Protein AF-A0A969HFV7-F1 (afdb_monomer_lite)

Foldseek 3Di:
DVLLLVLLLVLVLLVPPDPPPPPDPVVVVVSVVVSVVSLLSSLLVLLVQVVPDVCSVVSLVLLLVVLVVVLVVPPPPDPVSNVVSVCSSVVSPVSSVCSNCVVDVCCVPPVPVVVVVVVVVVVVVQVVQDFWFAAQATDSANALCQCVLVVQFLAEPLLNVLLVLLVVCLPPVLVLQLQQDPVVDRVPSDRDSVSVSVNVVSVSLVVVLVSLSVVQNPGSYHDSVSCVVNVVSSNVSSVVSVSSVVSNVVVVVVVVPPVVVVPDPPDPVCVVVVVVVVSVVSRCVLVVVCPPPSQCFTYVVSVTSVVCLRGGQDDPLPCLLVVQVVCQPDVPQQDFEEAEVVVVSNVVNHNHYYHYPQDPVRLQQGQKYKQFSNCLSSCPPHVVVSVVVVVDDFPDFRDDPNDGGIGMHGRNNNDYPPQPPPDDDPPPPDD

pLDDT: mean 84.39, std 15.28, range [34.84, 98.5]

Structure (mmCIF, N/CA/C/O backbone):
data_AF-A0A969HFV7-F1
#
_entry.id   AF-A0A969HFV7-F1
#
loop_
_atom_site.group_PDB
_atom_site.id
_atom_site.type_symbol
_atom_site.label_atom_id
_atom_site.label_alt_id
_atom_site.label_comp_id
_atom_site.label_asym_id
_atom_site.label_entity_id
_atom_site.label_seq_id
_atom_site.pdbx_PDB_ins_code
_atom_site.Cartn_x
_atom_site.Cartn_y
_atom_site.Cartn_z
_atom_site.occupancy
_atom_site.B_iso_or_equiv
_atom_site.auth_seq_id
_atom_site.auth_comp_id
_atom_site.auth_asym_id
_atom_site.auth_atom_id
_atom_site.pdbx_PDB_model_num
ATOM 1 N N . MET A 1 1 ? -9.560 -6.529 6.266 1.00 90.00 1 MET A N 1
ATOM 2 C CA . MET A 1 1 ? -8.832 -6.351 7.547 1.00 90.00 1 MET A CA 1
ATOM 3 C C . MET A 1 1 ? -9.390 -5.182 8.351 1.00 90.00 1 MET A C 1
ATOM 5 O O . MET A 1 1 ? -10.000 -5.431 9.377 1.00 90.00 1 MET A O 1
ATOM 9 N N . VAL A 1 2 ? -9.291 -3.935 7.869 1.00 89.75 2 VAL A N 1
ATOM 10 C CA . VAL A 1 2 ? -9.781 -2.739 8.596 1.00 89.75 2 VAL A CA 1
ATOM 11 C C . VAL A 1 2 ? -11.254 -2.836 9.006 1.00 89.75 2 VAL A C 1
ATOM 13 O O . VAL A 1 2 ? -11.566 -2.661 10.177 1.00 89.75 2 VAL A O 1
ATOM 16 N N . LEU A 1 3 ? -12.151 -3.211 8.088 1.00 92.44 3 LEU A N 1
ATOM 17 C CA . LEU A 1 3 ? -13.573 -3.407 8.410 1.00 92.44 3 LEU A CA 1
ATOM 18 C C . LEU A 1 3 ? -13.804 -4.490 9.474 1.00 92.44 3 LEU A C 1
ATOM 20 O O . LEU A 1 3 ? -14.649 -4.320 10.350 1.00 92.44 3 LEU A O 1
ATOM 24 N N . SER A 1 4 ? -13.026 -5.576 9.433 1.00 93.69 4 SER A N 1
ATOM 25 C CA . SER A 1 4 ? -13.083 -6.647 10.434 1.00 93.69 4 SER A CA 1
ATOM 26 C C . SER A 1 4 ? -12.659 -6.139 11.815 1.00 93.69 4 SER A C 1
ATOM 28 O O . SER A 1 4 ? -13.361 -6.380 12.795 1.00 93.69 4 SER A O 1
ATOM 30 N N . ALA A 1 5 ? -11.575 -5.359 11.888 1.00 90.88 5 ALA A N 1
ATOM 31 C CA . ALA A 1 5 ? -11.116 -4.734 13.126 1.00 90.88 5 ALA A CA 1
ATOM 32 C C . ALA A 1 5 ? -12.142 -3.726 13.678 1.00 90.88 5 ALA A C 1
ATOM 34 O O . ALA A 1 5 ? -12.522 -3.813 14.841 1.00 90.88 5 ALA A O 1
ATOM 35 N N . LEU A 1 6 ? -12.655 -2.815 12.842 1.00 89.25 6 LEU A N 1
ATOM 36 C CA . LEU A 1 6 ? -13.628 -1.797 13.259 1.00 89.25 6 LEU A CA 1
ATOM 37 C C . LEU A 1 6 ? -14.924 -2.410 13.795 1.00 89.25 6 LEU A C 1
ATOM 39 O O . LEU A 1 6 ? -15.395 -2.022 14.860 1.00 89.25 6 LEU A O 1
ATOM 43 N N . THR A 1 7 ? -15.492 -3.387 13.086 1.00 91.31 7 THR A N 1
ATOM 44 C CA . THR A 1 7 ? -16.712 -4.079 13.535 1.00 91.31 7 THR A CA 1
ATOM 45 C C . THR A 1 7 ? -16.471 -4.875 14.818 1.00 91.31 7 THR A C 1
ATOM 47 O O . THR A 1 7 ? -17.310 -4.835 15.718 1.00 91.31 7 THR A O 1
ATOM 50 N N . PHE A 1 8 ? -15.293 -5.494 14.974 1.00 90.75 8 PHE A N 1
ATOM 51 C CA . PHE A 1 8 ? -14.898 -6.126 16.234 1.00 90.75 8 PHE A CA 1
ATOM 52 C C . PHE A 1 8 ? -14.821 -5.113 17.385 1.00 90.75 8 PHE A C 1
ATOM 54 O O . PHE A 1 8 ? -15.329 -5.371 18.472 1.00 90.75 8 PHE A O 1
ATOM 61 N N . PHE A 1 9 ? -14.257 -3.925 17.156 1.00 86.75 9 PHE A N 1
ATOM 62 C CA . PHE A 1 9 ? -14.185 -2.885 18.189 1.00 86.75 9 PHE A CA 1
ATOM 63 C C . PHE A 1 9 ? -15.556 -2.322 18.553 1.00 86.75 9 PHE A C 1
ATOM 65 O O . PHE A 1 9 ? -15.821 -2.061 19.724 1.00 86.75 9 PHE A O 1
ATOM 72 N N . VAL A 1 10 ? -16.458 -2.170 17.580 1.00 86.06 10 VAL A N 1
ATOM 73 C CA . VAL A 1 10 ? -17.845 -1.770 17.859 1.00 86.06 10 VAL A CA 1
ATOM 74 C C . VAL A 1 10 ? -18.548 -2.830 18.712 1.00 86.06 10 VAL A C 1
ATOM 76 O O . VAL A 1 10 ? -19.259 -2.474 19.657 1.00 86.06 10 VAL A O 1
ATOM 79 N N . TYR A 1 11 ? -18.319 -4.117 18.434 1.00 87.06 11 TYR A N 1
ATOM 80 C CA . TYR A 1 11 ? -18.815 -5.215 19.265 1.00 87.06 11 TYR A CA 1
ATOM 81 C C . TYR A 1 11 ? -18.317 -5.095 20.715 1.00 87.06 11 TYR A C 1
ATOM 83 O O . TYR A 1 11 ? -19.133 -5.046 21.641 1.00 87.06 11 TYR A O 1
ATOM 91 N N . THR A 1 12 ? -17.004 -4.956 20.929 1.00 80.38 12 THR A N 1
ATOM 92 C CA . THR A 1 12 ? -16.432 -4.897 22.286 1.00 80.38 12 THR A CA 1
ATOM 93 C C . THR A 1 12 ? -16.791 -3.613 23.037 1.00 80.38 12 THR A C 1
ATOM 95 O O . THR A 1 12 ? -17.054 -3.651 24.241 1.00 80.38 12 THR A O 1
ATOM 98 N N . ALA A 1 13 ? -16.894 -2.474 22.347 1.00 76.81 13 ALA A N 1
ATOM 99 C CA . ALA A 1 13 ? -17.349 -1.219 22.942 1.00 76.81 13 ALA A CA 1
ATOM 100 C C . ALA A 1 13 ? -18.794 -1.324 23.461 1.00 76.81 13 ALA A C 1
ATOM 102 O O . ALA A 1 13 ? -19.091 -0.861 24.565 1.00 76.81 13 ALA A O 1
ATOM 103 N N . ARG A 1 14 ? -19.689 -1.979 22.705 1.00 75.69 14 ARG A N 1
ATOM 104 C CA . ARG A 1 14 ? -21.094 -2.193 23.100 1.00 75.69 14 ARG A CA 1
ATOM 105 C C . ARG A 1 14 ? -21.263 -3.180 24.258 1.00 75.69 14 ARG A C 1
ATOM 107 O O . ARG A 1 14 ? -22.266 -3.093 24.967 1.00 75.69 14 ARG A O 1
ATOM 114 N N . LEU A 1 15 ? -20.314 -4.096 24.474 1.00 72.44 15 LEU A N 1
ATOM 115 C CA . LEU A 1 15 ? -20.313 -4.971 25.654 1.00 72.44 15 LEU A CA 1
ATOM 116 C C . LEU A 1 15 ? -20.096 -4.174 26.950 1.00 72.44 15 LEU A C 1
ATOM 118 O O . LEU A 1 15 ? -20.752 -4.441 27.955 1.00 72.44 15 LEU A O 1
ATOM 122 N N . ARG A 1 16 ? -19.229 -3.154 26.921 1.00 65.00 16 ARG A N 1
ATOM 123 C CA . ARG A 1 16 ? -18.834 -2.383 28.115 1.00 65.00 16 ARG A CA 1
ATOM 124 C C . ARG A 1 16 ? -19.857 -1.341 28.569 1.00 65.00 16 ARG A C 1
ATOM 126 O O . ARG A 1 16 ? -19.881 -0.983 29.742 1.00 65.00 16 ARG A O 1
ATOM 133 N N . THR A 1 17 ? -20.706 -0.839 27.676 1.00 61.16 17 THR A N 1
ATOM 134 C CA . THR A 1 17 ? -21.621 0.278 27.978 1.00 61.16 17 THR A CA 1
ATOM 135 C C . THR A 1 17 ? -22.944 -0.134 28.630 1.00 61.16 17 THR A C 1
ATOM 137 O O . THR A 1 17 ? -23.740 0.739 28.968 1.00 61.16 17 THR A O 1
ATOM 140 N N . SER A 1 18 ? -23.207 -1.430 28.840 1.00 51.69 18 SER A N 1
ATOM 141 C CA . SER A 1 18 ? -24.567 -1.916 29.119 1.00 51.69 18 SER A CA 1
ATOM 142 C C . SER A 1 18 ? -24.796 -2.690 30.433 1.00 51.69 18 SER A C 1
ATOM 144 O O . SER A 1 18 ? -25.297 -3.817 30.394 1.00 51.69 18 SER A O 1
ATOM 146 N N . PRO A 1 19 ? -24.533 -2.106 31.619 1.00 50.59 19 PRO A N 1
ATOM 147 C CA . PRO A 1 19 ? -25.115 -2.633 32.856 1.00 50.59 19 PRO A CA 1
ATOM 148 C C . PRO A 1 19 ? -26.563 -2.160 33.116 1.00 50.59 19 PRO A C 1
ATOM 150 O O . PRO A 1 19 ? -27.317 -2.882 33.756 1.00 50.59 19 PRO A O 1
ATOM 153 N N . GLU A 1 20 ? -26.979 -0.983 32.623 1.00 45.62 20 GLU A N 1
ATOM 154 C CA . GLU A 1 20 ? -28.112 -0.234 33.219 1.00 45.62 20 GLU A CA 1
ATOM 155 C C . GLU A 1 20 ? -29.501 -0.406 32.563 1.00 45.62 20 GLU A C 1
ATOM 157 O O . GLU A 1 20 ? -30.492 -0.006 33.158 1.00 45.62 20 GLU A O 1
ATOM 162 N N . GLN A 1 21 ? -29.644 -1.035 31.389 1.00 45.97 21 GLN A N 1
ATOM 163 C CA . GLN A 1 21 ? -30.940 -1.107 30.671 1.00 45.97 21 GLN A CA 1
ATOM 164 C C . GLN A 1 21 ? -31.606 -2.498 30.674 1.00 45.97 21 GLN A C 1
ATOM 166 O O . GLN A 1 21 ? -32.257 -2.895 29.711 1.00 45.97 21 GLN A O 1
ATOM 171 N N . ARG A 1 22 ? -31.474 -3.257 31.768 1.00 48.31 22 ARG A N 1
ATOM 172 C CA . ARG A 1 22 ? -32.051 -4.614 31.912 1.00 48.31 22 ARG A CA 1
ATOM 173 C C . ARG A 1 22 ? -33.561 -4.665 32.213 1.00 48.31 22 ARG A C 1
ATOM 175 O O . ARG A 1 22 ? -34.059 -5.735 32.534 1.00 48.31 22 ARG A O 1
ATOM 182 N N . GLN A 1 23 ? -34.294 -3.554 32.137 1.00 51.00 23 GLN A N 1
ATOM 183 C CA . GLN A 1 23 ? -35.691 -3.512 32.596 1.00 51.00 23 GLN A CA 1
ATOM 184 C C . GLN A 1 23 ? -36.739 -3.896 31.533 1.00 51.00 23 GLN A C 1
ATOM 186 O O . GLN A 1 23 ? -37.882 -4.134 31.901 1.00 51.00 23 GLN A O 1
ATOM 191 N N . ASN A 1 24 ? -36.387 -4.014 30.242 1.00 58.03 24 ASN A N 1
ATOM 192 C CA . ASN A 1 24 ? -37.343 -4.391 29.190 1.00 58.03 24 ASN A CA 1
ATOM 193 C C . ASN A 1 24 ? -36.800 -5.551 28.311 1.00 58.03 24 ASN A C 1
ATOM 195 O O . ASN A 1 24 ? -35.706 -5.435 27.752 1.00 58.03 24 ASN A O 1
ATOM 199 N N . PRO A 1 25 ? -37.514 -6.690 28.188 1.00 61.66 25 PRO A N 1
ATOM 200 C CA . PRO A 1 25 ? -37.035 -7.874 27.464 1.00 61.66 25 PRO A CA 1
ATOM 201 C C . PRO A 1 25 ? -36.903 -7.675 25.944 1.00 61.66 25 PRO A C 1
ATOM 203 O O . PRO A 1 25 ? -36.056 -8.301 25.311 1.00 61.66 25 PRO A O 1
ATOM 206 N N . ILE A 1 26 ? -37.687 -6.776 25.342 1.00 60.41 26 ILE A N 1
ATOM 207 C CA . ILE A 1 26 ? -37.615 -6.513 23.894 1.00 60.41 26 ILE A CA 1
ATOM 208 C C . ILE A 1 26 ? -36.371 -5.680 23.562 1.00 60.41 26 ILE A C 1
ATOM 210 O O . ILE A 1 26 ? -35.654 -5.970 22.602 1.00 60.41 26 ILE A O 1
ATOM 214 N N . SER A 1 27 ? -36.057 -4.674 24.386 1.00 56.47 27 SER A N 1
ATOM 215 C CA . SER A 1 27 ? -34.850 -3.864 24.194 1.00 56.47 27 SER A CA 1
ATOM 216 C C . SER A 1 27 ? -33.580 -4.677 24.447 1.00 56.47 27 SER A C 1
ATOM 218 O O . SER A 1 27 ? -32.597 -4.509 23.726 1.00 56.47 27 SER A O 1
ATOM 220 N N . SER A 1 28 ? -33.599 -5.610 25.405 1.00 57.66 28 SER A N 1
ATOM 221 C CA . SER A 1 28 ? -32.463 -6.497 25.665 1.00 57.66 28 SER A CA 1
ATOM 222 C C . SER A 1 28 ? -32.208 -7.480 24.513 1.00 57.66 28 SER A C 1
ATOM 224 O O . SER A 1 28 ? -31.045 -7.674 24.148 1.00 57.66 28 SER A O 1
ATOM 226 N N . PHE A 1 29 ? -33.261 -8.019 23.882 1.00 52.91 29 PHE A N 1
ATOM 227 C CA . PHE A 1 29 ? -33.159 -8.865 22.687 1.00 52.91 29 PHE A CA 1
ATOM 228 C C . PHE A 1 29 ? -32.596 -8.101 21.481 1.00 52.91 29 PHE A C 1
ATOM 230 O O . PHE A 1 29 ? -31.616 -8.542 20.879 1.00 52.91 29 PHE A O 1
ATOM 237 N N . ILE A 1 30 ? -33.141 -6.917 21.169 1.00 57.25 30 ILE A N 1
ATOM 238 C CA . ILE A 1 30 ? -32.662 -6.075 20.057 1.00 57.25 30 ILE A CA 1
ATOM 239 C C . ILE A 1 30 ? -31.192 -5.684 20.265 1.00 57.25 30 ILE A C 1
ATOM 241 O O . ILE A 1 30 ? -30.391 -5.744 19.332 1.00 57.25 30 ILE A O 1
ATOM 245 N N . LEU A 1 31 ? -30.800 -5.341 21.497 1.00 60.09 31 LEU A N 1
ATOM 246 C CA . LEU A 1 31 ? -29.409 -5.030 21.829 1.00 60.09 31 LEU A CA 1
ATOM 247 C C . LEU A 1 31 ? -28.484 -6.248 21.682 1.00 60.09 31 LEU A C 1
ATOM 249 O O . LEU A 1 31 ? -27.344 -6.079 21.252 1.00 60.09 31 LEU A O 1
ATOM 253 N N . HIS A 1 32 ? -28.943 -7.460 22.005 1.00 62.16 32 HIS A N 1
ATOM 254 C CA . HIS A 1 32 ? -28.171 -8.693 21.802 1.00 62.16 32 HIS A CA 1
ATOM 255 C C . HIS A 1 32 ? -28.019 -9.054 20.318 1.00 62.16 32 HIS A C 1
ATOM 257 O O . HIS A 1 32 ? -26.913 -9.367 19.867 1.00 62.16 32 HIS A O 1
ATOM 263 N N . ALA A 1 33 ? -29.101 -8.954 19.543 1.00 59.25 33 ALA A N 1
ATOM 264 C CA . ALA A 1 33 ? -29.095 -9.193 18.101 1.00 59.25 33 ALA A CA 1
ATOM 265 C C . ALA A 1 33 ? -28.174 -8.199 17.372 1.00 59.25 33 ALA A C 1
ATOM 267 O O . ALA A 1 33 ? -27.317 -8.592 16.585 1.00 59.25 33 ALA A O 1
ATOM 268 N N . GLN A 1 34 ? -28.254 -6.910 17.718 1.00 67.12 34 GLN A N 1
ATOM 269 C CA . GLN A 1 34 ? -27.348 -5.901 17.164 1.00 67.12 34 GLN A CA 1
ATOM 270 C C . GLN A 1 34 ? -25.890 -6.075 17.607 1.00 67.12 34 GLN A C 1
ATOM 272 O O . GLN A 1 34 ? -24.992 -5.590 16.933 1.00 67.12 34 GLN A O 1
ATOM 277 N N . ARG A 1 35 ? -25.609 -6.697 18.757 1.00 76.75 35 ARG A N 1
ATOM 278 C CA . ARG A 1 35 ? -24.223 -6.982 19.176 1.00 76.75 35 ARG A CA 1
ATOM 279 C C . ARG A 1 35 ? -23.641 -8.131 18.372 1.00 76.75 35 ARG A C 1
ATOM 281 O O . ARG A 1 35 ? -22.562 -7.992 17.805 1.00 76.75 35 ARG A O 1
ATOM 288 N N . SER A 1 36 ? -24.370 -9.239 18.302 1.00 81.06 36 SER A N 1
ATOM 289 C CA . SER A 1 36 ? -23.946 -10.424 17.554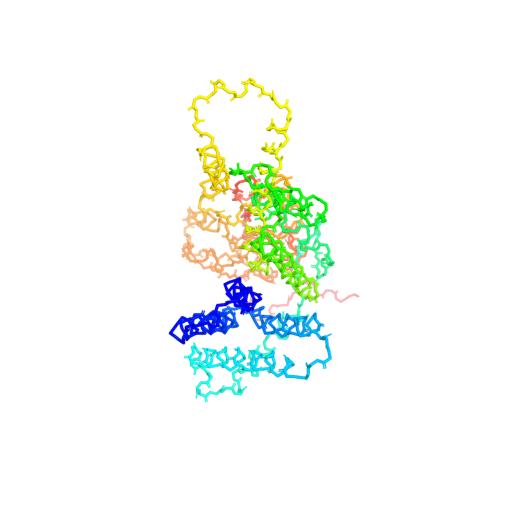 1.00 81.06 36 SER A CA 1
ATOM 290 C C . SER A 1 36 ? -23.743 -10.124 16.066 1.00 81.06 36 SER A C 1
ATOM 292 O O . SER A 1 36 ? -22.785 -10.631 15.486 1.00 81.06 36 SER A O 1
ATOM 294 N N . SER A 1 37 ? -24.522 -9.210 15.470 1.00 90.38 37 SER A N 1
ATOM 295 C CA . SER A 1 37 ? -24.325 -8.799 14.073 1.00 90.38 37 SER A CA 1
ATOM 296 C C . SER A 1 37 ? -22.953 -8.167 13.803 1.00 90.38 37 SER A C 1
ATOM 298 O O . SER A 1 37 ? -22.381 -8.412 12.745 1.00 90.38 37 SER A O 1
ATOM 300 N N . PHE A 1 38 ? -22.381 -7.395 14.737 1.00 92.38 38 PHE A N 1
ATOM 301 C CA . PHE A 1 38 ? -21.035 -6.827 14.560 1.00 92.38 38 PHE A CA 1
ATOM 302 C C . PHE A 1 38 ? -19.934 -7.880 14.669 1.00 92.38 38 PHE A C 1
ATOM 304 O O . PHE A 1 38 ? -18.953 -7.808 13.930 1.00 92.38 38 PHE A O 1
ATOM 311 N N . LEU A 1 39 ? -20.098 -8.869 15.553 1.00 93.94 39 LEU A N 1
ATOM 312 C CA . LEU A 1 39 ? -19.162 -9.987 15.648 1.00 93.94 39 LEU A CA 1
ATOM 313 C C . LEU A 1 39 ? -19.189 -10.833 14.368 1.00 93.94 39 LEU A C 1
ATOM 315 O O . LEU A 1 39 ? -18.134 -11.154 13.824 1.00 93.94 39 LEU A O 1
ATOM 319 N N . ILE A 1 40 ? -20.388 -11.130 13.857 1.00 95.94 40 ILE A N 1
ATOM 320 C CA . ILE A 1 40 ? -20.582 -11.852 12.593 1.00 95.94 40 ILE A CA 1
ATOM 321 C C . ILE A 1 40 ? -19.988 -11.052 11.430 1.00 95.94 40 ILE A C 1
ATOM 323 O O . ILE A 1 40 ? -19.201 -11.598 10.664 1.00 95.94 40 ILE A O 1
ATOM 327 N N . ALA A 1 41 ? -20.286 -9.752 11.325 1.00 96.50 41 ALA A N 1
ATOM 328 C CA . ALA A 1 41 ? -19.711 -8.893 10.291 1.00 96.50 41 ALA A CA 1
ATOM 329 C C . ALA A 1 41 ? -18.176 -8.877 10.360 1.00 96.50 41 ALA A C 1
ATOM 331 O O . ALA A 1 41 ? -17.508 -8.995 9.334 1.00 96.50 41 ALA A O 1
ATOM 332 N N . SER A 1 42 ? -17.608 -8.799 11.568 1.00 96.25 42 SER A N 1
ATOM 333 C CA . SER A 1 42 ? -16.162 -8.886 11.764 1.00 96.25 42 SER A CA 1
ATOM 334 C C . SER A 1 42 ? -15.588 -10.197 11.248 1.00 96.25 42 SER A C 1
ATOM 336 O O . SER A 1 42 ? -14.571 -10.175 10.550 1.00 96.25 42 SER A O 1
ATOM 338 N N . ALA A 1 43 ? -16.236 -11.318 11.558 1.00 97.19 43 ALA A N 1
ATOM 339 C CA . ALA A 1 43 ? -15.810 -12.643 11.133 1.00 97.19 43 ALA A CA 1
ATOM 340 C C . ALA A 1 43 ? -15.897 -12.818 9.613 1.00 97.19 43 ALA A C 1
ATOM 342 O O . ALA A 1 43 ? -14.931 -13.266 8.999 1.00 97.19 43 ALA A O 1
ATOM 343 N N . VAL A 1 44 ? -16.988 -12.363 8.988 1.00 97.75 44 VAL A N 1
ATOM 344 C CA . VAL A 1 44 ? -17.155 -12.367 7.525 1.00 97.75 44 VAL A CA 1
ATOM 345 C C . VAL A 1 44 ? -16.060 -11.533 6.855 1.00 97.75 44 VAL A C 1
ATOM 347 O O . VAL A 1 44 ? -15.362 -12.018 5.966 1.00 97.75 44 VAL A O 1
ATOM 350 N N . PHE A 1 45 ? -15.822 -10.299 7.317 1.00 97.19 45 PHE A N 1
ATOM 351 C CA . PHE A 1 45 ? -14.731 -9.470 6.790 1.00 97.19 45 PHE A CA 1
ATOM 352 C C . PHE A 1 45 ? -13.338 -10.048 7.080 1.00 97.19 45 PHE A C 1
ATOM 354 O O . PHE A 1 45 ? -12.388 -9.738 6.355 1.00 97.19 45 PHE A O 1
ATOM 361 N N . GLY A 1 46 ? -13.196 -10.846 8.141 1.00 96.38 46 GLY A N 1
ATOM 362 C CA . GLY A 1 46 ? -11.990 -11.604 8.464 1.00 96.38 46 GLY A CA 1
ATOM 363 C C . GLY A 1 46 ? -11.725 -12.703 7.437 1.00 96.38 46 GLY A C 1
ATOM 364 O O . GLY A 1 46 ? -10.636 -12.744 6.865 1.00 96.38 46 GLY A O 1
ATOM 365 N N . GLY A 1 47 ? -12.742 -13.512 7.129 1.00 96.25 47 GLY A N 1
ATOM 366 C CA . GLY A 1 47 ? -12.681 -14.555 6.101 1.00 96.25 47 GLY A CA 1
ATOM 367 C C . GLY A 1 47 ? -12.403 -13.978 4.711 1.00 96.25 47 GLY A C 1
ATOM 368 O O . GLY A 1 47 ? -11.480 -14.417 4.028 1.00 96.25 47 GLY A O 1
ATOM 369 N N . LEU A 1 48 ? -13.105 -12.903 4.331 1.00 96.38 48 LEU A N 1
ATOM 370 C CA . LEU A 1 48 ? -12.854 -12.179 3.076 1.00 96.38 48 LEU A CA 1
ATOM 371 C C . LEU A 1 48 ? -11.426 -11.623 2.994 1.00 96.38 48 LEU A C 1
ATOM 373 O O . LEU A 1 48 ? -10.801 -11.653 1.933 1.00 96.38 48 LEU A O 1
ATOM 377 N N . ALA A 1 49 ? -10.882 -11.121 4.107 1.00 94.12 49 ALA A N 1
ATOM 378 C CA . ALA A 1 49 ? -9.502 -10.650 4.140 1.00 94.12 49 ALA A CA 1
ATOM 379 C C . ALA A 1 49 ? -8.508 -11.784 3.861 1.00 94.12 49 ALA A C 1
ATOM 381 O O . ALA A 1 49 ? -7.589 -11.579 3.068 1.00 94.12 49 ALA A O 1
ATOM 382 N N . ALA A 1 50 ? -8.709 -12.956 4.475 1.00 92.56 50 ALA A N 1
ATOM 383 C CA . ALA A 1 50 ? -7.884 -14.141 4.249 1.00 92.56 50 ALA A CA 1
ATOM 384 C C . ALA A 1 50 ? -7.950 -14.637 2.795 1.00 92.56 50 ALA A C 1
ATOM 386 O O . ALA A 1 50 ? -6.928 -15.052 2.258 1.00 92.56 50 ALA A O 1
ATOM 387 N N . LEU A 1 51 ? -9.107 -14.511 2.136 1.00 92.62 51 LEU A N 1
ATOM 388 C CA . LEU A 1 51 ? -9.268 -14.842 0.714 1.00 92.62 51 LEU A CA 1
ATOM 389 C C . LEU A 1 51 ? -8.587 -13.847 -0.234 1.00 92.62 51 LEU A C 1
ATOM 391 O O . LEU A 1 51 ? -8.195 -14.211 -1.337 1.00 92.62 51 LEU A O 1
ATOM 395 N N . THR A 1 52 ? -8.454 -12.581 0.167 1.00 89.94 52 THR A N 1
ATOM 396 C CA . THR A 1 52 ? -7.992 -11.528 -0.751 1.00 89.94 52 THR A CA 1
ATOM 397 C C . THR A 1 52 ? -6.467 -11.440 -0.815 1.00 89.94 52 THR A C 1
ATOM 399 O O . THR A 1 52 ? -5.908 -11.195 -1.888 1.00 89.94 52 THR A O 1
ATOM 402 N N . LYS A 1 53 ? -5.770 -11.565 0.326 1.00 84.19 53 LYS A N 1
ATOM 403 C CA . LYS A 1 53 ? -4.305 -11.409 0.409 1.00 84.19 53 LYS A CA 1
ATOM 404 C C . LYS A 1 53 ? -3.692 -12.265 1.518 1.00 84.19 53 LYS A C 1
ATOM 406 O O . LYS A 1 53 ? -4.281 -12.423 2.581 1.00 84.19 53 LYS A O 1
ATOM 411 N N . ALA A 1 54 ? -2.440 -12.678 1.313 1.00 79.25 54 ALA A N 1
ATOM 412 C CA . ALA A 1 54 ? -1.659 -13.476 2.263 1.00 79.25 54 ALA A CA 1
ATOM 413 C C . ALA A 1 54 ? -1.550 -12.902 3.698 1.00 79.25 54 ALA A C 1
ATOM 415 O O . ALA A 1 54 ? -1.545 -13.703 4.623 1.00 79.25 54 ALA A O 1
ATOM 416 N N . PRO A 1 55 ? -1.521 -11.572 3.949 1.00 83.38 55 PRO A N 1
ATOM 417 C CA . PRO A 1 55 ? -1.575 -11.035 5.316 1.00 83.38 55 PRO A CA 1
ATOM 418 C C . PRO A 1 55 ? -2.956 -11.129 5.980 1.00 83.38 55 PRO A C 1
ATOM 420 O O . PRO A 1 55 ? -3.074 -10.901 7.177 1.00 83.38 55 PRO A O 1
ATOM 423 N N . GLY A 1 56 ? -4.020 -11.437 5.236 1.00 88.44 56 GLY A N 1
ATOM 424 C CA . GLY A 1 56 ? -5.396 -11.492 5.735 1.00 88.44 56 GLY A CA 1
ATOM 425 C C . GLY A 1 56 ? -5.619 -12.372 6.976 1.00 88.44 56 GLY A C 1
ATOM 426 O O . GLY A 1 56 ? -6.285 -11.898 7.904 1.00 88.44 56 GLY A O 1
ATOM 427 N N . PRO A 1 57 ? -5.035 -13.587 7.064 1.00 89.94 57 PRO A N 1
ATOM 428 C CA . PRO A 1 57 ? -5.115 -14.451 8.244 1.00 89.94 57 PRO A CA 1
ATOM 429 C C . PRO A 1 57 ? -4.594 -13.818 9.543 1.00 89.94 57 PRO A C 1
ATOM 431 O O . PRO A 1 57 ? -5.000 -14.248 10.623 1.00 89.94 57 PRO A O 1
ATOM 434 N N . PHE A 1 58 ? -3.788 -12.747 9.477 1.00 89.94 58 PHE A N 1
ATOM 435 C CA . PHE A 1 58 ? -3.402 -11.953 10.653 1.00 89.94 58 PHE A CA 1
ATOM 436 C C . PHE A 1 58 ? -4.615 -11.503 11.483 1.00 89.94 58 PHE A C 1
ATOM 438 O O . PHE A 1 58 ? -4.512 -11.361 12.701 1.00 89.94 58 PHE A O 1
ATOM 445 N N . MET A 1 59 ? -5.787 -11.319 10.861 1.00 93.19 59 MET A N 1
ATOM 446 C CA . MET A 1 59 ? -7.006 -10.959 11.589 1.00 93.19 59 MET A CA 1
ATOM 447 C C . MET A 1 59 ? -7.378 -11.966 12.680 1.00 93.19 59 MET A C 1
ATOM 449 O O . MET A 1 59 ? -7.865 -11.544 13.726 1.00 93.19 59 MET A O 1
ATOM 453 N N . ALA A 1 60 ? -7.122 -13.261 12.475 1.00 93.75 60 ALA A N 1
ATOM 454 C CA . ALA A 1 60 ? -7.379 -14.276 13.493 1.00 93.75 60 ALA A CA 1
ATOM 455 C C . ALA A 1 60 ? -6.473 -14.071 14.714 1.00 93.75 60 ALA A C 1
ATOM 457 O O . ALA A 1 60 ? -6.964 -14.009 15.839 1.00 93.75 60 ALA A O 1
ATOM 458 N N . ILE A 1 61 ? -5.169 -13.867 14.484 1.00 92.94 61 ILE A N 1
ATOM 459 C CA . ILE A 1 61 ? -4.184 -13.572 15.539 1.00 92.94 61 ILE A CA 1
ATOM 460 C C . ILE A 1 61 ? -4.602 -12.318 16.307 1.00 92.94 61 ILE A C 1
ATOM 462 O O . ILE A 1 61 ? -4.609 -12.308 17.537 1.00 92.94 61 ILE A O 1
ATOM 466 N N . PHE A 1 62 ? -5.006 -11.273 15.586 1.00 91.44 62 PHE A N 1
ATOM 467 C CA . PHE A 1 62 ? -5.428 -10.020 16.191 1.00 91.44 62 PHE A CA 1
ATOM 468 C C . PHE A 1 62 ? -6.694 -10.172 17.050 1.00 91.44 62 PHE A C 1
ATOM 470 O O . PHE A 1 62 ? -6.722 -9.702 18.185 1.00 91.44 62 PHE A O 1
ATOM 477 N N . VAL A 1 63 ? -7.732 -10.851 16.551 1.00 92.31 63 VAL A N 1
ATOM 478 C CA . VAL A 1 63 ? -8.986 -11.070 17.295 1.00 92.31 63 VAL A CA 1
ATOM 479 C C . VAL A 1 63 ? -8.763 -11.948 18.524 1.00 92.31 63 VAL A C 1
ATOM 481 O O . VAL A 1 63 ? -9.293 -11.636 19.593 1.00 92.31 63 VAL A O 1
ATOM 484 N N . VAL A 1 64 ? -7.947 -12.999 18.409 1.00 93.12 64 VAL A N 1
ATOM 485 C CA . VAL A 1 64 ? -7.555 -13.844 19.547 1.00 93.12 64 VAL A CA 1
ATOM 486 C C . VAL A 1 64 ? -6.786 -13.020 20.577 1.00 93.12 64 VAL A C 1
ATOM 488 O O . VAL A 1 64 ? -7.189 -12.976 21.737 1.00 93.12 64 VAL A O 1
ATOM 491 N N . GLY A 1 65 ? -5.739 -12.303 20.160 1.00 91.19 65 GLY A N 1
ATOM 492 C CA . GLY A 1 65 ? -4.925 -11.470 21.047 1.00 91.19 65 GLY A CA 1
ATOM 493 C C . GLY A 1 65 ? -5.744 -10.397 21.766 1.00 91.19 65 GLY A C 1
ATOM 494 O O . GLY A 1 65 ? -5.613 -10.222 22.976 1.00 91.19 65 GLY A O 1
ATOM 495 N N . MET A 1 66 ? -6.662 -9.737 21.056 1.00 89.31 66 MET A N 1
ATOM 496 C CA . MET A 1 66 ? -7.575 -8.772 21.665 1.00 89.31 66 MET A CA 1
ATOM 497 C C . MET A 1 66 ? -8.542 -9.436 22.645 1.00 89.31 66 MET A C 1
ATOM 499 O O . MET A 1 66 ? -8.732 -8.914 23.737 1.00 89.31 66 MET A O 1
ATOM 503 N N . SER A 1 67 ? -9.132 -10.581 22.296 1.00 89.25 67 SER A N 1
ATOM 504 C CA . SER A 1 67 ? -10.045 -11.316 23.185 1.00 89.25 67 SER A CA 1
ATOM 505 C C . SER A 1 67 ? -9.350 -11.743 24.482 1.00 89.25 67 SER A C 1
ATOM 507 O O . SER A 1 67 ? -9.915 -11.583 25.561 1.00 89.25 67 SER A O 1
ATOM 509 N N . LEU A 1 68 ? -8.095 -12.199 24.393 1.00 89.25 68 LEU A N 1
ATOM 510 C CA . LEU A 1 68 ? -7.259 -12.519 25.553 1.00 89.25 68 LEU A CA 1
ATOM 511 C C . LEU A 1 68 ? -6.922 -11.273 26.382 1.00 89.25 68 LEU A C 1
ATOM 513 O O . LEU A 1 68 ? -7.012 -11.311 27.608 1.00 89.25 68 LEU A O 1
ATOM 517 N N . LEU A 1 69 ? -6.586 -10.154 25.731 1.00 86.50 69 LEU A N 1
ATOM 518 C CA . LEU A 1 69 ? -6.346 -8.879 26.409 1.00 86.50 69 LEU A CA 1
ATOM 519 C C . LEU A 1 69 ? -7.589 -8.419 27.181 1.00 86.50 69 LEU A C 1
ATOM 521 O O . LEU A 1 69 ? -7.478 -8.008 28.335 1.00 86.50 69 LEU A O 1
ATOM 525 N N . TYR A 1 70 ? -8.776 -8.501 26.573 1.00 82.94 70 TYR A N 1
ATOM 526 C CA . TYR A 1 70 ? -10.028 -8.162 27.247 1.00 82.94 70 TYR A CA 1
ATOM 527 C C . TYR A 1 70 ? -10.309 -9.089 28.430 1.00 82.94 70 TYR A C 1
ATOM 529 O O . TYR A 1 70 ? -10.599 -8.585 29.515 1.00 82.94 70 TYR A O 1
ATOM 537 N N . ALA A 1 71 ? -10.147 -10.403 28.251 1.00 83.12 71 ALA A N 1
ATOM 538 C CA . ALA A 1 71 ? -10.301 -11.377 29.329 1.00 83.12 71 ALA A CA 1
ATOM 539 C C . ALA A 1 71 ? -9.359 -11.074 30.509 1.00 83.12 71 ALA A C 1
ATOM 541 O O . ALA A 1 71 ? -9.793 -11.078 31.660 1.00 83.12 71 ALA A O 1
ATOM 542 N N . GLY A 1 72 ? -8.095 -10.731 30.230 1.00 82.00 72 GLY A N 1
ATOM 543 C CA . GLY A 1 72 ? -7.104 -10.370 31.246 1.00 82.00 72 GLY A CA 1
ATOM 544 C C . GLY A 1 72 ? -7.427 -9.066 31.982 1.00 82.00 72 GLY A C 1
ATOM 545 O O . GLY A 1 72 ? -7.347 -9.018 33.207 1.00 82.00 72 GLY A O 1
ATOM 546 N N . LEU A 1 73 ? -7.852 -8.018 31.266 1.00 78.25 73 LEU A N 1
ATOM 547 C CA . LEU A 1 73 ? -8.267 -6.741 31.871 1.00 78.25 73 LEU A C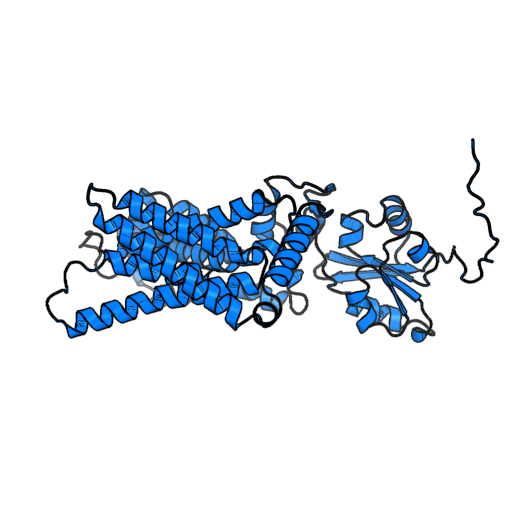A 1
ATOM 548 C C . LEU A 1 73 ? -9.509 -6.885 32.768 1.00 78.25 73 LEU A C 1
ATOM 550 O O . LEU A 1 73 ? -9.705 -6.103 33.700 1.00 78.25 73 LEU A O 1
ATOM 554 N N . GLU A 1 74 ? -10.363 -7.861 32.471 1.00 72.12 74 GLU A N 1
ATOM 555 C CA . GLU A 1 74 ? -11.599 -8.151 33.202 1.00 72.12 74 GLU A CA 1
ATOM 556 C C . GLU A 1 74 ? -11.404 -9.189 34.315 1.00 72.12 74 GLU A C 1
ATOM 558 O O . GLU A 1 74 ? -12.317 -9.416 35.119 1.00 72.12 74 GLU A O 1
ATOM 563 N N . TRP A 1 75 ? -10.215 -9.791 34.413 1.00 65.75 75 TRP A N 1
ATOM 564 C CA . TRP A 1 75 ? -9.909 -10.830 35.386 1.00 65.75 75 TRP A CA 1
ATOM 565 C C . TRP A 1 75 ? -9.884 -10.259 36.813 1.00 65.75 75 TRP A C 1
ATOM 567 O O . TRP A 1 75 ? -8.873 -9.804 37.337 1.00 65.75 75 TRP A O 1
ATOM 577 N N . ARG A 1 76 ? -11.053 -10.290 37.462 1.00 58.22 76 ARG A N 1
ATOM 578 C CA . ARG A 1 76 ? -11.272 -9.976 38.886 1.00 58.22 76 ARG A CA 1
ATOM 579 C C . ARG A 1 76 ? -11.778 -11.199 39.663 1.00 58.22 76 ARG A C 1
ATOM 581 O O . ARG A 1 76 ? -12.725 -11.100 40.438 1.00 58.22 76 ARG A O 1
ATOM 588 N N . GLY A 1 77 ? -11.214 -12.379 39.391 1.00 54.56 77 GLY A N 1
ATOM 589 C CA . GLY A 1 77 ? -11.530 -13.618 40.122 1.00 54.56 77 GLY A CA 1
ATOM 590 C C . GLY A 1 77 ? -12.870 -14.303 39.793 1.00 54.56 77 GLY A C 1
ATOM 591 O O . GLY A 1 77 ? -13.271 -15.204 40.522 1.00 54.56 77 GLY A O 1
ATOM 592 N N . LYS A 1 78 ? -13.576 -13.929 38.712 1.00 53.72 78 LYS A N 1
ATOM 593 C CA . LYS A 1 78 ? -14.822 -14.599 38.274 1.00 53.72 78 LYS A CA 1
ATOM 594 C C . LYS A 1 78 ? -14.590 -15.480 37.036 1.00 53.72 78 LYS A C 1
ATOM 596 O O . LYS A 1 78 ? -14.275 -14.968 35.969 1.00 53.72 78 LYS A O 1
ATOM 601 N N . SER A 1 79 ? -14.794 -16.794 37.183 1.00 56.28 79 SER A N 1
ATOM 602 C CA . SER A 1 79 ? -14.528 -17.841 36.170 1.00 56.28 79 SER A CA 1
ATOM 603 C C . SER A 1 79 ? -15.392 -17.747 34.895 1.00 56.28 79 SER A C 1
ATOM 605 O O . SER A 1 79 ? -14.917 -18.004 33.790 1.00 56.28 79 SER A O 1
ATOM 607 N N . THR A 1 80 ? -16.649 -17.303 35.006 1.00 54.91 80 THR A N 1
ATOM 608 C CA . THR A 1 80 ? -17.618 -17.305 33.891 1.00 54.91 80 THR A CA 1
ATOM 609 C C . THR A 1 80 ? -17.272 -16.356 32.738 1.00 54.91 80 THR A C 1
ATOM 611 O O . THR A 1 80 ? -17.759 -16.547 31.625 1.00 54.91 80 THR A O 1
ATOM 614 N N . PHE A 1 81 ? -16.413 -15.357 32.960 1.00 58.47 81 PHE A N 1
ATOM 615 C CA . PHE A 1 81 ? -16.065 -14.357 31.944 1.00 58.47 81 PHE A CA 1
ATOM 616 C C . PHE A 1 81 ? -14.993 -14.836 30.947 1.00 58.47 81 PHE A C 1
ATOM 618 O O . PHE A 1 81 ? -14.962 -14.362 29.813 1.00 58.47 81 PHE A O 1
ATOM 625 N N . ASN A 1 82 ? -14.194 -15.850 31.304 1.00 69.50 82 ASN A N 1
ATOM 626 C CA . ASN A 1 82 ? -13.243 -16.482 30.378 1.00 69.50 82 ASN A CA 1
ATOM 627 C C . ASN A 1 82 ? -13.958 -17.307 29.294 1.00 69.50 82 ASN A C 1
ATOM 629 O O . ASN A 1 82 ? -13.511 -17.357 28.149 1.00 69.50 82 ASN A O 1
ATOM 633 N N . VAL A 1 83 ? -15.113 -17.898 29.625 1.00 79.38 83 VAL A N 1
ATOM 634 C CA . VAL A 1 83 ? -15.928 -18.670 28.672 1.00 79.38 83 VAL A CA 1
ATOM 635 C C . VAL A 1 83 ? -16.531 -17.762 27.596 1.00 79.38 83 VAL A C 1
ATOM 637 O O . VAL A 1 83 ? -16.603 -18.162 26.439 1.00 79.38 83 VAL A O 1
ATOM 640 N N . HIS A 1 84 ? -16.909 -16.522 27.932 1.00 84.31 84 HIS A N 1
ATOM 641 C CA . HIS A 1 84 ? -17.441 -15.573 26.947 1.00 84.31 84 HIS A CA 1
ATOM 642 C C . HIS A 1 84 ? -16.443 -15.303 25.816 1.00 84.31 84 HIS A C 1
ATOM 644 O O . HIS A 1 84 ? -16.791 -15.436 24.645 1.00 84.31 84 HIS A O 1
ATOM 650 N N . TRP A 1 85 ? -15.199 -14.963 26.156 1.00 87.00 85 TRP A N 1
ATOM 651 C CA . TRP A 1 85 ? -14.167 -14.668 25.160 1.00 87.00 85 TRP A CA 1
ATOM 652 C C . TRP A 1 85 ? -13.752 -15.908 24.363 1.00 87.00 85 TRP A C 1
ATOM 654 O O . TRP A 1 85 ? -13.476 -15.793 23.170 1.00 87.00 85 TRP A O 1
ATOM 664 N N . LEU A 1 86 ? -13.819 -17.100 24.965 1.00 88.69 86 LEU A N 1
ATOM 665 C CA . LEU A 1 86 ? -13.685 -18.357 24.230 1.00 88.69 86 LEU A CA 1
ATOM 666 C C . LEU A 1 86 ? -14.808 -18.526 23.194 1.00 88.69 86 LEU A C 1
ATOM 668 O O . LEU A 1 86 ? -14.527 -18.814 22.034 1.00 88.69 86 LEU A O 1
ATOM 672 N N . VAL A 1 87 ? -16.067 -18.282 23.574 1.00 89.88 87 VAL A N 1
ATOM 673 C CA . VAL A 1 8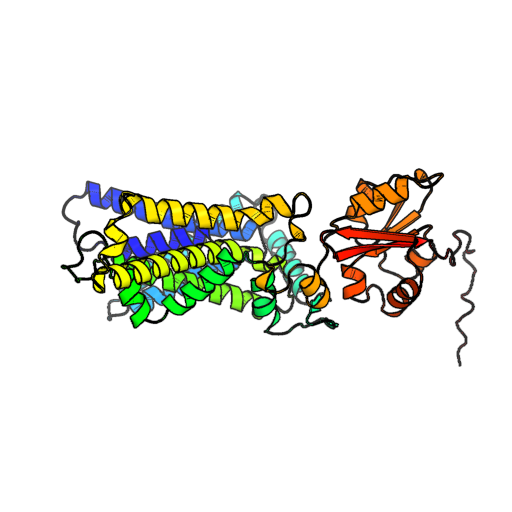7 ? -17.210 -18.317 22.644 1.00 89.88 87 VAL A CA 1
ATOM 674 C C . VAL A 1 87 ? -17.052 -17.274 21.538 1.00 89.88 87 VAL A C 1
ATOM 676 O O . VAL A 1 87 ? -17.347 -17.578 20.385 1.00 89.88 87 VAL A O 1
ATOM 679 N N . VAL A 1 88 ? -16.548 -16.075 21.844 1.00 91.44 88 VAL A N 1
ATOM 680 C CA . VAL A 1 88 ? -16.253 -15.038 20.840 1.00 91.44 88 VAL A CA 1
ATOM 681 C C . VAL A 1 88 ? -15.222 -15.535 19.829 1.00 91.44 88 VAL A C 1
ATOM 683 O O . VAL A 1 88 ? -15.473 -15.438 18.630 1.00 91.44 88 VAL A O 1
ATOM 686 N N . ILE A 1 89 ? -14.104 -16.105 20.292 1.00 93.62 89 ILE A N 1
ATOM 687 C CA . ILE A 1 89 ? -13.052 -16.654 19.424 1.00 93.62 89 ILE A CA 1
ATOM 688 C C . ILE A 1 89 ? -13.603 -17.789 18.556 1.00 93.62 89 ILE A C 1
ATOM 690 O O . ILE A 1 89 ? -13.399 -17.777 17.344 1.00 93.62 89 ILE A O 1
ATOM 694 N N . LEU A 1 90 ? -14.328 -18.741 19.151 1.00 95.00 90 LEU A N 1
ATOM 695 C CA . LEU A 1 90 ? -14.889 -19.889 18.434 1.00 95.00 90 LEU A CA 1
ATOM 696 C C . LEU A 1 90 ? -15.947 -19.463 17.413 1.00 95.00 90 LEU A C 1
ATOM 698 O O . LEU A 1 90 ? -15.916 -19.919 16.274 1.00 95.00 90 LEU A O 1
ATOM 702 N N . THR A 1 91 ? -16.846 -18.552 17.790 1.00 94.81 91 THR A N 1
ATOM 703 C CA . THR A 1 91 ? -17.885 -18.029 16.891 1.00 94.81 91 THR A CA 1
ATOM 704 C C . THR A 1 91 ? -17.255 -17.257 15.740 1.00 94.81 91 THR A C 1
ATOM 706 O O . THR A 1 91 ? -17.604 -17.480 14.583 1.00 94.81 91 THR A O 1
ATOM 709 N N . TRP A 1 92 ? -16.295 -16.375 16.035 1.00 96.94 92 TRP A N 1
ATOM 710 C CA . TRP A 1 92 ? -15.590 -15.613 15.009 1.00 96.94 92 TRP A CA 1
ATOM 711 C C . TRP A 1 92 ? -14.813 -16.536 14.067 1.00 96.94 92 TRP A C 1
ATOM 713 O O . TRP A 1 92 ? -14.914 -16.399 12.850 1.00 96.94 92 TRP A O 1
ATOM 723 N N . GLY A 1 93 ? -14.088 -17.512 14.621 1.00 96.88 93 GLY A N 1
ATOM 724 C CA . GLY A 1 93 ? -13.322 -18.495 13.861 1.00 96.88 93 GLY A CA 1
ATOM 725 C C . GLY A 1 93 ? -14.209 -19.340 12.953 1.00 96.88 93 GLY A C 1
ATOM 726 O O . GLY A 1 93 ? -13.915 -19.460 11.768 1.00 96.88 93 GLY A O 1
ATOM 727 N N . LEU A 1 94 ? -15.328 -19.853 13.473 1.00 97.31 94 LEU A N 1
ATOM 728 C CA . LEU A 1 94 ? -16.277 -20.655 12.704 1.00 97.31 94 LEU A CA 1
ATOM 729 C C . LEU A 1 94 ? -16.915 -19.848 11.571 1.00 97.31 94 LEU A C 1
ATOM 731 O O . LEU A 1 94 ? -16.921 -20.306 10.435 1.00 97.31 94 LEU A O 1
ATOM 735 N N . VAL A 1 95 ? -17.416 -18.639 11.843 1.00 97.88 95 VAL A N 1
ATOM 736 C CA . VAL A 1 95 ? -18.041 -17.798 10.806 1.00 97.88 95 VAL A CA 1
ATOM 737 C C . VAL A 1 95 ? -17.021 -17.381 9.741 1.00 97.88 95 VAL A C 1
ATOM 739 O O . VAL A 1 95 ? -17.334 -17.397 8.550 1.00 97.88 95 VAL A O 1
ATOM 742 N N . SER A 1 96 ? -15.792 -17.048 10.145 1.00 97.38 96 SER A N 1
ATOM 743 C CA . SER A 1 96 ? -14.695 -16.725 9.226 1.00 97.38 96 SER A CA 1
ATOM 744 C C . SER A 1 96 ? -14.321 -17.930 8.354 1.00 97.38 96 SER A C 1
ATOM 746 O O . SER A 1 96 ? -14.213 -17.792 7.136 1.00 97.38 96 SER A O 1
ATOM 748 N N . LEU A 1 97 ? -14.216 -19.124 8.948 1.00 96.00 97 LEU A N 1
ATOM 749 C CA . LEU A 1 97 ? -13.942 -20.376 8.240 1.00 96.00 97 LEU A CA 1
ATOM 750 C C . LEU A 1 97 ? -15.066 -20.738 7.265 1.00 96.00 97 LEU A C 1
ATOM 752 O O . LEU A 1 97 ? -14.791 -21.065 6.116 1.00 96.00 97 LEU A O 1
ATOM 756 N N . VAL A 1 98 ? -16.326 -20.637 7.691 1.00 97.44 98 VAL A N 1
ATOM 757 C CA . VAL A 1 98 ? -17.489 -20.863 6.822 1.00 97.44 98 VAL A CA 1
ATOM 758 C C . VAL A 1 98 ? -17.467 -19.882 5.652 1.00 97.44 98 VAL A C 1
ATOM 760 O O . VAL A 1 98 ? -17.615 -20.303 4.512 1.00 97.44 98 VAL A O 1
ATOM 763 N N . THR A 1 99 ? -17.200 -18.598 5.902 1.00 97.19 99 THR A N 1
ATOM 764 C CA . THR A 1 99 ? -17.056 -17.588 4.837 1.00 97.19 99 THR A CA 1
ATOM 765 C C . THR A 1 99 ? -15.935 -17.959 3.863 1.00 97.19 99 THR A C 1
ATOM 767 O O . THR A 1 99 ? -16.119 -17.882 2.652 1.00 97.19 99 THR A O 1
ATOM 770 N N . PHE A 1 100 ? -14.784 -18.385 4.386 1.00 95.38 100 PHE A N 1
ATOM 771 C CA . PHE A 1 100 ? -13.623 -18.792 3.599 1.00 95.38 100 PHE A CA 1
ATOM 772 C C . PHE A 1 100 ? -13.925 -19.998 2.703 1.00 95.38 100 PHE A C 1
ATOM 774 O O . PHE A 1 100 ? -13.663 -19.952 1.506 1.00 95.38 100 PHE A O 1
ATOM 781 N N . VAL A 1 101 ? -14.524 -21.050 3.268 1.00 96.00 101 VAL A N 1
ATOM 782 C CA . VAL A 1 101 ? -14.893 -22.264 2.530 1.00 96.00 101 VAL A CA 1
ATOM 783 C C . VAL A 1 101 ? -15.977 -21.954 1.504 1.00 96.00 101 VAL A C 1
ATOM 785 O O . VAL A 1 101 ? -15.819 -22.315 0.348 1.00 96.00 101 VAL A O 1
ATOM 788 N N . LEU A 1 102 ? -17.051 -21.252 1.878 1.00 97.06 102 LEU A N 1
ATOM 789 C CA . LEU A 1 102 ? -18.166 -20.945 0.971 1.00 97.06 102 LEU A CA 1
ATOM 790 C C . LEU A 1 102 ? -17.770 -20.055 -0.213 1.00 97.06 102 LEU A C 1
ATOM 792 O O . LEU A 1 102 ? -18.407 -20.116 -1.257 1.00 97.06 102 LEU A O 1
ATOM 796 N N . LEU A 1 103 ? -16.759 -19.203 -0.067 1.00 96.75 103 LEU A N 1
ATOM 797 C CA . LEU A 1 103 ? -16.355 -18.280 -1.130 1.00 96.75 103 LEU A CA 1
ATOM 798 C C . LEU A 1 103 ? -15.108 -18.740 -1.890 1.00 96.75 103 LEU A C 1
ATOM 800 O O . LEU A 1 103 ? -14.680 -18.052 -2.816 1.00 96.75 103 LEU A O 1
ATOM 804 N N . TRP A 1 104 ? -14.543 -19.901 -1.545 1.00 95.00 104 TRP A N 1
ATOM 805 C CA . TRP A 1 104 ? -13.412 -20.481 -2.259 1.00 95.00 104 TRP A CA 1
ATOM 806 C C . TRP A 1 104 ? -13.743 -21.882 -2.782 1.00 95.00 104 TRP A C 1
ATOM 808 O O . TRP A 1 104 ? -13.534 -22.866 -2.073 1.00 95.00 104 TRP A O 1
ATOM 818 N N . PRO A 1 105 ? -14.203 -22.007 -4.044 1.00 95.56 105 PRO A N 1
ATOM 819 C CA . PRO A 1 105 ? -14.653 -23.285 -4.606 1.00 95.56 105 PRO A CA 1
ATOM 820 C C . PRO A 1 105 ? -13.614 -24.414 -4.548 1.00 95.56 105 PRO A C 1
ATOM 822 O O . PRO A 1 105 ? -13.976 -25.582 -4.445 1.00 95.56 105 PRO A O 1
ATOM 825 N N . ALA A 1 106 ? -12.319 -24.085 -4.556 1.00 94.06 106 ALA A N 1
ATOM 826 C CA . ALA A 1 106 ? -11.243 -25.066 -4.409 1.00 94.06 106 ALA A CA 1
ATOM 827 C C . ALA A 1 106 ? -11.326 -25.846 -3.078 1.00 94.06 106 ALA A C 1
ATOM 829 O O . ALA A 1 106 ? -11.009 -27.034 -3.035 1.00 94.06 106 ALA A O 1
ATOM 830 N N . MET A 1 107 ? -11.849 -25.215 -2.020 1.00 95.50 107 MET A N 1
ATOM 831 C CA . MET A 1 107 ? -12.079 -25.852 -0.720 1.00 95.50 107 MET A CA 1
ATOM 832 C C . MET A 1 107 ? -13.208 -26.890 -0.743 1.00 95.50 107 MET A C 1
ATOM 834 O O . MET A 1 107 ? -13.295 -27.699 0.176 1.00 95.50 107 MET A O 1
ATOM 838 N N . TRP A 1 108 ? -14.082 -26.873 -1.754 1.00 96.69 108 TRP A N 1
ATOM 839 C CA . TRP A 1 108 ? -15.177 -27.843 -1.886 1.00 96.69 108 TRP A CA 1
ATOM 840 C C . TRP A 1 108 ? -14.727 -29.138 -2.553 1.00 96.69 108 TRP A C 1
ATOM 842 O O . TRP A 1 108 ? -15.329 -30.183 -2.331 1.00 96.69 108 TRP A O 1
ATOM 852 N N . VAL A 1 109 ? -13.686 -29.052 -3.384 1.00 96.25 109 VAL A N 1
ATOM 853 C CA . VAL A 1 109 ? -13.197 -30.168 -4.197 1.00 96.25 109 VAL A CA 1
ATOM 854 C C . VAL A 1 109 ? -12.005 -30.845 -3.529 1.00 96.25 109 VAL A C 1
ATOM 856 O O . VAL A 1 109 ? -12.018 -32.056 -3.338 1.00 96.25 109 VAL A O 1
ATOM 859 N N . ASP A 1 110 ? -10.985 -30.069 -3.151 1.00 95.69 110 ASP A N 1
ATOM 860 C CA . ASP A 1 110 ? -9.747 -30.574 -2.547 1.00 95.69 110 ASP A CA 1
ATOM 861 C C . ASP A 1 110 ? -9.257 -29.606 -1.452 1.00 95.69 110 ASP A C 1
ATOM 863 O O . ASP A 1 110 ? -8.314 -28.838 -1.671 1.00 95.69 110 ASP A O 1
ATOM 867 N N . PRO A 1 111 ? -9.903 -29.581 -0.270 1.00 93.62 111 PRO A N 1
ATOM 868 C CA . PRO A 1 111 ? -9.564 -28.632 0.790 1.00 93.62 111 PRO A CA 1
ATOM 869 C C . PRO A 1 111 ? -8.131 -28.802 1.299 1.00 93.62 111 PRO A C 1
ATOM 871 O O . PRO A 1 111 ? -7.417 -27.816 1.481 1.00 93.62 111 PRO A O 1
ATOM 874 N N . LEU A 1 112 ? -7.695 -30.046 1.516 1.00 94.19 112 LEU A N 1
ATOM 875 C CA . LEU A 1 112 ? -6.368 -30.332 2.060 1.00 94.19 112 LEU A CA 1
ATOM 876 C C . LEU A 1 112 ? -5.272 -29.985 1.051 1.00 94.19 112 LEU A C 1
ATOM 878 O O . LEU A 1 112 ? -4.351 -29.245 1.400 1.00 94.19 112 LEU A O 1
ATOM 882 N N . GLY A 1 113 ? -5.386 -30.449 -0.196 1.00 93.62 113 GLY A N 1
ATOM 883 C CA . GLY A 1 113 ? -4.383 -30.169 -1.218 1.00 93.62 113 GLY A CA 1
ATOM 884 C C . GLY A 1 113 ? -4.339 -28.692 -1.605 1.00 93.62 113 GLY A C 1
ATOM 885 O O . GLY A 1 113 ? -3.256 -28.168 -1.866 1.00 93.62 113 GLY A O 1
ATOM 886 N N . THR A 1 114 ? -5.474 -27.987 -1.576 1.00 92.75 114 THR A N 1
ATOM 887 C CA . THR A 1 114 ? -5.525 -26.534 -1.811 1.00 92.75 114 THR A CA 1
ATOM 888 C C . THR A 1 114 ? -4.780 -25.762 -0.724 1.00 92.75 114 THR A C 1
ATOM 890 O O . THR A 1 114 ? -3.928 -24.928 -1.038 1.00 92.75 114 THR A O 1
ATOM 893 N N . VAL A 1 115 ? -5.052 -26.049 0.555 1.00 89.31 115 VAL A N 1
ATOM 894 C CA . VAL A 1 115 ? -4.373 -25.377 1.676 1.00 89.31 115 VAL A CA 1
ATOM 895 C C . VAL A 1 115 ? -2.883 -25.711 1.692 1.00 89.31 115 VAL A C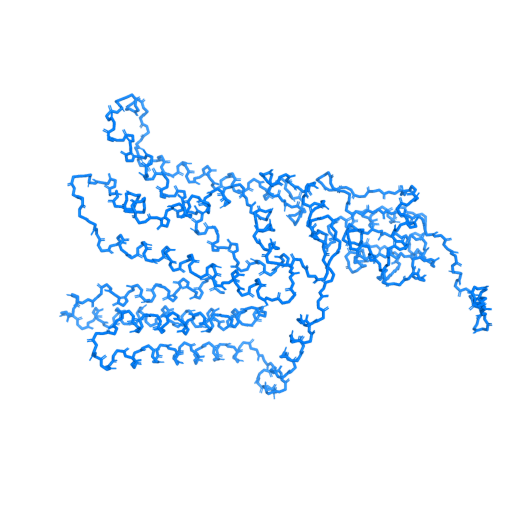 1
ATOM 897 O O . VAL A 1 115 ? -2.067 -24.810 1.874 1.00 89.31 115 VAL A O 1
ATOM 900 N N . GLN A 1 116 ? -2.508 -26.970 1.450 1.00 91.19 116 GLN A N 1
ATOM 901 C CA . GLN A 1 116 ? -1.102 -27.371 1.367 1.00 91.19 116 GLN A CA 1
ATOM 902 C C . GLN A 1 116 ? -0.362 -26.621 0.258 1.00 91.19 116 GLN A C 1
ATOM 904 O O . GLN A 1 116 ? 0.685 -26.042 0.533 1.00 91.19 116 GLN A O 1
ATOM 909 N N . ARG A 1 117 ? -0.932 -26.558 -0.955 1.00 89.00 117 ARG A N 1
ATOM 910 C CA . ARG A 1 117 ? -0.357 -25.810 -2.086 1.00 89.00 117 ARG A CA 1
ATOM 911 C C . ARG A 1 117 ? -0.230 -24.319 -1.783 1.00 89.00 117 ARG A C 1
ATOM 913 O O . ARG A 1 117 ? 0.816 -23.722 -2.025 1.00 89.00 117 ARG A O 1
ATOM 920 N N . MET A 1 118 ? -1.269 -23.717 -1.202 1.00 88.25 118 MET A N 1
ATOM 921 C CA . MET A 1 118 ? -1.241 -22.312 -0.792 1.00 88.25 118 MET A CA 1
ATOM 922 C C . MET A 1 118 ? -0.117 -22.049 0.219 1.00 88.25 118 MET A C 1
ATOM 924 O O . MET A 1 118 ? 0.627 -21.077 0.068 1.00 88.25 118 MET A O 1
ATOM 928 N N . LEU A 1 119 ? 0.006 -22.889 1.251 1.00 84.56 119 LEU A N 1
ATOM 929 C CA . LEU A 1 119 ? 1.028 -22.739 2.284 1.00 84.56 119 LEU A CA 1
ATOM 930 C C . LEU A 1 119 ? 2.431 -22.961 1.716 1.00 84.56 119 LEU A C 1
ATOM 932 O O . LEU A 1 119 ? 3.303 -22.136 1.975 1.00 84.56 119 LEU A O 1
ATOM 936 N N . SER A 1 120 ? 2.641 -23.998 0.899 1.00 85.06 120 SER A N 1
ATOM 937 C CA . SER A 1 120 ? 3.944 -24.274 0.284 1.00 85.06 120 SER A CA 1
ATOM 938 C C . SER A 1 120 ? 4.388 -23.142 -0.639 1.00 85.06 120 SER A C 1
ATOM 940 O O . SER A 1 120 ? 5.528 -22.694 -0.555 1.00 85.06 120 SER A O 1
ATOM 942 N N . GLU A 1 121 ? 3.484 -22.617 -1.472 1.00 82.56 121 GLU A N 1
ATOM 943 C CA . GLU A 1 121 ? 3.791 -21.465 -2.320 1.00 82.56 121 GLU A CA 1
ATOM 944 C C . GLU A 1 121 ? 4.063 -20.200 -1.508 1.00 82.56 121 GLU A C 1
ATOM 946 O O . GLU A 1 121 ? 4.946 -19.420 -1.860 1.00 82.56 121 GLU A O 1
ATOM 951 N N . THR A 1 122 ? 3.296 -19.964 -0.441 1.00 76.75 122 THR A N 1
ATOM 952 C CA . THR A 1 122 ? 3.458 -18.764 0.386 1.00 76.75 122 THR A CA 1
ATOM 953 C C . THR A 1 122 ? 4.791 -18.796 1.124 1.00 76.75 122 THR A C 1
ATOM 955 O O . THR A 1 122 ? 5.506 -17.799 1.094 1.00 76.75 122 THR A O 1
ATOM 958 N N . VAL A 1 123 ? 5.144 -19.926 1.741 1.00 74.44 123 VAL A N 1
ATOM 959 C CA . VAL A 1 123 ? 6.411 -20.092 2.468 1.00 74.44 123 VAL A CA 1
ATOM 960 C C . VAL A 1 123 ? 7.596 -20.011 1.506 1.00 74.44 123 VAL A C 1
ATOM 962 O O . VAL A 1 123 ? 8.469 -19.172 1.718 1.00 74.44 123 VAL A O 1
ATOM 965 N N . GLY A 1 124 ? 7.572 -20.755 0.391 1.00 66.81 124 GLY A N 1
ATOM 966 C CA . GLY A 1 124 ? 8.645 -20.702 -0.610 1.00 66.81 124 GLY A CA 1
ATOM 967 C C . GLY A 1 124 ? 8.867 -19.288 -1.158 1.00 66.81 124 GLY A C 1
ATOM 968 O O . GLY A 1 124 ? 9.988 -18.788 -1.191 1.00 66.81 124 GLY A O 1
ATOM 969 N N . LYS A 1 125 ? 7.783 -18.557 -1.462 1.00 66.56 125 LYS A N 1
ATOM 970 C CA . LYS A 1 125 ? 7.869 -17.162 -1.931 1.00 66.56 125 LYS A CA 1
ATOM 971 C C . LYS A 1 125 ? 8.327 -16.175 -0.853 1.00 66.56 125 LYS A C 1
ATOM 973 O O . LYS A 1 125 ? 8.696 -15.058 -1.225 1.00 66.56 125 LYS A O 1
ATOM 978 N N . VAL A 1 126 ? 8.217 -16.489 0.439 1.00 62.97 126 VAL A N 1
ATOM 979 C CA . VAL A 1 126 ? 8.657 -15.618 1.548 1.00 62.97 126 VAL A CA 1
ATOM 980 C C . VAL A 1 126 ? 10.153 -15.781 1.814 1.00 62.97 126 VAL A C 1
ATOM 982 O O . VAL A 1 126 ? 10.809 -14.782 2.107 1.00 62.97 126 VAL A O 1
ATOM 985 N N . GLU A 1 127 ? 10.686 -16.994 1.666 1.00 59.78 127 GLU A N 1
ATOM 986 C CA . GLU A 1 127 ? 12.102 -17.310 1.901 1.00 59.78 127 GLU A CA 1
ATOM 987 C C . GLU A 1 127 ? 13.025 -16.810 0.781 1.00 59.78 127 GLU A C 1
ATOM 989 O O . GLU A 1 127 ? 14.142 -16.380 1.052 1.00 59.78 127 GLU A O 1
ATOM 994 N N . GLU A 1 128 ? 12.538 -16.750 -0.460 1.00 56.03 128 GLU A N 1
ATOM 995 C CA . GLU A 1 128 ? 13.313 -16.348 -1.647 1.00 56.03 128 GLU A CA 1
ATOM 996 C C . GLU A 1 128 ? 13.721 -14.861 -1.724 1.00 56.03 128 GLU A C 1
ATOM 998 O O . GLU A 1 128 ? 14.127 -14.425 -2.793 1.00 56.03 128 GLU A O 1
ATOM 1003 N N . GLY A 1 129 ? 13.598 -14.073 -0.643 1.00 57.56 129 GLY A N 1
ATOM 1004 C CA . GLY A 1 129 ? 14.111 -12.696 -0.499 1.00 57.56 129 GLY A CA 1
ATOM 1005 C C . GLY A 1 129 ? 14.231 -11.877 -1.796 1.00 57.56 129 GLY A C 1
ATOM 1006 O O . GLY A 1 129 ? 15.195 -11.996 -2.541 1.00 57.56 129 GLY A O 1
ATOM 1007 N N . HIS A 1 130 ? 13.282 -10.988 -2.092 1.00 71.19 130 HIS A N 1
ATOM 1008 C CA . HIS A 1 130 ? 13.377 -10.215 -3.333 1.00 71.19 130 HIS A CA 1
ATOM 1009 C C . HIS A 1 130 ? 14.423 -9.108 -3.258 1.00 71.19 130 HIS A C 1
ATOM 1011 O O . HIS A 1 130 ? 14.403 -8.302 -2.332 1.00 71.19 130 HIS A O 1
ATOM 1017 N N . LEU A 1 131 ? 15.247 -9.005 -4.305 1.00 84.69 131 LEU A N 1
ATOM 1018 C CA . LEU A 1 131 ? 16.114 -7.853 -4.521 1.00 84.69 131 LEU A CA 1
ATOM 1019 C C . LEU A 1 131 ? 15.256 -6.586 -4.564 1.00 84.69 131 LEU A C 1
ATOM 1021 O O . LEU A 1 131 ? 14.381 -6.437 -5.423 1.00 84.69 131 LEU A O 1
ATOM 1025 N N . VAL A 1 132 ? 15.488 -5.690 -3.613 1.00 90.25 132 VAL A N 1
ATOM 1026 C CA . VAL A 1 132 ? 14.845 -4.380 -3.511 1.00 90.25 132 VAL A CA 1
ATOM 1027 C C . VAL A 1 132 ? 15.890 -3.281 -3.622 1.00 90.25 132 VAL A C 1
ATOM 1029 O O . VAL A 1 132 ? 17.083 -3.542 -3.564 1.00 90.25 132 VAL A O 1
ATOM 1032 N N . TYR A 1 133 ? 15.438 -2.042 -3.779 1.00 93.62 133 TYR A N 1
ATOM 1033 C CA . TYR A 1 133 ? 16.283 -0.856 -3.736 1.00 93.62 133 TYR A CA 1
ATOM 1034 C C . TYR A 1 133 ? 15.905 -0.020 -2.520 1.00 93.62 133 TYR A C 1
ATOM 1036 O O . TYR A 1 133 ? 14.738 0.354 -2.358 1.00 93.62 133 TYR A O 1
ATOM 1044 N N . PHE A 1 134 ? 16.870 0.223 -1.639 1.00 95.25 134 PHE A N 1
ATOM 1045 C CA . PHE A 1 134 ? 16.635 0.914 -0.379 1.00 95.25 134 PHE A CA 1
ATOM 1046 C C . PHE A 1 134 ? 17.865 1.725 0.032 1.00 95.25 134 PHE A C 1
ATOM 1048 O O . PHE A 1 134 ? 18.984 1.226 -0.025 1.00 95.25 134 PHE A O 1
ATOM 1055 N N . PHE A 1 135 ? 17.661 2.984 0.427 1.00 95.00 135 PHE A N 1
ATOM 1056 C CA . PHE A 1 135 ? 18.733 3.938 0.746 1.00 95.00 135 PHE A CA 1
ATOM 1057 C C . PHE A 1 135 ? 19.820 4.051 -0.334 1.00 95.00 135 PHE A C 1
ATOM 1059 O O . PHE A 1 135 ? 21.003 4.170 -0.032 1.00 95.00 135 PHE A O 1
ATOM 1066 N N . GLY A 1 136 ? 19.417 4.047 -1.604 1.00 94.06 136 GLY A N 1
ATOM 1067 C CA . GLY A 1 136 ? 20.340 4.294 -2.711 1.00 94.06 136 GLY A CA 1
ATOM 1068 C C . GLY A 1 136 ? 21.067 3.061 -3.233 1.00 94.06 136 GLY A C 1
ATOM 1069 O O . GLY A 1 136 ? 21.814 3.181 -4.202 1.00 94.06 136 GLY A O 1
ATOM 1070 N N . GLN A 1 137 ? 20.827 1.883 -2.650 1.00 94.00 137 GLN A N 1
ATOM 1071 C CA . GLN A 1 137 ? 21.521 0.649 -3.013 1.00 94.00 137 GLN A CA 1
ATOM 1072 C C . GLN A 1 137 ? 20.568 -0.548 -3.163 1.00 94.00 137 GLN A C 1
ATOM 1074 O O . GLN A 1 137 ? 19.560 -0.636 -2.449 1.00 94.00 137 GLN A O 1
ATOM 1079 N N . PRO A 1 138 ? 20.863 -1.484 -4.084 1.00 93.31 138 PRO A N 1
ATOM 1080 C CA . PRO A 1 138 ? 20.167 -2.757 -4.148 1.00 93.31 138 PRO A CA 1
ATOM 1081 C C . PRO A 1 138 ? 20.527 -3.622 -2.931 1.00 93.31 138 PRO A C 1
ATOM 1083 O O . PRO A 1 138 ? 21.690 -3.723 -2.549 1.00 93.31 138 PRO A O 1
ATOM 1086 N N . THR A 1 139 ? 19.534 -4.245 -2.303 1.00 91.38 139 THR A N 1
ATOM 1087 C CA . THR A 1 139 ? 19.722 -5.125 -1.141 1.00 91.38 139 THR A CA 1
ATOM 1088 C C . THR A 1 139 ? 18.661 -6.222 -1.109 1.00 91.38 139 THR A C 1
ATOM 1090 O O . THR A 1 139 ? 17.544 -6.032 -1.592 1.00 91.38 139 THR A O 1
ATOM 1093 N N . LEU A 1 140 ? 19.007 -7.374 -0.535 1.00 87.94 140 LEU A N 1
ATOM 1094 C CA . LEU A 1 140 ? 18.067 -8.460 -0.236 1.00 87.94 140 LEU A CA 1
ATOM 1095 C C . LEU A 1 140 ? 17.435 -8.305 1.156 1.00 87.94 140 LEU A C 1
ATOM 1097 O O . LEU A 1 140 ? 16.344 -8.817 1.390 1.00 87.94 140 LEU A O 1
ATOM 1101 N N . ASP A 1 141 ? 18.080 -7.553 2.055 1.00 87.38 141 ASP A N 1
ATOM 1102 C CA . ASP A 1 141 ? 17.549 -7.234 3.379 1.00 87.38 141 ASP A CA 1
ATOM 1103 C C . ASP A 1 141 ? 17.674 -5.730 3.669 1.00 87.38 141 ASP A C 1
ATOM 1105 O O . ASP A 1 141 ? 18.740 -5.239 4.047 1.00 87.38 141 ASP A O 1
ATOM 1109 N N . PRO A 1 142 ? 16.595 -4.952 3.490 1.00 88.94 142 PRO A N 1
ATOM 1110 C CA . PRO A 1 142 ? 16.598 -3.529 3.814 1.00 88.94 142 PRO A CA 1
ATOM 1111 C C . PRO A 1 142 ? 16.446 -3.251 5.326 1.00 88.94 142 PRO A C 1
ATOM 1113 O O . PRO A 1 142 ? 16.432 -2.090 5.739 1.00 88.94 142 PRO A O 1
ATOM 1116 N N . GLY A 1 143 ? 16.321 -4.288 6.166 1.00 90.06 143 GLY A N 1
ATOM 1117 C CA . GLY A 1 143 ? 16.280 -4.165 7.622 1.00 90.06 143 GLY A CA 1
ATOM 1118 C C . GLY A 1 143 ? 14.986 -3.568 8.192 1.00 90.06 143 GLY A C 1
ATOM 1119 O O . GLY A 1 143 ? 13.959 -3.438 7.519 1.00 90.06 143 GLY A O 1
ATOM 1120 N N . LEU A 1 144 ? 15.029 -3.210 9.481 1.00 92.19 144 LEU A N 1
ATOM 1121 C CA . LEU A 1 144 ? 13.862 -2.756 10.257 1.00 92.19 144 LEU A CA 1
ATOM 1122 C C . LEU A 1 144 ? 13.342 -1.372 9.826 1.00 92.19 144 LEU A C 1
ATOM 1124 O O . LEU A 1 144 ? 12.165 -1.064 10.010 1.00 92.19 144 LEU A O 1
ATOM 1128 N N . TRP A 1 145 ? 14.208 -0.542 9.235 1.00 92.50 145 TRP A N 1
ATOM 1129 C CA . TRP A 1 145 ? 13.879 0.825 8.819 1.00 92.50 145 TRP A CA 1
ATOM 1130 C C . TRP A 1 145 ? 13.063 0.907 7.530 1.00 92.50 145 TRP A C 1
ATOM 1132 O O . TRP A 1 145 ? 12.517 1.971 7.239 1.00 92.50 145 TRP A O 1
ATOM 1142 N N . PHE A 1 146 ? 12.926 -0.197 6.792 1.00 94.12 146 PHE A N 1
ATOM 1143 C CA . PHE A 1 146 ? 12.243 -0.219 5.502 1.00 94.12 146 PHE A CA 1
ATOM 1144 C C . PHE A 1 146 ? 10.840 0.400 5.556 1.00 94.12 146 PHE A C 1
ATOM 1146 O O . PHE A 1 146 ? 10.570 1.391 4.882 1.00 94.12 146 PHE A O 1
ATOM 1153 N N . TYR A 1 147 ? 9.944 -0.132 6.393 1.00 94.50 147 TYR A N 1
ATOM 1154 C CA . TYR A 1 147 ? 8.566 0.361 6.454 1.00 94.50 147 TYR A CA 1
ATOM 1155 C C . TYR A 1 147 ? 8.431 1.743 7.112 1.00 94.50 147 TYR A C 1
ATOM 1157 O O . TYR A 1 147 ? 7.741 2.580 6.527 1.00 94.50 147 TYR A O 1
ATOM 1165 N N . PRO A 1 148 ? 9.094 2.050 8.250 1.00 94.31 148 PRO A N 1
ATOM 1166 C CA . PRO A 1 148 ? 9.084 3.405 8.807 1.00 94.31 148 PRO A CA 1
ATOM 1167 C C . PRO A 1 148 ? 9.568 4.482 7.828 1.00 94.31 148 PRO A C 1
ATOM 1169 O O . PRO A 1 148 ? 9.082 5.608 7.884 1.00 94.31 148 PRO A O 1
ATOM 1172 N N . TYR A 1 149 ? 10.489 4.141 6.920 1.00 95.19 149 TYR A N 1
ATOM 1173 C CA . TYR A 1 149 ? 10.972 5.058 5.891 1.00 95.19 149 TYR A CA 1
ATOM 1174 C C . TYR A 1 149 ? 10.022 5.160 4.691 1.00 95.19 149 TYR A C 1
ATOM 1176 O O . TYR A 1 149 ? 9.724 6.263 4.246 1.00 95.19 149 TYR A O 1
ATOM 1184 N N . VAL A 1 150 ? 9.506 4.036 4.180 1.00 95.12 150 VAL A N 1
ATOM 1185 C CA . VAL A 1 150 ? 8.662 3.997 2.968 1.00 95.12 150 VAL A CA 1
ATOM 1186 C C . VAL A 1 150 ? 7.235 4.504 3.216 1.00 95.12 150 VAL A C 1
ATOM 1188 O O . VAL A 1 150 ? 6.640 5.107 2.324 1.00 95.12 150 VAL A O 1
ATOM 1191 N N . ILE A 1 151 ? 6.666 4.305 4.412 1.00 96.38 151 ILE A N 1
ATOM 1192 C CA . ILE A 1 151 ? 5.286 4.729 4.716 1.00 96.38 151 ILE A CA 1
ATOM 1193 C C . ILE A 1 151 ? 5.090 6.241 4.487 1.00 96.38 151 ILE A C 1
ATOM 1195 O O . ILE A 1 151 ? 4.205 6.586 3.704 1.00 96.38 151 ILE A O 1
ATOM 1199 N N . PRO A 1 152 ? 5.893 7.155 5.074 1.00 96.88 152 PRO A N 1
ATOM 1200 C CA . PRO A 1 152 ? 5.735 8.597 4.864 1.00 96.88 152 PRO A CA 1
ATOM 1201 C C . PRO A 1 152 ? 5.758 9.026 3.394 1.00 96.88 152 PRO A C 1
ATOM 1203 O O . PRO A 1 152 ? 5.022 9.938 3.017 1.00 96.88 152 PRO A O 1
ATOM 1206 N N . PHE A 1 153 ? 6.561 8.347 2.567 1.00 96.31 153 PHE A N 1
ATOM 1207 C CA . PHE A 1 153 ? 6.649 8.572 1.124 1.00 96.31 153 PHE A CA 1
ATOM 1208 C C . PHE A 1 153 ? 5.345 8.248 0.391 1.00 96.31 153 PHE A C 1
ATOM 1210 O O . PHE A 1 153 ? 5.042 8.891 -0.607 1.00 96.31 153 PHE A O 1
ATOM 1217 N N . ARG A 1 154 ? 4.558 7.287 0.881 1.00 95.31 154 ARG A N 1
ATOM 1218 C CA . ARG A 1 154 ? 3.284 6.877 0.270 1.00 95.31 154 ARG A CA 1
ATOM 1219 C C . ARG A 1 154 ? 2.061 7.609 0.833 1.00 95.31 154 ARG A C 1
ATOM 1221 O O . ARG A 1 154 ? 0.964 7.437 0.315 1.00 95.31 154 ARG A O 1
ATOM 1228 N N . LEU A 1 155 ? 2.229 8.432 1.867 1.00 96.38 155 LEU A N 1
ATOM 1229 C CA . LEU A 1 155 ? 1.141 9.215 2.455 1.00 96.38 155 LEU A CA 1
ATOM 1230 C C . LEU A 1 155 ? 0.937 10.563 1.756 1.00 96.38 155 LEU A C 1
ATOM 1232 O O . LEU A 1 155 ? 1.848 11.143 1.167 1.00 96.38 155 LEU A O 1
ATOM 1236 N N . THR A 1 156 ? -0.270 11.113 1.870 1.00 96.81 156 THR A N 1
ATOM 1237 C CA . THR A 1 156 ? -0.483 12.544 1.611 1.00 96.81 156 THR A CA 1
ATOM 1238 C C . THR A 1 156 ? 0.120 13.384 2.741 1.00 96.81 156 THR A C 1
ATOM 1240 O O . THR A 1 156 ? 0.197 12.894 3.873 1.00 96.81 156 THR A O 1
ATOM 1243 N N . PRO A 1 157 ? 0.505 14.654 2.502 1.00 97.38 157 PRO A N 1
ATOM 1244 C CA . PRO A 1 157 ? 0.872 15.572 3.580 1.00 97.38 157 PRO A CA 1
ATOM 1245 C C . PRO A 1 157 ? -0.177 15.610 4.699 1.00 97.38 157 PRO A C 1
ATOM 1247 O O . PRO A 1 157 ? 0.170 15.589 5.878 1.00 97.38 157 PRO A O 1
ATOM 1250 N N . ILE A 1 158 ? -1.462 15.576 4.330 1.00 97.56 158 ILE A N 1
ATOM 1251 C CA . ILE A 1 158 ? -2.591 15.600 5.265 1.00 97.56 158 ILE A CA 1
ATOM 1252 C C . ILE A 1 158 ? -2.636 14.338 6.131 1.00 97.56 158 ILE A C 1
ATOM 1254 O O . ILE A 1 158 ? -2.756 14.447 7.354 1.00 97.56 158 ILE A O 1
ATOM 1258 N N . THR A 1 159 ? -2.496 13.152 5.531 1.00 97.56 159 THR A N 1
ATOM 1259 C CA . THR A 1 159 ? -2.482 11.885 6.277 1.00 97.56 159 THR A CA 1
ATOM 1260 C C . THR A 1 159 ? -1.235 11.779 7.155 1.00 97.56 159 THR A C 1
ATOM 1262 O O . THR A 1 159 ? -1.339 11.379 8.314 1.00 97.56 159 THR A O 1
ATOM 1265 N N . LEU A 1 160 ? -0.061 12.176 6.649 1.00 97.69 160 LEU A N 1
ATOM 1266 C CA . LEU A 1 160 ? 1.193 12.143 7.407 1.00 97.69 160 LEU A CA 1
ATOM 1267 C C . LEU A 1 160 ? 1.115 13.043 8.645 1.00 97.69 160 LEU A C 1
ATOM 1269 O O . LEU A 1 160 ? 1.313 12.568 9.763 1.00 97.69 160 LEU A O 1
ATOM 1273 N N . ILE A 1 161 ? 0.783 14.324 8.458 1.00 97.81 161 ILE A N 1
ATOM 1274 C CA . ILE A 1 161 ? 0.704 15.295 9.555 1.00 97.81 161 ILE A CA 1
ATOM 1275 C C . ILE A 1 161 ? -0.384 14.884 10.549 1.00 97.81 161 ILE A C 1
ATOM 1277 O O . ILE A 1 161 ? -0.124 14.839 11.749 1.00 97.81 161 ILE A O 1
ATOM 1281 N N . GLY A 1 162 ? -1.574 14.508 10.069 1.00 97.19 162 GLY A N 1
ATOM 1282 C CA . GLY A 1 162 ? -2.654 14.038 10.934 1.00 97.19 162 GLY A CA 1
ATOM 1283 C C . GLY A 1 162 ? -2.242 12.821 11.763 1.00 97.19 162 GLY A C 1
ATOM 1284 O O . GLY A 1 162 ? -2.508 12.772 12.964 1.00 97.19 162 GLY A O 1
ATOM 1285 N N . THR A 1 163 ? -1.557 11.848 11.154 1.00 96.75 163 THR A N 1
ATOM 1286 C CA . THR A 1 163 ? -1.075 10.655 11.866 1.00 96.75 163 THR A CA 1
ATOM 1287 C C . THR A 1 163 ? -0.065 11.042 12.947 1.00 96.75 163 THR A C 1
ATOM 1289 O O . THR A 1 163 ? -0.189 10.580 14.082 1.00 96.75 163 THR A O 1
ATOM 1292 N N . LEU A 1 164 ? 0.893 11.927 12.644 1.00 96.19 164 LEU A N 1
ATOM 1293 C CA . LEU A 1 164 ? 1.876 12.415 13.620 1.00 96.19 164 LEU A CA 1
ATOM 1294 C C . LEU A 1 164 ? 1.215 13.175 14.775 1.00 96.19 164 LEU A C 1
ATOM 1296 O O . LEU A 1 164 ? 1.546 12.940 15.936 1.00 96.19 164 LEU A O 1
ATOM 1300 N N . ILE A 1 165 ? 0.229 14.027 14.485 1.00 95.38 165 ILE A N 1
ATOM 1301 C CA . ILE A 1 165 ? -0.581 14.688 15.516 1.00 95.38 165 ILE A CA 1
ATOM 1302 C C . ILE A 1 165 ? -1.272 13.638 16.387 1.00 95.38 165 ILE A C 1
ATOM 1304 O O . ILE A 1 165 ? -1.257 13.738 17.612 1.00 95.38 165 ILE A O 1
ATOM 1308 N N . SER A 1 166 ? -1.847 12.602 15.776 1.00 94.38 166 SER A N 1
ATOM 1309 C CA . SER A 1 166 ? -2.506 11.535 16.522 1.00 94.38 166 SER A CA 1
ATOM 1310 C C . SER A 1 166 ? -1.524 10.793 17.447 1.00 94.38 166 SER A C 1
ATOM 1312 O O . SER A 1 166 ? -1.877 10.468 18.578 1.00 94.38 166 SER A O 1
ATOM 1314 N N . LEU A 1 167 ? -0.255 10.633 17.060 1.00 92.38 167 LEU A N 1
ATOM 1315 C CA . LEU A 1 167 ? 0.770 10.067 17.943 1.00 92.38 167 LEU A CA 1
ATOM 1316 C C . LEU A 1 167 ? 0.952 10.921 19.212 1.00 92.38 167 LEU A C 1
ATOM 1318 O O . LEU A 1 167 ? 1.021 10.386 20.315 1.00 92.38 167 LEU A O 1
ATOM 1322 N N . ILE A 1 168 ? 0.937 12.252 19.082 1.00 88.75 168 ILE A N 1
ATOM 1323 C CA . ILE A 1 168 ? 0.990 13.181 20.226 1.00 88.75 168 ILE A CA 1
ATOM 1324 C C . ILE A 1 168 ? -0.274 13.048 21.098 1.00 88.75 168 ILE A C 1
ATOM 1326 O O . ILE A 1 168 ? -0.214 13.131 22.326 1.00 88.75 168 ILE A O 1
ATOM 1330 N N . LEU A 1 169 ? -1.431 12.767 20.496 1.00 85.56 169 LEU A N 1
ATOM 1331 C CA . LEU A 1 169 ? -2.673 12.511 21.232 1.00 85.56 169 LEU A CA 1
ATOM 1332 C C . LEU A 1 169 ? -2.688 11.167 21.980 1.00 85.56 169 LEU A C 1
ATOM 1334 O O . LEU A 1 169 ? -3.641 10.915 22.715 1.00 85.56 169 LEU A O 1
ATOM 1338 N N . LEU A 1 170 ? -1.669 10.308 21.855 1.00 84.31 170 LEU A N 1
ATOM 1339 C CA . LEU A 1 170 ? -1.544 9.130 22.722 1.00 84.31 170 LEU A CA 1
ATOM 1340 C C . LEU A 1 170 ? -1.236 9.519 24.172 1.00 84.31 170 LEU A C 1
ATOM 1342 O O . LEU A 1 170 ? -1.671 8.822 25.099 1.00 84.31 170 LEU A O 1
ATOM 1346 N N . PHE A 1 171 ? -0.528 10.636 24.383 1.00 85.62 171 PHE A N 1
ATOM 1347 C CA . PHE A 1 171 ? -0.125 11.083 25.711 1.00 85.62 171 PHE A CA 1
ATOM 1348 C C . PHE A 1 171 ? -1.356 11.372 26.584 1.00 85.62 171 PHE A C 1
ATOM 1350 O O . PHE A 1 171 ? -2.163 12.240 26.238 1.00 85.62 171 PHE A O 1
ATOM 1357 N N . PRO A 1 172 ? -1.506 10.713 27.752 1.00 78.44 172 PRO A N 1
ATOM 1358 C CA . PRO A 1 172 ? -2.724 10.779 28.554 1.00 78.44 172 PRO A CA 1
ATOM 1359 C C . PRO A 1 172 ? -3.214 12.190 28.873 1.00 78.44 172 PRO A C 1
ATOM 1361 O O . PRO A 1 172 ? -4.410 12.441 28.770 1.00 78.44 172 PRO A O 1
ATOM 1364 N N . LYS A 1 173 ? -2.303 13.114 29.197 1.00 79.12 173 LYS A N 1
ATOM 1365 C CA . LYS A 1 173 ? -2.629 14.510 29.529 1.00 79.12 173 LYS A CA 1
ATOM 1366 C C . LYS A 1 173 ? -3.175 15.282 28.324 1.00 79.12 173 LYS A C 1
ATOM 1368 O O . LYS A 1 173 ? -4.193 15.954 28.443 1.00 79.12 173 LYS A O 1
ATOM 1373 N N . VAL A 1 174 ? -2.529 15.135 27.165 1.00 75.62 174 VAL A N 1
ATOM 1374 C CA . VAL A 1 174 ? -2.940 15.788 25.912 1.00 75.62 174 VAL A CA 1
ATOM 1375 C C . VAL A 1 174 ? -4.255 15.194 25.421 1.00 75.62 174 VAL A C 1
ATOM 1377 O O . VAL A 1 174 ? -5.174 15.926 25.077 1.00 75.62 174 VAL A O 1
ATOM 1380 N N . SER A 1 175 ? -4.378 13.866 25.469 1.00 74.06 175 SER A N 1
ATOM 1381 C CA . SER A 1 175 ? -5.604 13.153 25.112 1.00 74.06 175 SER A CA 1
ATOM 1382 C C . SER A 1 175 ? -6.776 13.547 26.012 1.00 74.06 175 SER A C 1
ATOM 1384 O O . SER A 1 175 ? -7.880 13.765 25.528 1.00 74.06 175 SER A O 1
ATOM 1386 N N . ALA A 1 176 ? -6.541 13.689 27.321 1.00 72.62 176 ALA A N 1
ATOM 1387 C CA . ALA A 1 176 ? -7.574 14.111 28.247 1.00 72.62 176 ALA A CA 1
ATOM 1388 C C . ALA A 1 176 ? -8.071 15.495 27.861 1.00 72.62 176 ALA A C 1
ATOM 1390 O O . ALA A 1 176 ? -9.261 15.643 27.640 1.00 72.62 176 ALA A O 1
ATOM 1391 N N . LEU A 1 177 ? -7.160 16.441 27.646 1.00 73.38 177 LEU A N 1
ATOM 1392 C CA . LEU A 1 177 ? -7.506 17.801 27.260 1.00 73.38 177 LEU A CA 1
ATOM 1393 C C . LEU A 1 177 ? -8.210 17.883 25.895 1.00 73.38 177 LEU A C 1
ATOM 1395 O O . LEU A 1 177 ? -9.224 18.554 25.770 1.00 73.38 177 LEU A O 1
ATOM 1399 N N . ALA A 1 178 ? -7.710 17.191 24.871 1.00 70.44 178 ALA A N 1
ATOM 1400 C CA . ALA A 1 178 ? -8.278 17.251 23.523 1.00 70.44 178 ALA A CA 1
ATOM 1401 C C . ALA A 1 178 ? -9.663 16.590 23.429 1.00 70.44 178 ALA A C 1
ATOM 1403 O O . ALA A 1 178 ? -10.531 17.054 22.687 1.00 70.44 178 ALA A O 1
ATOM 1404 N N . TRP A 1 179 ? -9.880 15.496 24.166 1.00 71.31 179 TRP A N 1
ATOM 1405 C CA . TRP A 1 179 ? -11.109 14.710 24.074 1.00 71.31 179 TRP A CA 1
ATOM 1406 C C . TRP A 1 179 ? -12.141 15.059 25.164 1.00 71.31 179 TRP A C 1
ATOM 1408 O O . TRP A 1 179 ? -13.319 14.781 24.946 1.00 71.31 179 TRP A O 1
ATOM 1418 N N . SER A 1 180 ? -11.754 15.672 26.297 1.00 65.38 180 SER A N 1
ATOM 1419 C CA . SER A 1 180 ? -12.683 16.064 27.379 1.00 65.38 180 SER A CA 1
ATOM 1420 C C . SER A 1 180 ? -13.474 17.329 27.067 1.00 65.38 180 SER A C 1
ATOM 1422 O O . SER A 1 180 ? -14.497 17.577 27.698 1.00 65.38 180 SER A O 1
ATOM 1424 N N . VAL A 1 181 ? -13.010 18.131 26.108 1.00 59.31 181 VAL A N 1
ATOM 1425 C CA . VAL A 1 181 ? -13.656 19.388 25.730 1.00 59.31 181 VAL A CA 1
ATOM 1426 C C . VAL A 1 181 ? -14.970 19.081 25.020 1.00 59.31 181 VAL A C 1
ATOM 1428 O O . VAL A 1 181 ? -15.003 18.697 23.846 1.00 59.31 181 VAL A O 1
ATOM 1431 N N . ASN A 1 182 ? -16.069 19.253 25.751 1.00 57.25 182 ASN A N 1
ATOM 1432 C CA . ASN A 1 182 ? -17.407 19.254 25.189 1.00 57.25 182 ASN A CA 1
ATOM 1433 C C . ASN A 1 182 ? -17.760 20.686 24.771 1.00 57.25 182 ASN A C 1
ATOM 1435 O O . ASN A 1 182 ? -18.086 21.529 25.604 1.00 57.25 182 ASN A O 1
ATOM 1439 N N . ILE A 1 183 ? -17.661 20.959 23.468 1.00 53.91 183 ILE A N 1
ATOM 1440 C CA . ILE A 1 183 ? -17.796 22.306 22.882 1.00 53.91 183 ILE A CA 1
ATOM 1441 C C . ILE A 1 183 ? -19.160 22.939 23.213 1.00 53.91 183 ILE A C 1
ATOM 1443 O O . ILE A 1 183 ? -19.274 24.159 23.281 1.00 53.91 183 ILE A O 1
ATOM 1447 N N . SER A 1 184 ? -20.189 22.125 23.462 1.00 51.72 184 SER A N 1
ATOM 1448 C CA . SER A 1 184 ? -21.542 22.607 23.746 1.00 51.72 184 SER A CA 1
ATOM 1449 C C . SER A 1 184 ? -21.766 23.071 25.193 1.00 51.72 184 SER A C 1
ATOM 1451 O O . SER A 1 184 ? -22.710 23.821 25.415 1.00 51.72 184 SER A O 1
ATOM 1453 N N . GLN A 1 185 ? -20.954 22.643 26.174 1.00 52.34 185 GLN A N 1
ATOM 1454 C CA . GLN A 1 185 ? -21.122 23.000 27.598 1.00 52.34 185 GLN A CA 1
ATOM 1455 C C . GLN A 1 185 ? -19.767 23.000 28.346 1.00 52.34 185 GLN A C 1
ATOM 1457 O O . GLN A 1 185 ? -19.416 22.000 28.973 1.00 52.34 185 GLN A O 1
ATOM 1462 N N . PRO A 1 186 ? -18.992 24.099 28.295 1.00 51.66 186 PRO A N 1
ATOM 1463 C CA . PRO A 1 186 ? -17.641 24.161 28.864 1.00 51.66 186 PRO A CA 1
ATOM 1464 C C . PRO A 1 186 ? -17.562 24.063 30.403 1.00 51.66 186 PRO A C 1
ATOM 1466 O O . PRO A 1 186 ? -16.497 23.725 30.914 1.00 51.66 186 PRO A O 1
ATOM 1469 N N . ASP A 1 187 ? -18.653 24.312 31.141 1.00 51.72 187 ASP A N 1
ATOM 1470 C CA . ASP A 1 187 ? -18.655 24.310 32.619 1.00 51.72 187 ASP A CA 1
ATOM 1471 C C . ASP A 1 187 ? -18.840 22.920 33.260 1.00 51.72 187 ASP A C 1
ATOM 1473 O O . ASP A 1 187 ? -18.483 22.716 34.421 1.00 51.72 187 ASP A O 1
ATOM 1477 N N . GLN A 1 188 ? -19.347 21.924 32.526 1.00 54.56 188 GLN A N 1
ATOM 1478 C CA . GLN A 1 188 ? -19.524 20.563 33.048 1.00 54.56 188 GLN A CA 1
ATOM 1479 C C . GLN A 1 188 ? -18.360 19.671 32.607 1.00 54.56 188 GLN A C 1
ATOM 1481 O O . GLN A 1 188 ? -18.456 18.891 31.663 1.00 54.56 188 GLN A O 1
ATOM 1486 N N . ASN A 1 189 ? -17.229 19.798 33.302 1.00 54.41 189 ASN A N 1
ATOM 1487 C CA . ASN A 1 189 ? -15.967 19.121 32.976 1.00 54.41 189 ASN A CA 1
ATOM 1488 C C . ASN A 1 189 ? -15.929 17.620 33.357 1.00 54.41 189 ASN A C 1
ATOM 1490 O O . ASN A 1 189 ? -14.856 17.025 33.486 1.00 54.41 189 ASN A O 1
ATOM 1494 N N . THR A 1 190 ? -17.084 16.987 33.573 1.00 56.88 190 THR A N 1
ATOM 1495 C CA . THR A 1 190 ? -17.182 15.556 33.871 1.00 56.88 190 THR A CA 1
ATOM 1496 C C . THR A 1 190 ? -17.078 14.743 32.575 1.00 56.88 190 THR A C 1
ATOM 1498 O O . THR A 1 190 ? -17.930 14.871 31.692 1.00 56.88 190 THR A O 1
ATOM 1501 N N . PRO A 1 191 ? -16.058 13.877 32.417 1.00 60.50 191 PRO A N 1
ATOM 1502 C CA . PRO A 1 191 ? -15.906 13.080 31.206 1.00 60.50 191 PRO A CA 1
ATOM 1503 C C . PRO A 1 191 ? -17.081 12.105 31.047 1.00 60.50 191 PRO A C 1
ATOM 1505 O O . PRO A 1 191 ? -17.293 11.207 31.861 1.00 60.50 191 PRO A O 1
ATOM 1508 N N . SER A 1 192 ? -17.841 12.271 29.964 1.00 65.81 192 SER A N 1
ATOM 1509 C CA . SER A 1 192 ? -18.923 11.358 29.576 1.00 65.81 192 SER A CA 1
ATOM 1510 C C . SER A 1 192 ? -18.402 9.932 29.340 1.00 65.81 192 SER A C 1
ATOM 1512 O O . SER A 1 192 ? -17.274 9.741 28.885 1.00 65.81 192 SER A O 1
ATOM 1514 N N . LYS A 1 193 ? -19.247 8.905 29.532 1.00 67.94 193 LYS A N 1
ATOM 1515 C CA . LYS A 1 193 ? -18.940 7.507 29.148 1.00 67.94 193 LYS A CA 1
ATOM 1516 C C . LYS A 1 193 ? -18.428 7.404 27.691 1.00 67.94 193 LYS A C 1
ATOM 1518 O O . LYS A 1 193 ? -17.568 6.574 27.407 1.00 67.94 193 LYS A O 1
ATOM 1523 N N . SER A 1 194 ? -18.886 8.282 26.788 1.00 68.12 194 SER A N 1
ATOM 1524 C CA . SER A 1 194 ? -18.447 8.347 25.380 1.00 68.12 194 SER A CA 1
ATOM 1525 C C . SER A 1 194 ? -16.956 8.693 25.211 1.00 68.12 194 SER A C 1
ATOM 1527 O O . SER A 1 194 ? -16.278 8.127 24.353 1.00 68.12 194 SER A O 1
ATOM 1529 N N . PHE A 1 195 ? -16.406 9.549 26.080 1.00 71.62 195 PHE A N 1
ATOM 1530 C CA . PHE A 1 195 ? -14.992 9.946 26.054 1.00 71.62 195 PHE A CA 1
ATOM 1531 C C . PHE A 1 195 ? -14.059 8.740 26.222 1.00 71.62 195 PHE A C 1
ATOM 1533 O O . PHE A 1 195 ? -13.119 8.557 25.447 1.00 71.62 195 PHE A O 1
ATOM 1540 N N . TYR A 1 196 ? -14.345 7.883 27.205 1.00 73.88 196 TYR A N 1
ATOM 1541 C CA . TYR A 1 196 ? -13.530 6.700 27.479 1.00 73.88 196 TYR A CA 1
ATOM 1542 C C . TYR A 1 196 ? -13.587 5.687 26.332 1.00 73.88 196 TYR A C 1
ATOM 1544 O O . TYR A 1 196 ? -12.571 5.074 26.015 1.00 73.88 196 TYR A O 1
ATOM 1552 N N . VAL A 1 197 ? -14.743 5.548 25.674 1.00 73.19 197 VAL A N 1
ATOM 1553 C CA . VAL A 1 197 ? -14.912 4.663 24.511 1.00 73.19 197 VAL A CA 1
ATOM 1554 C C . VAL A 1 197 ? -14.113 5.166 23.310 1.00 73.19 197 VAL A C 1
ATOM 1556 O O . VAL A 1 197 ? -13.394 4.377 22.697 1.00 73.19 197 VAL A O 1
ATOM 1559 N N . LEU A 1 198 ? -14.180 6.464 22.993 1.00 76.06 198 LEU A N 1
ATOM 1560 C CA . LEU A 1 198 ? -13.415 7.057 21.887 1.00 76.06 198 LEU A CA 1
ATOM 1561 C C . LEU A 1 198 ? -11.909 6.941 22.121 1.00 76.06 198 LEU A C 1
ATOM 1563 O O . LEU A 1 198 ? -11.178 6.478 21.248 1.00 76.06 198 LEU A O 1
ATOM 1567 N N . ARG A 1 199 ? -11.451 7.290 23.326 1.00 79.38 199 ARG A N 1
ATOM 1568 C CA . ARG A 1 199 ? -10.037 7.209 23.699 1.00 79.38 199 ARG A CA 1
ATOM 1569 C C . ARG A 1 199 ? -9.518 5.770 23.689 1.00 79.38 199 ARG A C 1
ATOM 1571 O O . ARG A 1 199 ? -8.413 5.515 23.226 1.00 79.38 199 ARG A O 1
ATOM 1578 N N . PHE A 1 200 ? -10.315 4.820 24.167 1.00 79.62 200 PHE A N 1
ATOM 1579 C CA . PHE A 1 200 ? -9.957 3.408 24.106 1.00 79.62 200 PHE A CA 1
ATOM 1580 C C . PHE A 1 200 ? -9.912 2.893 22.660 1.00 79.62 200 PHE A C 1
ATOM 1582 O O . PHE A 1 200 ? -8.937 2.255 22.276 1.00 79.62 200 PHE A O 1
ATOM 1589 N N . THR A 1 201 ? -10.906 3.237 21.834 1.00 80.38 201 THR A N 1
ATOM 1590 C CA . THR A 1 201 ? -10.922 2.904 20.395 1.00 80.38 201 THR A CA 1
ATOM 1591 C C . THR A 1 201 ? -9.676 3.445 19.699 1.00 80.38 201 THR A C 1
ATOM 1593 O O . THR A 1 201 ? -9.034 2.734 18.933 1.00 80.38 201 THR A O 1
ATOM 1596 N N . PHE A 1 202 ? -9.287 4.677 20.024 1.00 85.44 202 PHE A N 1
ATOM 1597 C CA . PHE A 1 202 ? -8.079 5.311 19.514 1.00 85.44 202 PHE A CA 1
ATOM 1598 C C . PHE A 1 202 ? -6.800 4.528 19.854 1.00 85.44 202 PHE A C 1
ATOM 1600 O O . PHE A 1 202 ? -5.988 4.263 18.968 1.00 85.44 202 PHE A O 1
ATOM 1607 N N . TYR A 1 203 ? -6.641 4.087 21.107 1.00 87.31 203 TYR A N 1
ATOM 1608 C CA . TYR A 1 203 ? -5.504 3.246 21.503 1.00 87.31 203 TYR A CA 1
ATOM 1609 C C . TYR A 1 203 ? -5.484 1.902 20.778 1.00 87.31 203 TYR A C 1
ATOM 1611 O O . TYR A 1 203 ? -4.423 1.435 20.370 1.00 87.31 203 TYR A O 1
ATOM 1619 N N . VAL A 1 204 ? -6.650 1.290 20.587 1.00 84.75 204 VAL A N 1
ATOM 1620 C CA . VAL A 1 204 ? -6.753 0.003 19.901 1.00 84.75 204 VAL A CA 1
ATOM 1621 C C . VAL A 1 204 ? -6.453 0.136 18.400 1.00 84.75 204 VAL A C 1
ATOM 1623 O O . VAL A 1 204 ? -5.821 -0.753 17.835 1.00 84.75 204 VAL A O 1
ATOM 1626 N N . LEU A 1 205 ? -6.825 1.248 17.753 1.00 89.50 205 LEU A N 1
ATOM 1627 C CA . LEU A 1 205 ? -6.435 1.529 16.363 1.00 89.50 205 LEU A CA 1
ATOM 1628 C C . LEU A 1 205 ? -4.914 1.629 16.210 1.00 89.50 205 LEU A C 1
ATOM 1630 O O . LEU A 1 205 ? -4.350 1.022 15.301 1.00 89.50 205 LEU A O 1
ATOM 1634 N N . TRP A 1 206 ? -4.247 2.333 17.128 1.00 93.06 206 TRP A N 1
ATOM 1635 C CA . TRP A 1 206 ? -2.787 2.387 17.170 1.00 93.06 206 TRP A CA 1
ATOM 1636 C C . TRP A 1 206 ? -2.164 1.018 17.437 1.00 93.06 206 TRP A C 1
ATOM 1638 O O . TRP A 1 206 ? -1.220 0.641 16.748 1.00 93.06 206 TRP A O 1
ATOM 1648 N N . LEU A 1 207 ? -2.712 0.241 18.375 1.00 91.81 207 LEU A N 1
ATOM 1649 C CA . LEU A 1 207 ? -2.260 -1.127 18.632 1.00 91.81 207 LEU A CA 1
ATOM 1650 C C . LEU A 1 207 ? -2.381 -2.000 17.377 1.00 91.81 207 LEU A C 1
ATOM 1652 O O . LEU A 1 207 ? -1.452 -2.734 17.051 1.00 91.81 207 LEU A O 1
ATOM 1656 N N . PHE A 1 208 ? -3.494 -1.904 16.648 1.00 90.50 208 PHE A N 1
ATOM 1657 C CA . PHE A 1 208 ? -3.698 -2.653 15.411 1.00 90.50 208 PHE A CA 1
ATOM 1658 C C . PHE A 1 208 ? -2.694 -2.243 14.328 1.00 90.50 208 PHE A C 1
ATOM 1660 O O . PHE A 1 208 ? -2.065 -3.112 13.724 1.00 90.50 208 PHE A O 1
ATOM 1667 N N . PHE A 1 209 ? -2.483 -0.936 14.139 1.00 93.25 209 PHE A N 1
ATOM 1668 C CA . PHE A 1 209 ? -1.463 -0.411 13.231 1.00 93.25 209 PHE A CA 1
ATOM 1669 C C . PHE A 1 209 ? -0.061 -0.924 13.591 1.00 93.25 209 PHE A C 1
ATOM 1671 O O . PHE A 1 209 ? 0.621 -1.475 12.732 1.00 93.25 209 PHE A O 1
ATOM 1678 N N . LEU A 1 210 ? 0.351 -0.799 14.856 1.00 93.50 210 LEU A N 1
ATOM 1679 C CA . LEU A 1 210 ? 1.667 -1.240 15.327 1.00 93.50 210 LEU A CA 1
ATOM 1680 C C . LEU A 1 210 ? 1.845 -2.753 15.186 1.00 93.50 210 LEU A C 1
ATOM 1682 O O . LEU A 1 210 ? 2.926 -3.208 14.824 1.00 93.50 210 LEU A O 1
ATOM 1686 N N . SER A 1 211 ? 0.787 -3.530 15.425 1.00 91.44 211 SER A N 1
ATOM 1687 C CA . SER A 1 211 ? 0.834 -4.990 15.298 1.00 91.44 211 SER A CA 1
ATOM 1688 C C . SER A 1 211 ? 0.996 -5.420 13.836 1.00 91.44 211 SER A C 1
ATOM 1690 O O . SER A 1 211 ? 1.774 -6.326 13.546 1.00 91.44 211 SER A O 1
ATOM 1692 N N . LEU A 1 212 ? 0.308 -4.750 12.902 1.00 89.75 212 LEU A N 1
ATOM 1693 C CA . LEU A 1 212 ? 0.484 -4.976 11.464 1.00 89.75 212 LEU A CA 1
ATOM 1694 C C . LEU A 1 212 ? 1.850 -4.502 10.962 1.00 89.75 212 LEU A C 1
ATOM 1696 O O . LEU A 1 212 ? 2.471 -5.174 10.142 1.00 89.75 212 LEU A O 1
ATOM 1700 N N . LEU A 1 213 ? 2.324 -3.356 11.454 1.00 92.25 213 LEU A N 1
ATOM 1701 C CA . LEU A 1 213 ? 3.651 -2.843 11.133 1.00 92.25 213 LEU A CA 1
ATOM 1702 C C . LEU A 1 213 ? 4.730 -3.824 11.603 1.00 92.25 213 LEU A C 1
ATOM 1704 O O . LEU A 1 213 ? 5.623 -4.151 10.829 1.00 92.25 213 LEU A O 1
ATOM 1708 N N . LEU A 1 214 ? 4.612 -4.340 12.829 1.00 91.62 214 LEU A N 1
ATOM 1709 C CA . LEU A 1 214 ? 5.514 -5.353 13.370 1.00 91.62 214 LEU A CA 1
ATOM 1710 C C . LEU A 1 214 ? 5.471 -6.640 12.541 1.00 91.62 214 LEU A C 1
ATOM 1712 O O . LEU A 1 214 ? 6.522 -7.156 12.177 1.00 91.62 214 LEU A O 1
ATOM 1716 N N . PHE A 1 215 ? 4.276 -7.117 12.182 1.00 87.69 215 PHE A N 1
ATOM 1717 C CA . PHE A 1 215 ? 4.118 -8.271 11.293 1.00 87.69 215 PHE A CA 1
ATOM 1718 C C . PHE A 1 215 ? 4.844 -8.067 9.955 1.00 87.69 215 PHE A C 1
ATOM 1720 O O . PHE A 1 215 ? 5.552 -8.957 9.492 1.00 87.69 215 PHE A O 1
ATOM 1727 N N . GLY A 1 216 ? 4.731 -6.873 9.364 1.00 87.81 216 GLY A N 1
ATOM 1728 C CA . GLY A 1 216 ? 5.483 -6.506 8.168 1.00 87.81 216 GLY A CA 1
ATOM 1729 C C . GLY A 1 216 ? 6.993 -6.510 8.405 1.00 87.81 216 GLY A C 1
ATOM 1730 O O . GLY A 1 216 ? 7.722 -7.128 7.637 1.00 87.81 216 GLY A O 1
ATOM 1731 N N . ILE A 1 217 ? 7.469 -5.848 9.464 1.00 89.19 217 ILE A N 1
ATOM 1732 C CA . ILE A 1 217 ? 8.898 -5.728 9.803 1.00 89.19 217 ILE A CA 1
ATOM 1733 C C . ILE A 1 217 ? 9.558 -7.102 9.990 1.00 89.19 217 ILE A C 1
ATOM 1735 O O . ILE A 1 217 ? 10.684 -7.297 9.533 1.00 89.19 217 ILE A O 1
ATOM 1739 N N . LEU A 1 218 ? 8.852 -8.041 10.626 1.00 87.00 218 LEU A N 1
ATOM 1740 C CA . LEU A 1 218 ? 9.321 -9.408 10.861 1.00 87.00 218 LEU A CA 1
ATOM 1741 C C . LEU A 1 218 ? 9.310 -10.280 9.595 1.00 87.00 218 LEU A C 1
ATOM 1743 O O . LEU A 1 218 ? 9.914 -11.349 9.596 1.00 87.00 218 LEU A O 1
ATOM 1747 N N . SER A 1 219 ? 8.656 -9.841 8.515 1.00 83.69 219 SER A N 1
ATOM 1748 C CA . SER A 1 219 ? 8.689 -10.545 7.233 1.00 83.69 219 SER A CA 1
ATOM 1749 C C . SER A 1 219 ? 10.091 -10.455 6.609 1.00 83.69 219 SER A C 1
ATOM 1751 O O . SER A 1 219 ? 10.598 -9.341 6.404 1.00 83.69 219 SER A O 1
ATOM 1753 N N . PRO A 1 220 ? 10.708 -11.591 6.227 1.00 78.75 220 PRO A N 1
ATOM 1754 C CA . PRO A 1 220 ? 11.953 -11.598 5.458 1.00 78.75 220 PRO A CA 1
ATOM 1755 C C . PRO A 1 220 ? 11.801 -10.813 4.151 1.00 78.75 220 PRO A C 1
ATOM 1757 O O . PRO A 1 220 ? 12.639 -9.988 3.794 1.00 78.75 220 PRO A O 1
ATOM 1760 N N . LYS A 1 221 ? 10.655 -10.987 3.489 1.00 81.31 221 LYS A N 1
ATOM 1761 C CA . LYS A 1 221 ? 10.316 -10.326 2.234 1.00 81.31 221 LYS A CA 1
ATOM 1762 C C . LYS A 1 221 ? 9.630 -8.988 2.482 1.00 81.31 221 LYS A C 1
ATOM 1764 O O . LYS A 1 221 ? 8.541 -8.927 3.061 1.00 81.31 221 LYS A O 1
ATOM 1769 N N . LYS A 1 222 ? 10.263 -7.917 2.005 1.00 87.31 222 LYS A N 1
ATOM 1770 C CA . LYS A 1 222 ? 9.816 -6.536 2.204 1.00 87.31 222 LYS A CA 1
ATOM 1771 C C . LYS A 1 222 ? 9.512 -5.879 0.864 1.00 87.31 222 LYS A C 1
ATOM 1773 O O . LYS A 1 222 ? 10.308 -5.936 -0.064 1.00 87.31 222 LYS A O 1
ATOM 1778 N N . GLN A 1 223 ? 8.328 -5.285 0.754 1.00 85.94 223 GLN A N 1
ATOM 1779 C CA . GLN A 1 223 ? 7.906 -4.542 -0.429 1.00 85.94 223 GLN A CA 1
ATOM 1780 C C . GLN A 1 223 ? 6.826 -3.532 -0.047 1.00 85.94 223 GLN A C 1
ATOM 1782 O O . GLN A 1 223 ? 5.987 -3.803 0.811 1.00 85.94 223 GLN A O 1
ATOM 1787 N N . ASP A 1 224 ? 6.829 -2.376 -0.697 1.00 84.81 224 ASP A N 1
ATOM 1788 C CA . ASP A 1 224 ? 5.907 -1.273 -0.422 1.00 84.81 224 ASP A CA 1
ATOM 1789 C C . ASP A 1 224 ? 4.423 -1.676 -0.521 1.00 84.81 224 ASP A C 1
ATOM 1791 O O . ASP A 1 224 ? 3.629 -1.293 0.332 1.00 84.81 224 ASP A O 1
ATOM 1795 N N . ARG A 1 225 ? 4.036 -2.529 -1.477 1.00 84.62 225 ARG A N 1
ATOM 1796 C CA . ARG A 1 225 ? 2.644 -3.005 -1.619 1.00 84.62 225 ARG A CA 1
ATOM 1797 C C . ARG A 1 225 ? 2.110 -3.816 -0.437 1.00 84.62 225 ARG A C 1
ATOM 1799 O O . ARG A 1 225 ? 0.895 -3.939 -0.294 1.00 84.62 225 ARG A O 1
ATOM 1806 N N . TYR A 1 226 ? 2.971 -4.354 0.428 1.00 85.12 226 TYR A N 1
ATOM 1807 C CA . TYR A 1 226 ? 2.515 -5.016 1.656 1.00 85.12 226 TYR A CA 1
ATOM 1808 C C . TYR A 1 226 ? 1.996 -4.026 2.704 1.00 85.12 226 TYR A C 1
ATOM 1810 O O . TYR A 1 226 ? 1.291 -4.433 3.623 1.00 85.12 226 TYR A O 1
ATOM 1818 N N . LEU A 1 227 ? 2.254 -2.726 2.519 1.00 85.12 227 LEU A N 1
ATOM 1819 C CA . LEU A 1 227 ? 1.696 -1.647 3.333 1.00 85.12 227 LEU A CA 1
ATOM 1820 C C . LEU A 1 227 ? 0.219 -1.369 3.049 1.00 85.12 227 LEU A C 1
ATOM 1822 O O . LEU A 1 227 ? -0.408 -0.658 3.829 1.00 85.12 227 LEU A O 1
ATOM 1826 N N . LEU A 1 228 ? -0.353 -1.910 1.964 1.00 87.31 228 LEU A N 1
ATOM 1827 C CA . LEU A 1 228 ? -1.717 -1.589 1.530 1.00 87.31 228 LEU A CA 1
ATOM 1828 C C . LEU A 1 228 ? -2.769 -1.667 2.660 1.00 87.31 228 LEU A C 1
ATOM 1830 O O . LEU A 1 228 ? -3.590 -0.755 2.759 1.00 87.31 228 LEU A O 1
ATOM 1834 N N . PRO A 1 229 ? -2.749 -2.678 3.557 1.00 87.88 229 PRO A N 1
ATOM 1835 C CA . PRO A 1 229 ? -3.708 -2.753 4.660 1.00 87.88 229 PRO A CA 1
ATOM 1836 C C . PRO A 1 229 ? -3.571 -1.637 5.709 1.00 87.88 229 PRO A C 1
ATOM 1838 O O . PRO A 1 229 ? -4.518 -1.418 6.465 1.00 87.88 229 PRO A O 1
ATOM 1841 N N . LEU A 1 230 ? -2.421 -0.953 5.782 1.00 90.81 230 LEU A N 1
ATOM 1842 C CA . LEU A 1 230 ? -2.157 0.113 6.753 1.00 90.81 230 LEU A CA 1
ATOM 1843 C C . LEU A 1 230 ? -2.790 1.447 6.353 1.00 90.81 230 LEU A C 1
ATOM 1845 O O . LEU A 1 230 ? -3.196 2.194 7.239 1.00 90.81 230 LEU A O 1
ATOM 1849 N N . PHE A 1 231 ? -2.883 1.766 5.058 1.00 91.75 231 PHE A N 1
ATOM 1850 C CA . PHE A 1 231 ? -3.277 3.112 4.619 1.00 91.75 231 PHE A CA 1
ATOM 1851 C C . PHE A 1 231 ? -4.665 3.547 5.112 1.00 91.75 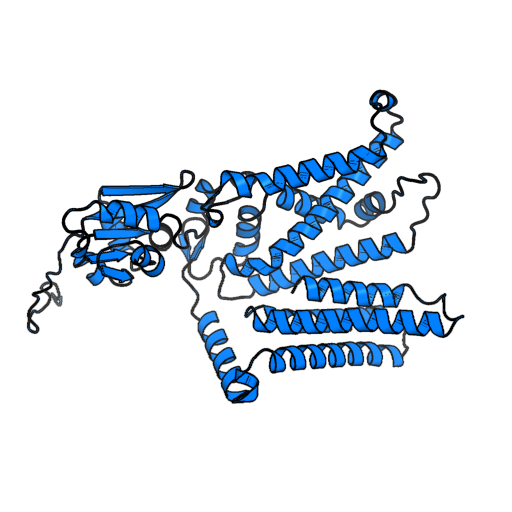231 PHE A C 1
ATOM 1853 O O . PHE A 1 231 ? -4.738 4.608 5.730 1.00 91.75 231 PHE A O 1
ATOM 1860 N N . PRO A 1 232 ? -5.735 2.728 5.019 1.00 92.31 232 PRO A N 1
ATOM 1861 C CA . PRO A 1 232 ? -7.034 3.150 5.543 1.00 92.31 232 PRO A CA 1
ATOM 1862 C C . PRO A 1 232 ? -7.040 3.340 7.070 1.00 92.31 232 PRO A C 1
ATOM 1864 O O . PRO A 1 232 ? -7.840 4.107 7.597 1.00 92.31 232 PRO A O 1
ATOM 1867 N N . LEU A 1 233 ? -6.156 2.654 7.808 1.00 92.50 233 LEU A N 1
ATOM 1868 C CA . LEU A 1 233 ? -5.995 2.873 9.253 1.00 92.50 233 LEU A CA 1
ATOM 1869 C C . LEU A 1 233 ? -5.284 4.188 9.538 1.00 92.50 233 LEU A C 1
ATOM 1871 O O . LEU A 1 233 ? -5.683 4.908 10.449 1.00 92.50 233 LEU A O 1
ATOM 1875 N N . LEU A 1 234 ? -4.242 4.490 8.766 1.00 95.50 234 LEU A N 1
ATOM 1876 C CA . LEU A 1 234 ? -3.511 5.746 8.859 1.00 95.50 234 LEU A CA 1
ATOM 1877 C C . LEU A 1 234 ? -4.422 6.934 8.541 1.00 95.50 234 LEU A C 1
ATOM 1879 O O . LEU A 1 234 ? -4.344 7.936 9.240 1.00 95.50 234 LEU A O 1
ATOM 1883 N N . ASP A 1 235 ? -5.354 6.807 7.594 1.00 94.81 235 ASP A N 1
ATOM 1884 C CA . ASP A 1 235 ? -6.356 7.848 7.330 1.00 94.81 235 ASP A CA 1
ATOM 1885 C C . ASP A 1 235 ? -7.314 8.054 8.518 1.00 94.81 235 ASP A C 1
ATOM 1887 O O . ASP A 1 235 ? -7.603 9.192 8.892 1.00 94.81 235 ASP A O 1
ATOM 1891 N N . LEU A 1 236 ? -7.753 6.977 9.184 1.00 93.38 236 LEU A N 1
ATOM 1892 C CA . LEU A 1 236 ? -8.572 7.077 10.403 1.00 93.38 236 LEU A CA 1
ATOM 1893 C C . LEU A 1 236 ? -7.806 7.714 11.570 1.00 93.38 236 LEU A C 1
ATOM 1895 O O . LEU A 1 236 ? -8.350 8.560 12.285 1.00 93.38 236 LEU A O 1
ATOM 1899 N N . LEU A 1 237 ? -6.544 7.324 11.764 1.00 95.12 237 LEU A N 1
ATOM 1900 C CA . LEU A 1 237 ? -5.663 7.923 12.766 1.00 95.12 237 LEU A CA 1
ATOM 1901 C C . LEU A 1 237 ? -5.404 9.397 12.449 1.00 95.12 237 LEU A C 1
ATOM 1903 O O . LEU A 1 237 ? -5.473 10.234 13.348 1.00 95.12 237 LEU A O 1
ATOM 1907 N N . ALA A 1 238 ? -5.200 9.735 11.176 1.00 96.56 238 ALA A N 1
ATOM 1908 C CA . ALA A 1 238 ? -5.023 11.105 10.731 1.00 96.56 238 ALA A CA 1
ATOM 1909 C C . ALA A 1 238 ? -6.259 11.963 10.992 1.00 96.56 238 ALA A C 1
ATOM 1911 O O . ALA A 1 238 ? -6.131 13.060 11.535 1.00 96.56 238 ALA A O 1
ATOM 1912 N N . ALA A 1 239 ? -7.453 11.450 10.686 1.00 93.69 239 ALA A N 1
ATOM 1913 C CA . ALA A 1 239 ? -8.709 12.118 11.003 1.00 93.69 239 ALA A CA 1
ATOM 1914 C C . ALA A 1 239 ? -8.851 12.360 12.515 1.00 93.69 239 ALA A C 1
ATOM 1916 O O . ALA A 1 239 ? -9.164 13.475 12.937 1.00 93.69 239 ALA A O 1
ATOM 1917 N N . ALA A 1 240 ? -8.551 11.355 13.348 1.00 91.38 240 ALA A N 1
ATOM 1918 C CA . ALA A 1 240 ? -8.556 11.508 14.803 1.00 91.38 240 ALA A CA 1
ATOM 1919 C C . ALA A 1 240 ? -7.536 12.559 15.285 1.00 91.38 240 ALA A C 1
ATOM 1921 O O . ALA A 1 240 ? -7.846 13.345 16.183 1.00 91.38 240 ALA A O 1
ATOM 1922 N N . GLY A 1 241 ? -6.354 12.608 14.663 1.00 93.56 241 GLY A N 1
ATOM 1923 C CA . GLY A 1 241 ? -5.332 13.627 14.897 1.00 93.56 241 GLY A CA 1
ATOM 1924 C C . GLY A 1 241 ? -5.835 15.038 14.609 1.00 93.56 241 GLY A C 1
ATOM 1925 O O . GLY A 1 241 ? -5.809 15.893 15.494 1.00 93.56 241 GLY A O 1
ATOM 1926 N N . TRP A 1 242 ? -6.360 15.272 13.404 1.00 94.06 242 TRP A N 1
ATOM 1927 C CA . TRP A 1 242 ? -6.891 16.576 12.996 1.00 94.06 242 TRP A CA 1
ATOM 1928 C C . TRP A 1 242 ? -8.066 17.036 13.862 1.00 94.06 242 TRP A C 1
ATOM 1930 O O . TRP A 1 242 ? -8.098 18.195 14.277 1.00 94.06 242 TRP A O 1
ATOM 1940 N N . ILE A 1 243 ? -8.992 16.134 14.202 1.00 88.25 243 ILE A N 1
ATOM 1941 C CA . ILE A 1 243 ? -10.116 16.435 15.102 1.00 88.25 243 ILE A CA 1
ATOM 1942 C C . ILE A 1 243 ? -9.609 16.815 16.497 1.00 88.25 243 ILE A C 1
ATOM 1944 O O . ILE A 1 243 ? -10.078 17.796 17.078 1.00 88.25 243 ILE A O 1
ATOM 1948 N N . GLY A 1 244 ? -8.657 16.056 17.046 1.00 86.69 244 GLY A N 1
ATOM 1949 C CA . GLY A 1 244 ? -8.098 16.343 18.365 1.00 86.69 244 GLY A CA 1
ATOM 1950 C C . GLY A 1 244 ? -7.341 17.671 18.405 1.00 86.69 244 GLY A C 1
ATOM 1951 O O . GLY A 1 244 ? -7.516 18.436 19.353 1.00 86.69 244 GLY A O 1
ATOM 1952 N N . LEU A 1 245 ? -6.573 17.992 17.357 1.00 89.38 245 LEU A N 1
ATOM 1953 C CA . LEU A 1 245 ? -5.909 19.292 17.234 1.00 89.38 245 LEU A CA 1
ATOM 1954 C C . LEU A 1 245 ? -6.920 20.435 17.134 1.00 89.38 245 LEU A C 1
ATOM 1956 O O . LEU A 1 245 ? -6.780 21.427 17.843 1.00 89.38 245 LEU A O 1
ATOM 1960 N N . PHE A 1 246 ? -7.955 20.289 16.304 1.00 86.94 246 PHE A N 1
ATOM 1961 C CA . PHE A 1 246 ? -8.997 21.303 16.155 1.00 86.94 246 PHE A CA 1
ATOM 1962 C C . PHE A 1 246 ? -9.669 21.622 17.499 1.00 86.94 246 PHE A C 1
ATOM 1964 O O . PHE A 1 246 ? -9.764 22.789 17.884 1.00 86.94 246 PHE A O 1
ATOM 1971 N N . LYS A 1 247 ? -10.056 20.590 18.263 1.00 82.25 247 LYS A N 1
ATOM 1972 C CA . LYS A 1 247 ? -10.640 20.756 19.606 1.00 82.25 247 LYS A CA 1
ATOM 1973 C C . LYS A 1 247 ? -9.685 21.440 20.580 1.00 82.25 247 LYS A C 1
ATOM 1975 O O . LYS A 1 247 ? -10.109 22.302 21.348 1.00 82.25 247 LYS A O 1
ATOM 1980 N N . LEU A 1 248 ? -8.403 21.074 20.543 1.00 83.06 248 LEU A N 1
ATOM 1981 C CA . LEU A 1 248 ? -7.377 21.663 21.399 1.00 83.06 248 LEU A CA 1
ATOM 1982 C C . LEU A 1 248 ? -7.195 23.160 21.106 1.00 83.06 248 LEU A C 1
ATOM 1984 O O . LEU A 1 248 ? -7.214 23.973 22.028 1.00 83.06 248 LEU A O 1
ATOM 1988 N N . VAL A 1 249 ? -7.069 23.529 19.828 1.00 83.88 249 VAL A N 1
ATOM 1989 C CA . VAL A 1 249 ? -6.950 24.929 19.391 1.00 83.88 249 VAL A CA 1
ATOM 1990 C C . VAL A 1 249 ? -8.186 25.721 19.807 1.00 83.88 249 VAL A C 1
ATOM 1992 O O . VAL A 1 249 ? -8.059 26.780 20.421 1.00 83.88 249 VAL A O 1
ATOM 1995 N N . GLN A 1 250 ? -9.381 25.184 19.556 1.00 77.00 250 GLN A N 1
ATOM 1996 C CA . GLN A 1 250 ? -10.634 25.831 19.939 1.00 77.00 250 GLN A CA 1
ATOM 1997 C C . GLN A 1 250 ? -10.725 26.062 21.456 1.00 77.00 250 GLN A C 1
ATOM 1999 O O . GLN A 1 250 ? -11.109 27.150 21.882 1.00 77.00 250 GLN A O 1
ATOM 2004 N N . TYR A 1 251 ? -10.324 25.085 22.275 1.00 76.19 251 TYR A N 1
ATOM 2005 C CA . TYR A 1 251 ? -10.288 25.225 23.734 1.00 76.19 251 TYR A CA 1
ATOM 2006 C C . TYR A 1 251 ? -9.397 26.388 24.190 1.00 76.19 251 TYR A C 1
ATOM 2008 O O . TYR A 1 251 ? -9.821 27.211 25.006 1.00 76.19 251 TYR A O 1
ATOM 2016 N N . TYR A 1 252 ? -8.177 26.495 23.654 1.00 79.25 252 TYR A N 1
ATOM 2017 C CA . TYR A 1 252 ? -7.264 27.581 24.021 1.00 79.25 252 TYR A CA 1
ATOM 2018 C C . TYR A 1 252 ? -7.771 28.955 23.567 1.00 79.25 252 TYR A C 1
ATOM 2020 O O . TYR A 1 252 ? -7.668 29.912 24.337 1.00 79.25 252 TYR A O 1
ATOM 2028 N N . LEU A 1 253 ? -8.364 29.049 22.373 1.00 76.62 253 LEU A N 1
ATOM 2029 C CA . LEU A 1 253 ? -8.946 30.294 21.860 1.00 76.62 253 LEU A CA 1
ATOM 2030 C C . LEU A 1 253 ? -10.132 30.772 22.713 1.00 76.62 253 LEU A C 1
ATOM 2032 O O . LEU A 1 253 ? -10.193 31.948 23.072 1.00 76.62 253 LEU A O 1
ATOM 2036 N N . LEU A 1 254 ? -11.034 29.862 23.101 1.00 69.94 254 LEU A N 1
ATOM 2037 C CA . LEU A 1 254 ? -12.177 30.178 23.968 1.00 69.94 254 LEU A CA 1
ATOM 2038 C C . LEU A 1 254 ? -11.732 30.593 25.380 1.00 69.94 254 LEU A C 1
ATOM 2040 O O . LEU A 1 254 ? -12.303 31.513 25.966 1.00 69.94 254 LEU A O 1
ATOM 2044 N N . ARG A 1 255 ? -10.683 29.960 25.924 1.00 69.88 255 ARG A N 1
ATOM 2045 C CA . ARG A 1 255 ? -10.160 30.266 27.267 1.00 69.88 255 ARG A CA 1
ATOM 2046 C C . ARG A 1 255 ? -9.479 31.632 27.352 1.00 69.88 255 ARG A C 1
ATOM 2048 O O . ARG A 1 255 ? -9.553 32.274 28.397 1.00 69.88 255 ARG A O 1
ATOM 2055 N N . GLN A 1 256 ? -8.822 32.086 26.285 1.00 65.06 256 GLN A N 1
ATOM 2056 C CA . GLN A 1 256 ? -8.112 33.371 26.285 1.00 65.06 256 GLN A CA 1
ATOM 2057 C C . GLN A 1 256 ? -9.034 34.598 26.144 1.00 65.06 256 GLN A C 1
ATOM 2059 O O . GLN A 1 256 ? -8.522 35.712 26.090 1.00 65.06 256 GLN A O 1
ATOM 2064 N N . LYS A 1 257 ? -10.373 34.435 26.110 1.00 56.84 257 LYS A N 1
ATOM 2065 C CA . LYS A 1 257 ? -11.342 35.532 25.882 1.00 56.84 257 LYS A CA 1
ATOM 2066 C C . LYS A 1 257 ? -10.908 36.458 24.733 1.00 56.84 257 LYS A C 1
ATOM 2068 O O . LYS A 1 257 ? -11.075 37.673 24.819 1.00 56.84 257 LYS A O 1
ATOM 2073 N N . ILE A 1 258 ? -10.333 35.902 23.663 1.00 51.72 258 ILE A N 1
ATOM 2074 C CA . ILE A 1 258 ? -9.945 36.686 22.488 1.00 51.72 258 ILE A CA 1
ATOM 2075 C C . ILE A 1 258 ? -11.243 37.116 21.797 1.00 51.72 258 ILE A C 1
ATOM 2077 O O . ILE A 1 258 ? -11.806 36.403 20.970 1.00 51.72 258 ILE A O 1
ATOM 2081 N N . SER A 1 259 ? -11.755 38.278 22.199 1.00 46.59 259 SER A N 1
ATOM 2082 C CA . SER A 1 259 ? -13.009 38.856 21.717 1.00 46.59 259 SER A CA 1
ATOM 2083 C C . SER A 1 259 ? -12.948 39.237 20.237 1.00 46.59 259 SER A C 1
ATOM 2085 O O . SER A 1 259 ? -13.990 39.401 19.612 1.00 46.59 259 SER A O 1
ATOM 2087 N N . SER A 1 260 ? -11.761 39.325 19.631 1.00 46.59 260 SER A N 1
ATOM 2088 C CA . SER A 1 260 ? -11.585 39.753 18.238 1.00 46.59 260 SER A CA 1
ATOM 2089 C C . SER A 1 260 ? -11.990 38.712 17.186 1.00 46.59 260 SER A C 1
ATOM 2091 O O . SER A 1 260 ? -12.188 39.083 16.032 1.00 46.59 260 SER A O 1
ATOM 2093 N N . LEU A 1 261 ? -12.200 37.440 17.556 1.00 46.59 261 LEU A N 1
ATOM 2094 C CA . LEU A 1 261 ? -12.769 36.435 16.640 1.00 46.59 261 LEU A CA 1
ATOM 2095 C C . LEU A 1 261 ? -14.310 36.461 16.590 1.00 46.59 261 LEU A C 1
ATOM 2097 O O . LEU A 1 261 ? -14.910 35.720 15.816 1.00 46.59 261 LEU A O 1
ATOM 2101 N N . SER A 1 262 ? -14.956 37.333 17.378 1.00 44.00 262 SER A N 1
ATOM 2102 C CA . SER A 1 262 ? -16.410 37.567 17.334 1.00 44.00 262 SER A CA 1
ATOM 2103 C C . SER A 1 262 ? -16.874 38.425 16.144 1.00 44.00 262 SER A C 1
ATOM 2105 O O . SER A 1 262 ? -18.071 38.633 15.975 1.00 44.00 262 SER A O 1
ATOM 2107 N N . LEU A 1 263 ? -15.943 38.891 15.300 1.00 44.28 263 LEU A N 1
ATOM 2108 C CA . LEU A 1 263 ? -16.222 39.720 14.119 1.00 44.28 263 LEU A CA 1
ATOM 2109 C C . LEU A 1 263 ? -16.504 38.922 12.836 1.00 44.28 263 LEU A C 1
ATOM 2111 O O . LEU A 1 263 ? -16.882 39.516 11.829 1.00 44.28 263 LEU A O 1
ATOM 2115 N N . LEU A 1 264 ? -16.344 37.594 12.844 1.00 43.97 264 LEU A N 1
ATOM 2116 C CA . LEU A 1 264 ? -16.757 36.750 11.723 1.00 43.97 264 LEU A CA 1
ATOM 2117 C C . LEU A 1 264 ? -18.170 36.206 11.998 1.00 43.97 264 LEU A C 1
ATOM 2119 O O . LEU A 1 264 ? -18.323 35.359 12.877 1.00 43.97 264 LEU A O 1
ATOM 2123 N N . PRO A 1 265 ? -19.207 36.633 11.250 1.00 45.47 265 PRO A N 1
ATOM 2124 C CA . PRO A 1 265 ? -20.594 36.196 11.440 1.00 45.47 265 PRO A CA 1
ATOM 2125 C C . PRO A 1 265 ? -20.840 34.744 10.999 1.00 45.47 265 PRO A C 1
ATOM 2127 O O . PRO A 1 265 ? -21.982 34.290 10.957 1.00 45.47 265 PRO A O 1
ATOM 2130 N N . THR A 1 266 ? -19.794 33.989 10.656 1.00 50.66 266 THR A N 1
ATOM 2131 C CA . THR A 1 266 ? -19.907 32.547 10.448 1.00 50.66 266 THR A CA 1
ATOM 2132 C C . THR A 1 266 ? -20.304 31.895 11.765 1.00 50.66 266 THR A C 1
ATOM 2134 O O . THR A 1 266 ? -19.527 31.960 12.722 1.00 50.66 266 THR A O 1
ATOM 2137 N N . PRO A 1 267 ? -21.473 31.239 11.845 1.00 55.00 267 PRO A N 1
ATOM 2138 C CA . PRO A 1 267 ? -21.823 30.504 13.042 1.00 55.00 267 PRO A CA 1
ATOM 2139 C C . PRO A 1 267 ? -20.708 29.486 13.296 1.00 55.00 267 PRO A C 1
ATOM 2141 O O . PRO A 1 267 ? -20.290 28.770 12.384 1.00 55.00 267 PRO A O 1
ATOM 2144 N N . TYR A 1 268 ? -20.202 29.433 14.531 1.00 61.03 268 TYR A N 1
ATOM 2145 C CA . TYR A 1 268 ? -19.130 28.521 14.961 1.00 61.03 268 TYR A CA 1
ATOM 2146 C C . TYR A 1 268 ? -19.388 27.043 14.583 1.00 61.03 268 TYR A C 1
ATOM 2148 O O . TYR A 1 268 ? -18.467 26.231 14.600 1.00 61.03 268 TYR A O 1
ATOM 2156 N N . SER A 1 269 ? -20.623 26.697 14.201 1.00 63.00 269 SER A N 1
ATOM 2157 C CA . SER A 1 269 ? -21.029 25.409 13.639 1.00 63.00 269 SER A CA 1
ATOM 2158 C C . SER A 1 269 ? -20.473 25.097 12.239 1.00 63.00 269 SER A C 1
ATOM 2160 O O . SER A 1 269 ? -20.338 23.919 11.916 1.00 63.00 269 SER A O 1
ATOM 2162 N N . LEU A 1 270 ? -20.126 26.094 11.410 1.00 74.50 270 LEU A N 1
ATOM 2163 C CA . LEU A 1 270 ? -19.627 25.870 10.041 1.00 74.50 270 LEU A CA 1
ATOM 2164 C C . LEU A 1 270 ? -18.102 25.724 9.961 1.00 74.50 270 LEU A C 1
ATOM 2166 O O . LEU A 1 270 ? -17.602 25.073 9.048 1.00 74.50 270 LEU A O 1
ATOM 2170 N N . LEU A 1 271 ? -17.354 26.268 10.927 1.00 80.31 271 LEU A N 1
ATOM 2171 C CA . LEU A 1 271 ? -15.886 26.217 10.937 1.00 80.31 271 LEU A CA 1
ATOM 2172 C C . LEU A 1 271 ? -15.317 24.779 10.876 1.00 80.31 271 LEU A C 1
ATOM 2174 O O . LEU A 1 271 ? -14.415 24.546 10.068 1.00 80.31 271 LEU A O 1
ATOM 2178 N N . PRO A 1 272 ? -15.834 23.792 11.643 1.00 81.12 272 PRO A N 1
ATOM 2179 C CA . PRO A 1 272 ? -15.359 22.411 11.553 1.00 81.12 272 PRO A CA 1
ATOM 2180 C C . PRO A 1 272 ? -15.641 21.782 10.185 1.00 81.12 272 PRO A C 1
ATOM 2182 O O . PRO A 1 272 ? -14.838 20.987 9.696 1.00 81.12 272 PRO A O 1
ATOM 2185 N N . ILE A 1 273 ? -16.769 22.144 9.563 1.00 85.56 273 ILE A N 1
ATOM 2186 C CA . ILE A 1 273 ? -17.167 21.643 8.244 1.00 85.56 273 ILE A CA 1
ATOM 2187 C C . ILE A 1 273 ? -16.212 22.201 7.191 1.00 85.56 273 ILE A C 1
ATOM 2189 O O . ILE A 1 273 ? -15.604 21.423 6.463 1.00 85.56 273 ILE A O 1
ATOM 2193 N N . SER A 1 274 ? -16.001 23.519 7.164 1.00 87.31 274 SER A N 1
ATOM 2194 C CA . SER A 1 274 ? -15.073 24.162 6.228 1.00 87.31 274 SER A CA 1
ATOM 2195 C C . SER A 1 274 ? -13.640 23.652 6.389 1.00 87.31 274 SER A C 1
ATOM 2197 O O . SER A 1 274 ? -12.980 23.369 5.393 1.00 87.31 274 SER A O 1
ATOM 2199 N N . PHE A 1 275 ? -13.167 23.466 7.628 1.00 89.62 275 PHE A N 1
ATOM 2200 C CA . PHE A 1 275 ? -11.847 22.889 7.894 1.00 89.62 275 PHE A CA 1
ATOM 2201 C C . PHE A 1 275 ? -11.740 21.448 7.380 1.00 89.62 275 PHE A C 1
ATOM 2203 O O . PHE A 1 275 ? -10.772 21.102 6.708 1.00 89.62 275 PHE A O 1
ATOM 2210 N N . SER A 1 276 ? -12.760 20.623 7.628 1.00 90.31 276 SER A N 1
ATOM 2211 C CA . SER A 1 276 ? -12.796 19.241 7.135 1.00 90.31 276 SER A CA 1
ATOM 2212 C C . SER A 1 276 ? -12.832 19.183 5.606 1.00 90.31 276 SER A C 1
ATOM 2214 O O . SER A 1 276 ? -12.098 18.399 5.012 1.00 90.31 276 SER A O 1
ATOM 2216 N N . LEU A 1 277 ? -13.631 20.040 4.960 1.00 92.81 277 LEU A N 1
ATOM 2217 C CA . LEU A 1 277 ? -13.700 20.144 3.500 1.00 92.81 277 LEU A CA 1
ATOM 2218 C C . LEU A 1 277 ? -12.365 20.588 2.899 1.00 92.81 277 LEU A C 1
ATOM 2220 O O . LEU A 1 277 ? -11.942 20.026 1.893 1.00 92.81 277 LEU A O 1
ATOM 2224 N N . LEU A 1 278 ? -11.674 21.539 3.532 1.00 93.81 278 LEU A N 1
ATOM 2225 C CA . LEU A 1 278 ? -10.340 21.958 3.111 1.00 93.81 278 LEU A CA 1
ATOM 2226 C C . LEU A 1 278 ? -9.336 20.802 3.205 1.00 93.81 278 LEU A C 1
ATOM 2228 O O . LEU A 1 278 ? -8.607 20.554 2.249 1.00 93.81 278 LEU A O 1
ATOM 2232 N N . LEU A 1 279 ? -9.309 20.069 4.324 1.00 95.19 279 LEU A N 1
ATOM 2233 C CA . LEU A 1 279 ? -8.420 18.913 4.482 1.00 95.19 279 LEU A CA 1
ATOM 2234 C C . LEU A 1 279 ? -8.711 17.823 3.445 1.00 95.19 279 LEU A C 1
ATOM 2236 O O . LEU A 1 279 ? -7.774 17.270 2.873 1.00 95.19 279 LEU A O 1
ATOM 2240 N N . LEU A 1 280 ? -9.990 17.540 3.179 1.00 94.25 280 LEU A N 1
ATOM 2241 C CA . LEU A 1 280 ? -10.407 16.587 2.150 1.00 94.25 280 LEU A CA 1
ATOM 2242 C C . LEU A 1 280 ? -9.979 17.045 0.755 1.00 94.25 280 LEU A C 1
ATOM 2244 O O . LEU A 1 280 ? -9.429 16.246 0.001 1.00 94.25 280 LEU A O 1
ATOM 2248 N N . PHE A 1 281 ? -10.171 18.325 0.430 1.00 94.69 281 PHE A N 1
ATOM 2249 C CA . PHE A 1 281 ? -9.732 18.895 -0.839 1.00 94.69 281 PHE A CA 1
ATOM 2250 C C . PHE A 1 281 ? -8.215 18.752 -1.015 1.00 94.69 281 PHE A C 1
ATOM 2252 O O . PHE A 1 281 ? -7.768 18.202 -2.017 1.00 94.69 281 PHE A O 1
ATOM 2259 N N . LEU A 1 282 ? -7.424 19.154 -0.013 1.00 95.12 282 LEU A N 1
ATOM 2260 C CA . LEU A 1 282 ? -5.962 19.035 -0.044 1.00 95.12 282 LEU A CA 1
ATOM 2261 C C . LEU A 1 282 ? -5.489 17.576 -0.128 1.00 95.12 282 LEU A C 1
ATOM 2263 O O . LEU A 1 282 ? -4.522 17.283 -0.829 1.00 95.12 282 LEU A O 1
ATOM 2267 N N . HIS A 1 283 ? -6.170 16.657 0.560 1.00 95.12 283 HIS A N 1
ATOM 2268 C CA . HIS A 1 283 ? -5.904 15.220 0.475 1.00 95.12 283 HIS A CA 1
ATOM 2269 C C . HIS A 1 283 ? -6.206 14.658 -0.924 1.00 95.12 283 HIS A C 1
ATOM 2271 O O . HIS A 1 283 ? -5.534 13.729 -1.364 1.00 95.12 283 HIS A O 1
ATOM 2277 N N . PHE A 1 284 ? -7.175 15.240 -1.638 1.00 95.25 284 PHE A N 1
ATOM 2278 C CA . PHE A 1 284 ? -7.590 14.804 -2.971 1.00 95.25 284 PHE A CA 1
ATOM 2279 C C . PHE A 1 284 ? -6.722 15.360 -4.112 1.00 95.25 284 PHE A C 1
ATOM 2281 O O . PHE A 1 284 ? -6.690 14.761 -5.184 1.00 95.25 284 PHE A O 1
ATOM 2288 N N . ILE A 1 285 ? -5.975 16.455 -3.902 1.00 94.81 285 ILE A N 1
ATOM 2289 C CA . ILE A 1 285 ? -5.117 17.080 -4.934 1.00 94.81 285 ILE A CA 1
ATOM 2290 C C . ILE A 1 285 ? -4.252 16.063 -5.706 1.00 94.81 285 ILE A C 1
ATOM 2292 O O . ILE A 1 285 ? -4.288 16.103 -6.939 1.00 94.81 285 ILE A O 1
ATOM 2296 N N . PRO A 1 286 ? -3.530 15.122 -5.057 1.00 94.50 286 PRO A N 1
ATOM 2297 C CA . PRO A 1 286 ? -2.699 14.153 -5.769 1.00 94.50 286 PRO A CA 1
ATOM 2298 C C . PRO A 1 286 ? -3.459 13.285 -6.774 1.00 94.50 286 PRO A C 1
ATOM 2300 O O . PRO A 1 286 ? -2.896 12.901 -7.794 1.00 94.50 286 PRO A O 1
ATOM 2303 N N . VAL A 1 287 ? -4.740 13.001 -6.524 1.00 94.06 287 VAL A N 1
ATOM 2304 C CA . VAL A 1 287 ? -5.586 12.229 -7.448 1.00 94.06 287 VAL A CA 1
ATOM 2305 C C . VAL A 1 287 ? -5.781 12.984 -8.762 1.00 94.06 287 VAL A C 1
ATOM 2307 O O . VAL A 1 287 ? -5.895 12.374 -9.815 1.00 94.06 287 VAL A O 1
ATOM 2310 N N . ILE A 1 288 ? -5.794 14.314 -8.736 1.00 94.56 288 ILE A N 1
ATOM 2311 C CA . ILE A 1 288 ? -5.938 15.114 -9.953 1.00 94.56 288 ILE A CA 1
ATOM 2312 C C . ILE A 1 288 ? -4.571 15.307 -10.613 1.00 94.56 288 ILE A C 1
ATOM 2314 O O . ILE A 1 288 ? -4.429 15.084 -11.811 1.00 94.56 288 ILE A O 1
ATOM 2318 N N . THR A 1 289 ? -3.549 15.687 -9.841 1.00 94.62 289 THR A N 1
ATOM 2319 C CA . THR A 1 289 ? -2.249 16.076 -10.409 1.00 94.62 289 THR A CA 1
ATOM 2320 C C . THR A 1 289 ? -1.414 14.901 -10.908 1.00 94.62 289 THR A C 1
ATOM 2322 O O . THR A 1 289 ? -0.547 15.115 -11.744 1.00 94.62 289 THR A O 1
ATOM 2325 N N . TYR A 1 290 ? -1.657 13.682 -10.413 1.00 95.31 290 TYR A N 1
ATOM 2326 C CA . TYR A 1 290 ? -0.936 12.475 -10.836 1.00 95.31 290 TYR A CA 1
ATOM 2327 C C . TYR A 1 290 ? -1.734 11.598 -11.804 1.00 95.31 290 TYR A C 1
ATOM 2329 O O . TYR A 1 290 ? -1.311 10.482 -12.093 1.00 95.31 290 TYR A O 1
ATOM 2337 N N . TYR A 1 291 ? -2.875 12.062 -12.319 1.00 94.31 291 TYR A N 1
ATOM 2338 C CA . TYR A 1 291 ? -3.567 11.363 -13.401 1.00 94.31 291 TYR A CA 1
ATOM 2339 C C . TYR A 1 291 ? -2.700 11.344 -14.677 1.00 94.31 291 TYR A C 1
ATOM 2341 O O . TYR A 1 291 ? -2.132 12.377 -15.028 1.00 94.31 291 TYR A O 1
ATOM 2349 N N . PRO A 1 292 ? -2.610 10.223 -15.419 1.00 94.38 292 PRO A N 1
ATOM 2350 C CA . PRO A 1 292 ? -3.171 8.893 -15.143 1.00 94.38 292 PRO A CA 1
ATOM 2351 C C . PRO A 1 292 ? -2.234 7.968 -14.334 1.00 94.38 292 PRO A C 1
ATOM 2353 O O . PRO A 1 292 ? -2.589 6.831 -14.028 1.00 94.38 292 PRO A O 1
ATOM 2356 N N . TYR A 1 293 ? -1.036 8.431 -13.973 1.00 95.19 293 TYR A N 1
ATOM 2357 C CA . TYR A 1 293 ? 0.025 7.642 -13.339 1.00 95.19 293 TYR A CA 1
ATOM 2358 C C . TYR A 1 293 ? 0.035 7.735 -11.803 1.00 95.19 293 TYR A C 1
ATOM 2360 O O . TYR A 1 293 ? 1.034 8.127 -11.194 1.00 95.19 293 TYR A O 1
ATOM 2368 N N . TYR A 1 294 ? -1.052 7.329 -11.145 1.00 93.75 294 TYR A N 1
ATOM 2369 C CA . TYR A 1 294 ? -1.216 7.473 -9.688 1.00 93.75 294 TYR A CA 1
ATOM 2370 C C . TYR A 1 294 ? -0.102 6.840 -8.844 1.00 93.75 294 TYR A C 1
ATOM 2372 O O . TYR A 1 294 ? 0.259 7.367 -7.795 1.00 93.75 294 TYR A O 1
ATOM 2380 N N . LEU A 1 295 ? 0.474 5.723 -9.296 1.00 92.50 295 LEU A N 1
ATOM 2381 C CA . LEU A 1 295 ? 1.539 5.015 -8.573 1.00 92.50 295 LEU A CA 1
ATOM 2382 C C . LEU A 1 295 ? 2.870 5.785 -8.523 1.00 92.50 295 LEU A C 1
ATOM 2384 O O . LEU A 1 295 ? 3.725 5.483 -7.683 1.00 92.50 295 LEU A O 1
ATOM 2388 N N . THR A 1 296 ? 3.008 6.814 -9.364 1.00 95.06 296 THR A N 1
ATOM 2389 C CA . THR A 1 296 ? 4.153 7.736 -9.369 1.00 95.06 296 THR A CA 1
ATOM 2390 C C . THR A 1 296 ? 4.031 8.826 -8.302 1.00 95.06 296 THR A C 1
ATOM 2392 O O . THR A 1 296 ? 4.958 9.615 -8.123 1.00 95.06 296 THR A O 1
ATOM 2395 N N . TYR A 1 297 ? 2.913 8.869 -7.566 1.00 95.75 297 TYR A N 1
ATOM 2396 C CA . TYR A 1 297 ? 2.766 9.750 -6.419 1.00 95.75 297 TYR A CA 1
ATOM 2397 C C . TYR A 1 297 ? 3.689 9.336 -5.270 1.00 95.75 297 TYR A C 1
ATOM 2399 O O . TYR A 1 297 ? 3.665 8.198 -4.784 1.00 95.75 297 TYR A O 1
ATOM 2407 N N . PHE A 1 298 ? 4.441 10.326 -4.792 1.00 96.31 298 PHE A N 1
ATOM 2408 C CA . PHE A 1 298 ? 5.234 10.272 -3.577 1.00 96.31 298 PHE A CA 1
ATOM 2409 C C . PHE A 1 298 ? 5.131 11.607 -2.841 1.00 96.31 298 PHE A C 1
ATOM 2411 O O . PHE A 1 298 ? 5.110 12.671 -3.458 1.00 96.31 298 PHE A O 1
ATOM 2418 N N . ASN A 1 299 ? 5.081 11.546 -1.514 1.00 97.19 299 ASN A N 1
ATOM 2419 C CA . ASN A 1 299 ? 4.828 12.688 -0.646 1.00 97.19 299 ASN A CA 1
ATOM 2420 C C . ASN A 1 299 ? 5.844 13.827 -0.859 1.00 97.19 299 ASN A C 1
ATOM 2422 O O . ASN A 1 299 ? 7.037 13.626 -0.600 1.00 97.19 299 ASN A O 1
ATOM 2426 N N . PRO A 1 300 ? 5.402 15.043 -1.235 1.00 96.44 300 PRO A N 1
ATOM 2427 C CA . PRO A 1 300 ? 6.288 16.195 -1.390 1.00 96.44 300 PRO A CA 1
ATOM 2428 C C . PRO A 1 300 ? 7.067 16.554 -0.118 1.00 96.44 300 PRO A C 1
ATOM 2430 O O . PRO A 1 300 ? 8.222 16.959 -0.211 1.00 96.44 300 PRO A O 1
ATOM 2433 N N . LEU A 1 301 ? 6.498 16.326 1.075 1.00 97.38 301 LEU A N 1
ATOM 2434 C CA . LEU A 1 301 ? 7.199 16.558 2.350 1.00 97.38 301 LEU A CA 1
ATOM 2435 C C . LEU A 1 301 ? 8.406 15.631 2.544 1.00 97.38 301 LEU A C 1
ATOM 2437 O O . LEU A 1 301 ? 9.321 15.950 3.297 1.00 97.38 301 LEU A O 1
ATOM 2441 N N . MET A 1 302 ? 8.419 14.495 1.847 1.00 97.38 302 MET A N 1
ATOM 2442 C CA . MET A 1 302 ? 9.532 13.550 1.841 1.00 97.38 302 MET A CA 1
ATOM 2443 C C . MET A 1 302 ? 10.502 13.792 0.678 1.00 97.38 302 MET A C 1
ATOM 2445 O O . MET A 1 302 ? 11.432 13.013 0.503 1.00 97.38 302 MET A O 1
ATOM 2449 N N . GLY A 1 303 ? 10.321 14.863 -0.105 1.00 96.06 303 GLY A N 1
ATOM 2450 C CA . GLY A 1 303 ? 11.106 15.169 -1.307 1.00 96.06 303 GLY A CA 1
ATOM 2451 C C . GLY A 1 303 ? 10.502 14.643 -2.615 1.00 96.06 303 GLY A C 1
ATOM 2452 O O . GLY A 1 303 ? 11.164 14.702 -3.650 1.00 96.06 303 GLY A O 1
ATOM 2453 N N . GLY A 1 304 ? 9.263 14.142 -2.584 1.00 96.25 304 GLY A N 1
ATOM 2454 C CA . GLY A 1 304 ? 8.506 13.785 -3.782 1.00 96.25 304 GLY A CA 1
ATOM 2455 C C . GLY A 1 304 ? 9.066 12.587 -4.566 1.00 96.25 304 GLY A C 1
ATOM 2456 O O . GLY A 1 304 ? 9.870 11.810 -4.039 1.00 96.25 304 GLY A O 1
ATOM 2457 N N . PRO A 1 305 ? 8.634 12.414 -5.830 1.00 96.44 305 PRO A N 1
ATOM 2458 C CA . PRO A 1 305 ? 8.998 11.257 -6.650 1.00 96.44 305 PRO A CA 1
ATOM 2459 C C . PRO A 1 305 ? 10.491 11.200 -6.985 1.00 96.44 305 PRO A C 1
ATOM 2461 O O . PRO A 1 305 ? 11.061 10.115 -7.031 1.00 96.44 305 PRO A O 1
ATOM 2464 N N . VAL A 1 306 ? 11.156 12.349 -7.140 1.00 96.50 306 VAL A N 1
ATOM 2465 C CA . VAL A 1 306 ? 12.599 12.411 -7.426 1.00 96.50 306 VAL A CA 1
ATOM 2466 C C . VAL A 1 306 ? 13.417 11.816 -6.280 1.00 96.50 306 VAL A C 1
ATOM 2468 O O . VAL A 1 306 ? 14.281 10.973 -6.513 1.00 96.50 306 VAL A O 1
ATOM 2471 N N . ARG A 1 307 ? 13.124 12.192 -5.027 1.00 97.12 307 ARG A N 1
ATOM 2472 C CA . ARG A 1 307 ? 13.826 11.614 -3.872 1.00 97.12 307 ARG A CA 1
ATOM 2473 C C . ARG A 1 307 ? 13.466 10.147 -3.666 1.00 97.12 307 ARG A C 1
ATOM 2475 O O . ARG A 1 307 ? 14.347 9.352 -3.351 1.00 97.12 307 ARG A O 1
ATOM 2482 N N . ALA A 1 308 ? 12.207 9.778 -3.889 1.00 96.50 308 ALA A N 1
ATOM 2483 C CA . ALA A 1 308 ? 11.794 8.382 -3.837 1.00 96.50 308 ALA A CA 1
ATOM 2484 C C . ALA A 1 308 ? 12.560 7.520 -4.856 1.00 96.50 308 ALA A C 1
ATOM 2486 O O . ALA A 1 308 ? 12.995 6.425 -4.503 1.00 96.50 308 ALA A O 1
ATOM 2487 N N . ALA A 1 309 ? 12.823 8.038 -6.064 1.00 96.38 309 ALA A N 1
ATOM 2488 C CA . ALA A 1 309 ? 13.596 7.349 -7.103 1.00 96.38 309 ALA A CA 1
ATOM 2489 C C . ALA A 1 309 ? 15.040 7.057 -6.677 1.00 96.38 309 ALA A C 1
ATOM 2491 O O . ALA A 1 309 ? 15.656 6.106 -7.153 1.00 96.38 309 ALA A O 1
ATOM 2492 N N . GLN A 1 310 ? 15.583 7.874 -5.778 1.00 96.19 310 GLN A N 1
ATOM 2493 C CA . GLN A 1 310 ? 16.952 7.751 -5.288 1.00 96.19 310 GLN A CA 1
ATOM 2494 C C . GLN A 1 310 ? 17.068 6.842 -4.067 1.00 96.19 310 GLN A C 1
ATOM 2496 O O . GLN A 1 310 ? 18.159 6.375 -3.772 1.00 96.19 310 GLN A O 1
ATOM 2501 N N . THR A 1 311 ? 15.988 6.600 -3.319 1.00 96.19 311 THR A N 1
ATOM 2502 C CA . THR A 1 311 ? 16.090 5.916 -2.018 1.00 96.19 311 THR A CA 1
ATOM 2503 C C . THR A 1 311 ? 15.146 4.738 -1.838 1.00 96.19 311 THR A C 1
ATOM 2505 O O . THR A 1 311 ? 15.321 3.973 -0.889 1.00 96.19 311 THR A O 1
ATOM 2508 N N . THR A 1 312 ? 14.167 4.563 -2.722 1.00 94.56 312 THR A N 1
ATOM 2509 C CA . THR A 1 312 ? 13.160 3.503 -2.636 1.00 94.56 312 THR A CA 1
ATOM 2510 C C . THR A 1 312 ? 12.940 2.853 -3.992 1.00 94.56 312 THR A C 1
ATOM 2512 O O . THR A 1 312 ? 13.053 3.500 -5.032 1.00 94.56 312 THR A O 1
ATOM 2515 N N . LEU A 1 313 ? 12.615 1.564 -3.991 1.00 93.62 313 LEU A N 1
ATOM 2516 C CA . LEU A 1 313 ? 12.255 0.862 -5.213 1.00 93.62 313 LEU A CA 1
ATOM 2517 C C . LEU A 1 313 ? 10.967 1.447 -5.805 1.00 93.62 313 LEU A C 1
ATOM 2519 O O . LEU A 1 313 ? 9.941 1.507 -5.127 1.00 93.62 313 LEU A O 1
ATOM 2523 N N . MET A 1 314 ? 11.018 1.822 -7.081 1.00 92.62 314 MET A N 1
ATOM 2524 C CA . MET A 1 314 ? 9.880 2.351 -7.829 1.00 92.62 314 MET A CA 1
ATOM 2525 C C . MET A 1 314 ? 9.742 1.648 -9.178 1.00 92.62 314 MET A C 1
ATOM 2527 O O . MET A 1 314 ? 10.686 1.027 -9.666 1.00 92.62 314 MET A O 1
ATOM 2531 N N . GLY A 1 315 ? 8.576 1.797 -9.802 1.00 90.38 315 GLY A N 1
ATOM 2532 C CA . GLY A 1 315 ? 8.318 1.303 -11.148 1.00 90.38 315 GLY A CA 1
ATOM 2533 C C . GLY A 1 315 ? 7.614 -0.054 -11.170 1.00 90.38 315 GLY A C 1
ATOM 2534 O O . GLY A 1 315 ? 8.193 -1.092 -10.839 1.00 90.38 315 GLY A O 1
ATOM 2535 N N . TRP A 1 316 ? 6.373 -0.027 -11.642 1.00 89.94 316 TRP A N 1
ATOM 2536 C CA . TRP A 1 316 ? 5.480 -1.160 -11.886 1.00 89.94 316 TRP A CA 1
ATOM 2537 C C . TRP A 1 316 ? 5.095 -1.321 -13.360 1.00 89.94 316 TRP A C 1
ATOM 2539 O O . TRP A 1 316 ? 4.331 -2.227 -13.686 1.00 89.94 316 TRP A O 1
ATOM 2549 N N . GLY A 1 317 ? 5.629 -0.470 -14.234 1.00 93.12 317 GLY A N 1
ATOM 2550 C CA . GLY A 1 317 ? 5.287 -0.404 -15.653 1.00 93.12 317 GLY A CA 1
ATOM 2551 C C . GLY A 1 317 ? 4.628 0.916 -16.057 1.00 93.12 317 GLY A C 1
ATOM 2552 O O . GLY A 1 317 ? 4.111 1.015 -17.164 1.00 93.12 317 GLY A O 1
ATOM 2553 N N . GLU A 1 318 ? 4.638 1.935 -15.191 1.00 95.06 318 GLU A N 1
ATOM 2554 C CA . GLU A 1 318 ? 4.222 3.292 -15.547 1.00 95.06 318 GLU A CA 1
ATOM 2555 C C . GLU A 1 318 ? 5.075 3.804 -16.718 1.00 95.06 318 GLU A C 1
ATOM 2557 O O . GLU A 1 318 ? 6.308 3.725 -16.665 1.00 95.06 318 GLU A O 1
ATOM 2562 N N . GLY A 1 319 ? 4.425 4.317 -17.767 1.00 95.81 319 GLY A N 1
ATOM 2563 C CA . GLY A 1 319 ? 5.092 4.863 -18.950 1.00 95.81 319 GLY A CA 1
ATOM 2564 C C . GLY A 1 319 ? 5.451 3.840 -20.023 1.00 95.81 319 GLY A C 1
ATOM 2565 O O . GLY A 1 319 ? 6.038 4.212 -21.041 1.00 95.81 319 GLY A O 1
ATOM 2566 N N . MET A 1 320 ? 5.146 2.555 -19.829 1.00 96.75 320 MET A N 1
ATOM 2567 C CA . MET A 1 320 ? 5.523 1.515 -20.793 1.00 96.75 320 MET A CA 1
ATOM 2568 C C . MET A 1 320 ? 4.685 1.582 -22.073 1.00 96.75 320 MET A C 1
ATOM 2570 O O . MET A 1 320 ? 5.194 1.278 -23.150 1.00 96.75 320 MET A O 1
ATOM 2574 N N . GLU A 1 321 ? 3.454 2.081 -21.989 1.00 97.19 321 GLU A N 1
ATOM 2575 C CA . GLU A 1 321 ? 2.631 2.444 -23.144 1.00 97.19 321 GLU A CA 1
ATOM 2576 C C . GLU A 1 321 ? 3.241 3.600 -23.955 1.00 97.19 321 GLU A C 1
ATOM 2578 O O . GLU A 1 321 ? 3.195 3.570 -25.183 1.00 97.19 321 GLU A O 1
ATOM 2583 N N . LEU A 1 322 ? 3.891 4.578 -23.307 1.00 98.00 322 LEU A N 1
ATOM 2584 C CA . LEU A 1 322 ? 4.627 5.642 -24.004 1.00 98.00 322 LEU A CA 1
ATOM 2585 C C . LEU A 1 322 ? 5.898 5.106 -24.675 1.00 98.00 322 LEU A C 1
ATOM 2587 O O . LEU A 1 322 ? 6.232 5.521 -25.787 1.00 98.00 322 LEU A O 1
ATOM 2591 N N . ALA A 1 323 ? 6.598 4.173 -24.020 1.00 98.06 323 ALA A N 1
ATOM 2592 C CA . ALA A 1 323 ? 7.745 3.488 -24.612 1.00 98.06 323 ALA A CA 1
ATOM 2593 C C . ALA A 1 323 ? 7.329 2.677 -25.851 1.00 98.06 323 ALA A C 1
ATOM 2595 O O . ALA A 1 323 ? 7.952 2.799 -26.905 1.00 98.06 323 ALA A O 1
ATOM 2596 N N . ALA A 1 324 ? 6.237 1.914 -25.751 1.00 98.25 324 ALA A N 1
ATOM 2597 C CA . ALA A 1 324 ? 5.667 1.169 -26.868 1.00 98.25 324 ALA A CA 1
ATOM 2598 C C . ALA A 1 324 ? 5.216 2.097 -28.005 1.00 98.25 324 ALA A C 1
ATOM 2600 O O . ALA A 1 324 ? 5.549 1.851 -29.162 1.00 98.25 324 ALA A O 1
ATOM 2601 N N . ALA A 1 325 ? 4.529 3.200 -27.690 1.00 98.25 325 ALA A N 1
ATOM 2602 C CA . ALA A 1 325 ? 4.090 4.182 -28.679 1.00 98.25 325 ALA A CA 1
ATOM 2603 C C . ALA A 1 325 ? 5.262 4.809 -29.446 1.00 98.25 325 ALA A C 1
ATOM 2605 O O . ALA A 1 325 ? 5.146 5.052 -30.646 1.00 98.25 325 ALA A O 1
ATOM 2606 N N . TYR A 1 326 ? 6.395 5.044 -28.779 1.00 98.38 326 TYR A N 1
ATOM 2607 C CA . TYR A 1 326 ? 7.619 5.492 -29.439 1.00 98.38 326 TYR A CA 1
ATOM 2608 C C . TYR A 1 326 ? 8.199 4.416 -30.368 1.00 98.38 326 TYR A C 1
ATOM 2610 O O . TYR A 1 326 ? 8.529 4.706 -31.516 1.00 98.38 326 TYR A O 1
ATOM 2618 N N . LEU A 1 327 ? 8.298 3.168 -29.902 1.00 98.25 327 LEU A N 1
ATOM 2619 C CA . LEU A 1 327 ? 8.826 2.058 -30.703 1.00 98.25 327 LEU A CA 1
ATOM 2620 C C . LEU A 1 327 ? 7.923 1.719 -31.901 1.00 98.25 327 LEU A C 1
ATOM 2622 O O . LEU A 1 327 ? 8.420 1.352 -32.961 1.00 98.25 327 LEU A O 1
ATOM 2626 N N . ASN A 1 328 ? 6.610 1.921 -31.784 1.00 98.50 328 ASN A N 1
ATOM 2627 C CA . ASN A 1 328 ? 5.661 1.745 -32.887 1.00 98.50 328 ASN A CA 1
ATOM 2628 C C . ASN A 1 328 ? 5.823 2.783 -34.011 1.00 98.50 328 ASN A C 1
ATOM 2630 O O . ASN A 1 328 ? 5.293 2.581 -35.099 1.00 98.50 328 ASN A O 1
ATOM 2634 N N . GLN A 1 329 ? 6.546 3.884 -33.779 1.00 97.94 329 GLN A N 1
ATOM 2635 C CA . GLN A 1 329 ? 6.867 4.871 -34.821 1.00 97.94 329 GLN A CA 1
ATOM 2636 C C . GLN A 1 329 ? 8.075 4.455 -35.670 1.00 97.94 329 GLN A C 1
ATOM 2638 O O . GLN A 1 329 ? 8.431 5.156 -36.619 1.00 97.94 329 GLN A O 1
ATOM 2643 N N . LYS A 1 330 ? 8.743 3.346 -35.327 1.00 97.44 330 LYS A N 1
ATOM 2644 C CA . LYS A 1 330 ? 9.886 2.843 -36.086 1.00 97.44 330 LYS A CA 1
ATOM 2645 C C . LYS A 1 330 ? 9.439 2.190 -37.398 1.00 97.44 330 LYS A C 1
ATOM 2647 O O . LYS A 1 330 ? 8.362 1.592 -37.448 1.00 97.44 330 LYS A O 1
ATOM 2652 N N . PRO A 1 331 ? 10.266 2.270 -38.456 1.00 95.94 331 PRO A N 1
ATOM 2653 C CA . PRO A 1 331 ? 10.041 1.494 -39.668 1.00 95.94 331 PRO A CA 1
ATOM 2654 C C . PRO A 1 331 ? 9.910 0.007 -39.333 1.00 95.94 331 PRO A C 1
ATOM 2656 O O . PRO A 1 331 ? 10.661 -0.502 -38.502 1.00 95.94 331 PRO A O 1
ATOM 2659 N N . ASP A 1 332 ? 8.945 -0.665 -39.960 1.00 93.25 332 ASP A N 1
ATOM 2660 C CA . ASP A 1 332 ? 8.677 -2.091 -39.760 1.00 93.25 332 ASP A CA 1
ATOM 2661 C C . ASP A 1 332 ? 8.518 -2.502 -38.283 1.00 93.25 332 ASP A C 1
ATOM 2663 O O . ASP A 1 332 ? 8.936 -3.591 -37.897 1.00 93.25 332 ASP A O 1
ATOM 2667 N N . ALA A 1 333 ? 7.882 -1.665 -37.448 1.00 95.19 333 ALA A N 1
ATOM 2668 C CA . ALA A 1 333 ? 7.710 -1.924 -36.012 1.00 95.19 333 ALA A CA 1
ATOM 2669 C C . ALA A 1 333 ? 7.164 -3.329 -35.684 1.00 95.19 333 ALA A C 1
ATOM 2671 O O . ALA A 1 333 ? 7.571 -3.932 -34.694 1.00 95.19 333 ALA A O 1
ATOM 2672 N N . GLY A 1 334 ? 6.300 -3.887 -36.541 1.00 95.88 334 GLY A N 1
ATOM 2673 C CA . GLY A 1 334 ? 5.771 -5.250 -36.396 1.00 95.88 334 GLY A CA 1
ATOM 2674 C C . GLY A 1 334 ? 6.808 -6.374 -36.545 1.00 95.88 334 GLY A C 1
ATOM 2675 O O . GLY A 1 334 ? 6.523 -7.513 -36.188 1.00 95.88 334 GLY A O 1
ATOM 2676 N N . ARG A 1 335 ? 8.008 -6.082 -37.060 1.00 95.56 335 ARG A N 1
ATOM 2677 C CA . ARG A 1 335 ? 9.126 -7.032 -37.202 1.00 95.56 335 ARG A CA 1
ATOM 2678 C C . ARG A 1 335 ? 10.187 -6.867 -36.115 1.00 95.56 335 ARG A C 1
ATOM 2680 O O . ARG A 1 335 ? 11.114 -7.667 -36.074 1.00 95.56 335 ARG A O 1
ATOM 2687 N N . LEU A 1 336 ? 10.066 -5.846 -35.267 1.00 96.25 336 LEU A N 1
ATOM 2688 C CA . LEU A 1 336 ? 11.034 -5.574 -34.213 1.00 96.25 336 LEU A CA 1
ATOM 2689 C C . LEU A 1 336 ? 10.864 -6.537 -33.034 1.00 96.25 336 LEU A C 1
ATOM 2691 O O . LEU A 1 336 ? 9.745 -6.866 -32.625 1.00 96.25 336 LEU A O 1
ATOM 2695 N N . TYR A 1 337 ? 11.998 -6.917 -32.457 1.00 95.56 337 TYR A N 1
ATOM 2696 C CA . TYR A 1 337 ? 12.130 -7.683 -31.231 1.00 95.56 337 TYR A CA 1
ATOM 2697 C C . TYR A 1 337 ? 12.676 -6.806 -30.100 1.00 95.56 337 TYR A C 1
ATOM 2699 O O . TYR A 1 337 ? 13.779 -6.262 -30.196 1.00 95.56 337 TYR A O 1
ATOM 2707 N N . VAL A 1 338 ? 11.922 -6.667 -29.008 1.00 96.50 338 VAL A N 1
ATOM 2708 C CA . VAL A 1 338 ? 12.262 -5.770 -27.892 1.00 96.50 338 VAL A CA 1
ATOM 2709 C C . VAL A 1 338 ? 12.567 -6.556 -26.620 1.00 96.50 338 VAL A C 1
ATOM 2711 O O . VAL A 1 338 ? 11.735 -7.314 -26.122 1.00 96.50 338 VAL A O 1
ATOM 2714 N N . ALA A 1 339 ? 13.735 -6.305 -26.034 1.00 95.38 339 ALA A N 1
ATOM 2715 C CA . ALA A 1 339 ? 14.064 -6.746 -24.683 1.00 95.38 339 ALA A CA 1
ATOM 2716 C C . ALA A 1 339 ? 13.581 -5.692 -23.676 1.00 95.38 339 ALA A C 1
ATOM 2718 O O . ALA A 1 339 ? 14.022 -4.542 -23.711 1.00 95.38 339 ALA A O 1
ATOM 2719 N N . SER A 1 340 ? 12.670 -6.052 -22.771 1.00 93.06 340 SER A N 1
ATOM 2720 C CA . SER A 1 340 ? 12.106 -5.104 -21.800 1.00 93.06 340 SER A CA 1
ATOM 2721 C C . SER A 1 340 ? 11.721 -5.797 -20.505 1.00 93.06 340 SER A C 1
ATOM 2723 O O . SER A 1 340 ? 11.142 -6.871 -20.551 1.00 93.06 340 SER A O 1
ATOM 2725 N N . THR A 1 341 ? 11.958 -5.178 -19.347 1.00 86.81 341 THR A N 1
ATOM 2726 C CA . THR A 1 341 ? 11.441 -5.699 -18.073 1.00 86.81 341 THR A CA 1
ATOM 2727 C C . THR A 1 341 ? 10.728 -4.596 -17.285 1.00 86.81 341 THR A C 1
ATOM 2729 O O . THR A 1 341 ? 11.382 -3.634 -16.886 1.00 86.81 341 THR A O 1
ATOM 2732 N N . PRO A 1 342 ? 9.429 -4.737 -16.964 1.00 88.06 342 PRO A N 1
ATOM 2733 C CA . PRO A 1 342 ? 8.589 -5.898 -17.253 1.00 88.06 342 PRO A CA 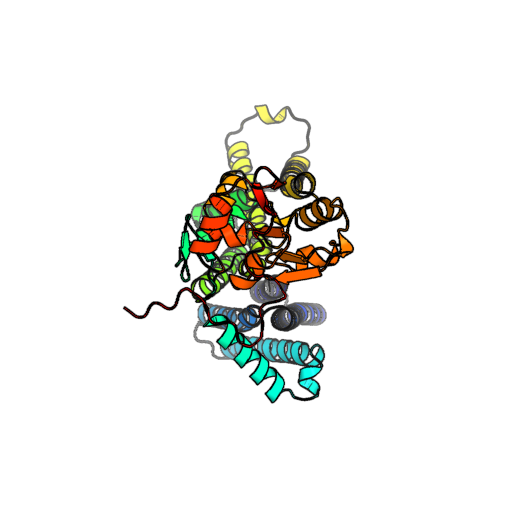1
ATOM 2734 C C . PRO A 1 342 ? 7.995 -5.845 -18.675 1.00 88.06 342 PRO A C 1
ATOM 2736 O O . PRO A 1 342 ? 7.250 -4.928 -19.013 1.00 88.06 342 PRO A O 1
ATOM 2739 N N . SER A 1 343 ? 8.258 -6.863 -19.499 1.00 92.12 343 SER A N 1
ATOM 2740 C CA . SER A 1 343 ? 7.740 -6.941 -20.876 1.00 92.12 343 SER A CA 1
ATOM 2741 C C . SER A 1 343 ? 6.213 -6.998 -20.914 1.00 92.12 343 SER A C 1
ATOM 2743 O O . SER A 1 343 ? 5.586 -6.399 -21.781 1.00 92.12 343 SER A O 1
ATOM 2745 N N . GLN A 1 344 ? 5.595 -7.634 -19.917 1.00 93.56 344 GLN A N 1
ATOM 2746 C CA . GLN A 1 344 ? 4.140 -7.770 -19.791 1.00 93.56 344 GLN A CA 1
ATOM 2747 C C . GLN A 1 344 ? 3.377 -6.434 -19.724 1.00 93.56 344 GLN A C 1
ATOM 2749 O O . GLN A 1 344 ? 2.177 -6.418 -19.975 1.00 93.56 344 GLN A O 1
ATOM 2754 N N . THR A 1 345 ? 4.042 -5.319 -19.397 1.00 94.50 345 THR A N 1
ATOM 2755 C CA . THR A 1 345 ? 3.425 -3.980 -19.410 1.00 94.50 345 THR A CA 1
ATOM 2756 C C . THR A 1 345 ? 3.731 -3.189 -20.682 1.00 94.50 345 THR A C 1
ATOM 2758 O O . THR A 1 345 ? 3.100 -2.166 -20.914 1.00 94.50 345 THR A O 1
ATOM 2761 N N . LEU A 1 346 ? 4.680 -3.647 -21.506 1.00 96.81 346 LEU A N 1
ATOM 2762 C CA . LEU A 1 346 ? 5.023 -3.046 -22.800 1.00 96.81 346 LEU A CA 1
ATOM 2763 C C . LEU A 1 346 ? 4.296 -3.736 -23.956 1.00 96.81 346 LEU A C 1
ATOM 2765 O O . LEU A 1 346 ? 3.667 -3.075 -24.777 1.00 96.81 346 LEU A O 1
ATOM 2769 N N . LEU A 1 347 ? 4.382 -5.068 -24.009 1.00 96.62 347 LEU A N 1
ATOM 2770 C CA . LEU A 1 347 ? 3.945 -5.883 -25.143 1.00 96.62 347 LEU A CA 1
ATOM 2771 C C . LEU A 1 347 ? 2.463 -5.719 -25.511 1.00 96.62 347 LEU A C 1
ATOM 2773 O O . LEU A 1 347 ? 2.183 -5.697 -26.704 1.00 96.62 347 LEU A O 1
ATOM 2777 N N . PRO A 1 348 ? 1.513 -5.519 -24.572 1.00 97.00 348 PRO A N 1
ATOM 2778 C CA . PRO A 1 348 ? 0.119 -5.256 -24.942 1.00 97.00 348 PRO A CA 1
ATOM 2779 C C . PRO A 1 348 ? -0.091 -4.000 -25.804 1.00 97.00 348 PRO A C 1
ATOM 2781 O O . PRO A 1 348 ? -1.120 -3.884 -26.462 1.00 97.00 348 PRO A O 1
ATOM 2784 N N . TYR A 1 349 ? 0.858 -3.059 -25.790 1.00 97.31 349 TYR A N 1
ATOM 2785 C CA . TYR A 1 349 ? 0.796 -1.799 -26.537 1.00 97.31 349 TYR A CA 1
ATOM 2786 C C . TYR A 1 349 ? 1.765 -1.755 -27.727 1.00 97.31 349 TYR A C 1
ATOM 2788 O O . TYR A 1 349 ? 1.765 -0.784 -28.486 1.00 97.31 349 TYR A O 1
ATOM 2796 N N . PHE A 1 350 ? 2.622 -2.765 -27.886 1.00 98.25 350 PHE A N 1
ATOM 2797 C CA . PHE A 1 350 ? 3.679 -2.793 -28.890 1.00 98.25 350 PHE A CA 1
ATOM 2798 C C . PHE A 1 350 ? 3.292 -3.691 -30.071 1.00 98.25 350 PHE A C 1
ATOM 2800 O O . PHE A 1 350 ? 2.766 -4.780 -29.872 1.00 98.25 350 PHE A O 1
ATOM 2807 N N . ALA A 1 351 ? 3.541 -3.234 -31.302 1.00 97.44 351 ALA A N 1
ATOM 2808 C CA . ALA A 1 351 ? 3.144 -3.947 -32.518 1.00 97.44 351 ALA A CA 1
ATOM 2809 C C . ALA A 1 351 ? 4.040 -5.153 -32.845 1.00 97.44 351 ALA A C 1
ATOM 2811 O O . ALA A 1 351 ? 3.594 -6.075 -33.524 1.00 97.44 351 ALA A O 1
ATOM 2812 N N . GLY A 1 352 ? 5.304 -5.115 -32.417 1.00 96.25 352 GLY A N 1
ATOM 2813 C CA . GLY A 1 352 ? 6.270 -6.190 -32.628 1.00 96.25 352 GLY A CA 1
ATOM 2814 C C . GLY A 1 352 ? 6.201 -7.273 -31.553 1.00 96.25 352 GLY A C 1
ATOM 2815 O O . GLY A 1 352 ? 5.188 -7.475 -30.885 1.00 96.25 352 GLY A O 1
ATOM 2816 N N . THR A 1 353 ? 7.317 -7.971 -31.365 1.00 96.62 353 THR A N 1
ATOM 2817 C CA . THR A 1 353 ? 7.453 -9.034 -30.360 1.00 96.62 353 THR A CA 1
ATOM 2818 C C . THR A 1 353 ? 8.556 -8.701 -29.364 1.00 96.62 353 THR A C 1
ATOM 2820 O O . THR A 1 353 ? 9.289 -7.723 -29.512 1.00 96.62 353 THR A O 1
ATOM 2823 N N . GLY A 1 354 ? 8.659 -9.481 -28.297 1.00 94.19 354 GLY A N 1
ATOM 2824 C CA . GLY A 1 354 ? 9.681 -9.273 -27.289 1.00 94.19 354 GLY A CA 1
ATOM 2825 C C . GLY A 1 354 ? 9.468 -10.153 -26.075 1.00 94.19 354 GLY A C 1
ATOM 2826 O O . GLY A 1 354 ? 8.497 -10.908 -25.991 1.00 94.19 354 GLY A O 1
ATOM 2827 N N . GLU A 1 355 ? 10.369 -10.033 -25.112 1.00 94.19 355 GLU A N 1
ATOM 2828 C CA . GLU A 1 355 ? 10.324 -10.817 -23.884 1.00 94.19 355 GLU A CA 1
ATOM 2829 C C . GLU A 1 355 ? 10.984 -10.077 -22.718 1.00 94.19 355 GLU A C 1
ATOM 2831 O O . GLU A 1 355 ? 11.540 -8.983 -22.871 1.00 94.19 355 GLU A O 1
ATOM 2836 N N . ASN A 1 356 ? 10.896 -10.681 -21.529 1.00 89.62 356 ASN A N 1
ATOM 2837 C CA . ASN A 1 356 ? 11.554 -10.131 -20.356 1.00 89.62 356 ASN A CA 1
ATOM 2838 C C . ASN A 1 356 ? 13.071 -10.202 -20.488 1.00 89.62 356 ASN A C 1
ATOM 2840 O O . ASN A 1 356 ? 13.651 -11.256 -20.728 1.00 89.62 356 ASN A O 1
ATOM 2844 N N . PHE A 1 357 ? 13.718 -9.080 -20.213 1.00 84.06 357 PHE A N 1
ATOM 2845 C CA . PHE A 1 357 ? 15.162 -8.987 -20.141 1.00 84.06 357 PHE A CA 1
ATOM 2846 C C . PHE A 1 357 ? 15.664 -9.476 -18.766 1.00 84.06 357 PHE A C 1
ATOM 2848 O O . PHE A 1 357 ? 15.909 -8.675 -17.856 1.00 84.06 357 PHE A O 1
ATOM 2855 N N . TYR A 1 358 ? 15.765 -10.802 -18.606 1.00 81.44 358 TYR A N 1
ATOM 2856 C CA . TYR A 1 358 ? 16.276 -11.469 -17.393 1.00 81.44 358 TYR A CA 1
ATOM 2857 C C . TYR A 1 358 ? 17.656 -12.112 -17.553 1.00 81.44 358 TYR A C 1
ATOM 2859 O O . TYR A 1 358 ? 18.271 -12.488 -16.559 1.00 81.44 358 TYR A O 1
ATOM 2867 N N . THR A 1 359 ? 18.157 -12.211 -18.777 1.00 82.44 359 THR A N 1
ATOM 2868 C CA . THR A 1 359 ? 19.485 -12.736 -19.091 1.00 82.44 359 THR A CA 1
ATOM 2869 C C . THR A 1 359 ? 20.144 -11.860 -20.151 1.00 82.44 359 THR A C 1
ATOM 2871 O O . THR A 1 359 ? 19.472 -11.161 -20.914 1.00 82.44 359 THR A O 1
ATOM 2874 N N . ASN A 1 360 ? 21.477 -11.846 -20.169 1.00 83.69 360 ASN A N 1
ATOM 2875 C CA . ASN A 1 360 ? 22.239 -10.903 -20.990 1.00 83.69 360 ASN A CA 1
ATOM 2876 C C . ASN A 1 360 ? 22.096 -11.162 -22.497 1.00 83.69 360 ASN A C 1
ATOM 2878 O O . ASN A 1 360 ? 22.095 -10.219 -23.286 1.00 83.69 360 ASN A O 1
ATOM 2882 N N . ASP A 1 361 ? 21.917 -12.421 -22.892 1.00 84.31 361 ASP A N 1
ATOM 2883 C CA . ASP A 1 361 ? 21.724 -12.836 -24.283 1.00 84.31 361 ASP A CA 1
ATOM 2884 C C . ASP A 1 361 ? 20.485 -12.192 -24.923 1.00 84.31 361 ASP A C 1
ATOM 2886 O O . ASP A 1 361 ? 20.543 -11.747 -26.070 1.00 84.31 361 ASP A O 1
ATOM 2890 N N . ILE A 1 362 ? 19.397 -12.043 -24.159 1.00 86.69 362 ILE A N 1
ATOM 2891 C CA . ILE A 1 362 ? 18.142 -11.443 -24.628 1.00 86.69 362 ILE A CA 1
ATOM 2892 C C . ILE A 1 362 ? 18.360 -9.992 -25.062 1.00 86.69 362 ILE A C 1
ATOM 2894 O O . ILE A 1 362 ? 17.912 -9.586 -26.134 1.00 86.69 362 ILE A O 1
ATOM 2898 N N . ALA A 1 363 ? 19.081 -9.205 -24.260 1.00 87.62 363 ALA A N 1
ATOM 2899 C CA . ALA A 1 363 ? 19.385 -7.822 -24.618 1.00 87.62 363 ALA A CA 1
ATOM 2900 C C . ALA A 1 363 ? 20.356 -7.718 -25.800 1.00 87.62 363 ALA A C 1
ATOM 2902 O O . ALA A 1 363 ? 20.255 -6.778 -26.584 1.00 87.62 363 ALA A O 1
ATOM 2903 N N . PHE A 1 364 ? 21.279 -8.671 -25.954 1.00 89.00 364 PHE A N 1
ATOM 2904 C CA . PHE A 1 364 ? 22.253 -8.646 -27.044 1.00 89.00 364 PHE A CA 1
ATOM 2905 C C . PHE A 1 364 ? 21.700 -9.094 -28.399 1.00 89.00 364 PHE A C 1
ATOM 2907 O O . PHE A 1 364 ? 22.277 -8.708 -29.416 1.00 89.00 364 PHE A O 1
ATOM 2914 N N . ARG A 1 365 ? 20.601 -9.855 -28.437 1.00 89.69 365 ARG A N 1
ATOM 2915 C CA . ARG A 1 365 ? 19.920 -10.246 -29.687 1.00 89.69 365 ARG A CA 1
ATOM 2916 C C . ARG A 1 365 ? 18.777 -9.318 -30.107 1.00 89.69 365 ARG A C 1
ATOM 2918 O O . ARG A 1 365 ? 18.330 -9.392 -31.245 1.00 89.69 365 ARG A O 1
ATOM 2925 N N . ALA A 1 366 ? 18.280 -8.478 -29.200 1.00 93.38 366 ALA A N 1
ATOM 2926 C CA . ALA A 1 366 ? 17.134 -7.616 -29.472 1.00 93.38 366 ALA A CA 1
ATOM 2927 C C . ALA A 1 366 ? 17.454 -6.471 -30.443 1.00 93.38 366 ALA A C 1
ATOM 2929 O O . ALA A 1 366 ? 18.589 -6.003 -30.519 1.00 93.38 366 ALA A O 1
ATOM 2930 N N . ASP A 1 367 ? 16.432 -5.986 -31.153 1.00 95.38 367 ASP A N 1
ATOM 2931 C CA . ASP A 1 367 ? 16.505 -4.760 -31.955 1.00 95.38 367 ASP A CA 1
ATOM 2932 C C . ASP A 1 367 ? 16.534 -3.511 -31.074 1.00 95.38 367 ASP A C 1
ATOM 2934 O O . ASP A 1 367 ? 17.179 -2.524 -31.420 1.00 95.38 367 ASP A O 1
ATOM 2938 N N . TYR A 1 368 ? 15.846 -3.566 -29.932 1.00 96.75 368 TYR A N 1
ATOM 2939 C CA . TYR A 1 368 ? 15.782 -2.494 -28.945 1.00 96.75 368 TYR A CA 1
ATOM 2940 C C . TYR A 1 368 ? 15.796 -3.053 -27.526 1.00 96.75 368 TYR A C 1
ATOM 2942 O O . TYR A 1 368 ? 15.179 -4.080 -27.236 1.00 96.75 368 TYR A O 1
ATOM 2950 N N . VAL A 1 369 ? 16.451 -2.326 -26.622 1.00 96.31 369 VAL A N 1
ATOM 2951 C CA . VAL A 1 369 ? 16.464 -2.620 -25.188 1.00 96.31 369 VAL A CA 1
ATOM 2952 C C . VAL A 1 369 ? 15.790 -1.482 -24.436 1.00 96.31 369 VAL A C 1
ATOM 2954 O O . VAL A 1 369 ? 16.209 -0.328 -24.516 1.00 96.31 369 VAL A O 1
ATOM 2957 N N . VAL A 1 370 ? 14.742 -1.808 -23.684 1.00 96.62 370 VAL A N 1
ATOM 2958 C CA . VAL A 1 370 ? 14.042 -0.876 -22.797 1.00 96.62 370 VAL A CA 1
ATOM 2959 C C . VAL A 1 370 ? 14.464 -1.171 -21.367 1.00 96.62 370 VAL A C 1
ATOM 2961 O O . VAL A 1 370 ? 13.936 -2.078 -20.719 1.00 96.62 370 VAL A O 1
ATOM 2964 N N . LEU A 1 371 ? 15.421 -0.386 -20.878 1.00 94.81 371 LEU A N 1
ATOM 2965 C CA . LEU A 1 371 ? 15.925 -0.484 -19.519 1.00 94.81 371 LEU A CA 1
ATOM 2966 C C . LEU A 1 371 ? 15.042 0.345 -18.582 1.00 94.81 371 LEU A C 1
ATOM 2968 O O . LEU A 1 371 ? 15.005 1.579 -18.650 1.00 94.81 371 LEU A O 1
ATOM 2972 N N . TYR A 1 372 ? 14.312 -0.346 -17.712 1.00 96.12 372 TYR A N 1
ATOM 2973 C CA . TYR A 1 372 ? 13.333 0.278 -16.830 1.00 96.12 372 TYR A CA 1
ATOM 2974 C C . TYR A 1 372 ? 13.944 0.724 -15.496 1.00 96.12 372 TYR A C 1
ATOM 2976 O O . TYR A 1 372 ? 14.923 0.149 -15.015 1.00 96.12 372 TYR A O 1
ATOM 2984 N N . LEU A 1 373 ? 13.349 1.729 -14.852 1.00 95.75 373 LEU A N 1
ATOM 2985 C CA . LEU A 1 373 ? 13.826 2.315 -13.596 1.00 95.75 373 LEU A CA 1
ATOM 2986 C C . LEU A 1 373 ? 14.074 1.257 -12.527 1.00 95.75 373 LEU A C 1
ATOM 2988 O O . LEU A 1 373 ? 15.134 1.242 -11.907 1.00 95.75 373 LEU A O 1
ATOM 2992 N N . ALA A 1 374 ? 13.136 0.328 -12.363 1.00 93.50 374 ALA A N 1
ATOM 2993 C CA . ALA A 1 374 ? 13.249 -0.713 -11.355 1.00 93.50 374 ALA A CA 1
ATOM 2994 C C . ALA A 1 374 ? 14.429 -1.672 -11.614 1.00 93.50 374 ALA A C 1
ATOM 2996 O O . ALA A 1 374 ? 14.967 -2.228 -10.657 1.00 93.50 374 ALA A O 1
ATOM 2997 N N . GLN A 1 375 ? 14.829 -1.874 -12.878 1.00 91.88 375 GLN A N 1
ATOM 2998 C CA . GLN A 1 375 ? 16.030 -2.637 -13.242 1.00 91.88 375 GLN A CA 1
ATOM 2999 C C . GLN A 1 375 ? 17.296 -1.841 -12.962 1.00 91.88 375 GLN A C 1
ATOM 3001 O O . GLN A 1 375 ? 18.227 -2.383 -12.376 1.00 91.88 375 GLN A O 1
ATOM 3006 N N . MET A 1 376 ? 17.310 -0.554 -13.327 1.00 93.94 376 MET A N 1
ATOM 3007 C CA . MET A 1 376 ? 18.438 0.338 -13.046 1.00 93.94 376 MET A CA 1
ATOM 3008 C C . MET A 1 376 ? 18.703 0.447 -11.543 1.00 93.94 376 MET A C 1
ATOM 3010 O O . MET A 1 376 ? 19.848 0.375 -11.118 1.00 93.94 376 MET A O 1
ATOM 3014 N N . GLN A 1 377 ? 17.650 0.558 -10.734 1.00 95.25 377 GLN A N 1
ATOM 3015 C CA . GLN A 1 377 ? 17.746 0.582 -9.274 1.00 95.25 377 GLN A CA 1
ATOM 3016 C C . GLN A 1 377 ? 18.269 -0.743 -8.705 1.00 95.25 377 GLN A C 1
ATOM 3018 O O . GLN A 1 377 ? 19.067 -0.759 -7.774 1.00 95.25 377 GLN A O 1
ATOM 3023 N N . ARG A 1 378 ? 17.824 -1.872 -9.263 1.00 92.88 378 ARG A N 1
ATOM 3024 C CA . ARG A 1 378 ? 18.217 -3.204 -8.789 1.00 92.88 378 ARG A CA 1
ATOM 3025 C C . ARG A 1 378 ? 19.545 -3.701 -9.350 1.00 92.88 378 ARG A C 1
ATOM 3027 O O . ARG A 1 378 ? 20.035 -4.705 -8.853 1.00 92.88 378 ARG A O 1
ATOM 3034 N N . LEU A 1 379 ? 20.096 -3.039 -10.366 1.00 92.88 379 LEU A N 1
ATOM 3035 C CA . LEU A 1 379 ? 21.223 -3.543 -11.155 1.00 92.88 379 LEU A CA 1
ATOM 3036 C C . LEU A 1 379 ? 20.939 -4.948 -11.726 1.00 92.88 379 LEU A C 1
ATOM 3038 O O . LEU A 1 379 ? 21.780 -5.839 -11.672 1.00 92.88 379 LEU A O 1
ATOM 3042 N N . ALA A 1 380 ? 19.718 -5.149 -12.236 1.00 89.38 380 ALA A N 1
ATOM 3043 C CA . ALA A 1 380 ? 19.226 -6.437 -12.726 1.00 89.38 380 ALA A CA 1
ATOM 3044 C C . ALA A 1 380 ? 18.977 -6.418 -14.253 1.00 89.38 380 ALA A C 1
ATOM 3046 O O . ALA A 1 380 ? 18.479 -5.409 -14.760 1.00 89.38 380 ALA A O 1
ATOM 3047 N N . PRO A 1 381 ? 19.234 -7.521 -14.987 1.00 86.31 381 PRO A N 1
ATOM 3048 C CA . PRO A 1 381 ? 19.558 -8.856 -14.470 1.00 86.31 381 PRO A CA 1
ATOM 3049 C C . PRO A 1 381 ? 20.994 -9.024 -13.965 1.00 86.31 381 PRO A C 1
ATOM 3051 O O . PRO A 1 381 ? 21.225 -9.881 -13.120 1.00 86.31 381 PRO A O 1
ATOM 3054 N N . SER A 1 382 ? 21.926 -8.180 -14.412 1.00 89.31 382 SER A N 1
ATOM 3055 C CA . SER A 1 382 ? 23.270 -8.103 -13.842 1.00 89.31 382 SER A CA 1
ATOM 3056 C C . SER A 1 382 ? 23.788 -6.655 -13.819 1.00 89.31 382 SER A C 1
ATOM 3058 O O . SER A 1 382 ? 23.387 -5.846 -14.668 1.00 89.31 382 SER A O 1
ATOM 3060 N N . PRO A 1 383 ? 24.679 -6.291 -12.879 1.00 91.50 383 PRO A N 1
ATOM 3061 C CA . PRO A 1 383 ? 25.262 -4.952 -12.835 1.00 91.50 383 PRO A CA 1
ATOM 3062 C C . PRO A 1 383 ? 26.022 -4.576 -14.109 1.00 91.50 383 PRO A C 1
ATOM 3064 O O . PRO A 1 383 ? 25.971 -3.425 -14.537 1.00 91.50 383 PRO A O 1
ATOM 3067 N N . GLU A 1 384 ? 26.683 -5.544 -14.745 1.00 91.75 384 GLU A N 1
ATOM 3068 C CA . GLU A 1 384 ? 27.522 -5.337 -15.927 1.00 91.75 384 GLU A CA 1
ATOM 3069 C C . GLU A 1 384 ? 26.694 -4.873 -17.121 1.00 91.75 384 GLU A C 1
ATOM 3071 O O . GLU A 1 384 ? 27.071 -3.920 -17.802 1.00 91.75 384 GLU A O 1
ATOM 3076 N N . ILE A 1 385 ? 25.544 -5.508 -17.368 1.00 90.50 385 ILE A N 1
ATOM 3077 C CA . ILE A 1 385 ? 24.717 -5.143 -18.518 1.00 90.50 385 ILE A CA 1
ATOM 3078 C C . ILE A 1 385 ? 23.960 -3.834 -18.291 1.00 90.50 385 ILE A C 1
ATOM 3080 O O . ILE A 1 385 ? 23.793 -3.041 -19.219 1.00 90.50 385 ILE A O 1
ATOM 3084 N N . VAL A 1 386 ? 23.556 -3.559 -17.047 1.00 92.81 386 VAL A N 1
ATOM 3085 C CA . VAL A 1 386 ? 22.985 -2.259 -16.681 1.00 92.81 386 VAL A CA 1
ATOM 3086 C C . VAL A 1 386 ? 24.025 -1.159 -16.894 1.00 92.81 386 VAL A C 1
ATOM 3088 O O . VAL A 1 386 ? 23.711 -0.156 -17.533 1.00 92.81 386 VAL A O 1
ATOM 3091 N N . ALA A 1 387 ? 25.268 -1.364 -16.447 1.00 93.50 387 ALA A N 1
ATOM 3092 C CA . ALA A 1 387 ? 26.367 -0.427 -16.670 1.00 93.50 387 ALA A CA 1
ATOM 3093 C C . ALA A 1 387 ? 26.683 -0.245 -18.165 1.00 93.50 387 ALA A C 1
ATOM 3095 O O . ALA A 1 387 ? 26.859 0.888 -18.614 1.00 93.50 387 ALA A O 1
ATOM 3096 N N . TYR A 1 388 ? 26.683 -1.330 -18.948 1.00 93.12 388 TYR A N 1
ATOM 3097 C CA . TYR A 1 388 ? 26.903 -1.299 -20.398 1.00 93.12 388 TYR A CA 1
ATOM 3098 C C . TYR A 1 388 ? 25.917 -0.375 -21.125 1.00 93.12 388 TYR A C 1
ATOM 3100 O O . TYR A 1 388 ? 26.336 0.449 -21.940 1.00 93.12 388 TYR A O 1
ATOM 3108 N N . PHE A 1 389 ? 24.617 -0.468 -20.824 1.00 93.88 389 PHE A N 1
ATOM 3109 C CA . PHE A 1 389 ? 23.616 0.418 -21.428 1.00 93.88 389 PHE A CA 1
ATOM 3110 C C . PHE A 1 389 ? 23.628 1.820 -20.811 1.00 93.88 389 PHE A C 1
ATOM 3112 O O . PHE A 1 389 ? 23.460 2.805 -21.525 1.00 93.88 389 PHE A O 1
ATOM 3119 N N . GLN A 1 390 ? 23.873 1.959 -19.505 1.00 93.38 390 GLN A N 1
ATOM 3120 C CA . GLN A 1 390 ? 23.955 3.279 -18.867 1.00 93.38 390 GLN A CA 1
ATOM 3121 C C . GLN A 1 390 ? 25.150 4.116 -19.342 1.00 93.38 390 GLN A C 1
ATOM 3123 O O . GLN A 1 390 ? 25.062 5.342 -19.306 1.00 93.38 390 GLN A O 1
ATOM 3128 N N . ALA A 1 391 ? 26.226 3.480 -19.812 1.00 95.12 391 ALA A N 1
ATOM 3129 C CA . ALA A 1 391 ? 27.365 4.153 -20.434 1.00 95.12 391 ALA A CA 1
ATOM 3130 C C . ALA A 1 391 ? 27.057 4.702 -21.842 1.00 95.12 391 ALA A C 1
ATOM 3132 O O . ALA A 1 391 ? 27.808 5.529 -22.359 1.00 95.12 391 ALA A O 1
ATOM 3133 N N . GLN A 1 392 ? 25.965 4.258 -22.468 1.00 94.75 392 GLN A N 1
ATOM 3134 C CA . GLN A 1 392 ? 25.540 4.698 -23.794 1.00 94.75 392 GLN A CA 1
ATOM 3135 C C . GLN A 1 392 ? 24.523 5.839 -23.705 1.00 94.75 392 GLN A C 1
ATOM 3137 O O . GLN A 1 392 ? 23.799 5.989 -22.718 1.00 94.75 392 GLN A O 1
ATOM 3142 N N . GLN A 1 393 ? 24.429 6.631 -24.774 1.00 95.88 393 GLN A N 1
ATOM 3143 C CA . GLN A 1 393 ? 23.368 7.626 -24.907 1.00 95.88 393 GLN A CA 1
ATOM 3144 C C . GLN A 1 393 ? 22.048 6.921 -25.256 1.00 95.88 393 GLN A C 1
ATOM 3146 O O . GLN A 1 393 ? 21.989 6.245 -26.286 1.00 95.88 393 GLN A O 1
ATOM 3151 N N . PRO A 1 394 ? 20.993 7.042 -24.428 1.00 97.31 394 PRO A N 1
ATOM 3152 C CA . PRO A 1 394 ? 19.692 6.480 -24.762 1.00 97.31 394 PRO A CA 1
ATOM 3153 C C . PRO A 1 394 ? 19.096 7.213 -25.965 1.00 97.31 394 PRO A C 1
ATOM 3155 O O . PRO A 1 394 ? 19.142 8.439 -26.049 1.00 97.31 394 PRO A O 1
ATOM 3158 N N . GLU A 1 395 ? 18.471 6.460 -26.863 1.00 97.50 395 GLU A N 1
ATOM 3159 C CA . GLU A 1 395 ? 17.764 7.009 -28.021 1.00 97.50 395 GLU A CA 1
ATOM 3160 C C . GLU A 1 395 ? 16.506 7.777 -27.590 1.00 97.50 395 GLU A C 1
ATOM 3162 O O . GLU A 1 395 ? 16.157 8.816 -28.153 1.00 97.50 395 GLU A O 1
ATOM 3167 N N . LYS A 1 396 ? 15.831 7.280 -26.548 1.00 98.12 396 LYS A N 1
ATOM 3168 C CA . LYS A 1 396 ? 14.667 7.931 -25.947 1.00 98.12 396 LYS A CA 1
ATOM 3169 C C . LYS A 1 396 ? 14.626 7.689 -24.446 1.00 98.12 396 LYS A C 1
ATOM 3171 O O . LYS A 1 396 ? 14.888 6.589 -23.970 1.00 98.12 396 LYS A O 1
ATOM 3176 N N . ILE A 1 397 ? 14.233 8.719 -23.703 1.00 98.19 397 ILE A N 1
ATOM 3177 C CA . ILE A 1 397 ? 13.915 8.627 -22.278 1.00 98.19 397 ILE A CA 1
ATOM 3178 C C . ILE A 1 397 ? 12.426 8.926 -22.106 1.00 98.19 397 ILE A C 1
ATOM 3180 O O . ILE A 1 397 ? 11.921 9.921 -22.636 1.00 98.19 397 ILE A O 1
ATOM 3184 N N . ILE A 1 398 ? 11.728 8.053 -21.383 1.00 98.00 398 ILE A N 1
ATOM 3185 C CA . ILE A 1 398 ? 10.350 8.263 -20.945 1.00 98.00 398 ILE A CA 1
ATOM 3186 C C . ILE A 1 398 ? 10.393 8.810 -19.523 1.00 98.00 398 ILE A C 1
ATOM 3188 O O . ILE A 1 398 ? 10.809 8.116 -18.593 1.00 98.00 398 ILE A O 1
ATOM 3192 N N . THR A 1 399 ? 9.966 10.060 -19.373 1.00 97.62 399 THR A N 1
ATOM 3193 C CA . THR A 1 399 ? 9.955 10.779 -18.098 1.00 97.62 399 THR A CA 1
ATOM 3194 C C . THR A 1 399 ? 8.519 11.026 -17.660 1.00 97.62 399 THR A C 1
ATOM 3196 O O . THR A 1 399 ? 7.709 11.510 -18.448 1.00 97.62 399 THR A O 1
ATOM 3199 N N . ILE A 1 400 ? 8.214 10.719 -16.400 1.00 96.75 400 ILE A N 1
ATOM 3200 C CA . ILE A 1 400 ? 6.918 10.993 -15.767 1.00 96.75 400 ILE A CA 1
ATOM 3201 C C . ILE A 1 400 ? 7.198 11.682 -14.433 1.00 96.75 400 ILE A C 1
ATOM 3203 O O . ILE A 1 400 ? 7.968 11.157 -13.630 1.00 96.75 400 ILE A O 1
ATOM 3207 N N . HIS A 1 401 ? 6.589 12.851 -14.206 1.00 94.19 401 HIS A N 1
ATOM 3208 C CA . HIS A 1 401 ? 6.787 13.668 -12.997 1.00 94.19 401 HIS A CA 1
ATOM 3209 C C . HIS A 1 401 ? 8.275 13.838 -12.627 1.00 94.19 401 HIS A C 1
ATOM 3211 O O . HIS A 1 401 ? 8.685 13.539 -11.506 1.00 94.19 401 HIS A O 1
ATOM 3217 N N . ASP A 1 402 ? 9.080 14.256 -13.611 1.00 94.38 402 ASP A N 1
ATOM 3218 C CA . ASP A 1 402 ? 10.529 14.499 -13.504 1.00 94.38 402 ASP A CA 1
ATOM 3219 C C . ASP A 1 402 ? 11.392 13.278 -13.143 1.00 94.38 402 ASP A C 1
ATOM 3221 O O . ASP A 1 402 ? 12.576 13.409 -12.830 1.00 94.38 402 ASP A O 1
ATOM 3225 N N . VAL A 1 403 ? 10.835 12.068 -13.239 1.00 97.44 403 VAL A N 1
ATOM 3226 C CA . VAL A 1 403 ? 11.568 10.815 -13.039 1.00 97.44 403 VAL A CA 1
ATOM 3227 C C . VAL A 1 403 ? 11.710 10.066 -14.369 1.00 97.44 403 VAL A C 1
ATOM 3229 O O . VAL A 1 403 ? 10.699 9.812 -15.029 1.00 97.44 403 VAL A O 1
ATOM 3232 N N . PRO A 1 404 ? 12.932 9.672 -14.779 1.00 97.00 404 PRO A N 1
ATOM 3233 C CA . PRO A 1 404 ? 13.147 8.852 -15.968 1.00 97.00 404 PRO A CA 1
ATOM 3234 C C . PRO A 1 404 ? 12.767 7.391 -15.679 1.00 97.00 404 PRO A C 1
ATOM 3236 O O . PRO A 1 404 ? 13.547 6.636 -15.096 1.00 97.00 404 PRO A O 1
ATOM 3239 N N . TYR A 1 405 ? 11.561 6.991 -16.085 1.00 97.25 405 TYR A N 1
ATOM 3240 C CA . TYR A 1 405 ? 11.026 5.647 -15.848 1.00 97.25 405 TYR A CA 1
ATOM 3241 C C . TYR A 1 405 ? 11.598 4.606 -16.805 1.00 97.25 405 TYR A C 1
ATOM 3243 O O . TYR A 1 405 ? 11.890 3.493 -16.380 1.00 97.25 405 TYR A O 1
ATOM 3251 N N . ALA A 1 406 ? 11.788 4.948 -18.078 1.00 97.12 406 ALA A N 1
ATOM 3252 C CA . ALA A 1 406 ? 12.327 4.020 -19.068 1.00 97.12 406 ALA A CA 1
ATOM 3253 C C . ALA A 1 406 ? 13.370 4.704 -19.948 1.00 97.12 406 ALA A C 1
ATOM 3255 O O . ALA A 1 406 ? 13.188 5.847 -20.373 1.00 97.12 406 ALA A O 1
ATOM 3256 N N . LYS A 1 407 ? 14.453 3.987 -20.241 1.00 97.44 407 LYS A N 1
ATOM 3257 C CA . LYS A 1 407 ? 15.465 4.388 -21.217 1.00 97.44 407 LYS A CA 1
ATOM 3258 C C . LYS A 1 407 ? 15.486 3.366 -22.345 1.00 97.44 407 LYS A C 1
ATOM 3260 O O . LYS A 1 407 ? 15.593 2.170 -22.088 1.00 97.44 407 LYS A O 1
ATOM 3265 N N . ILE A 1 408 ? 15.351 3.843 -23.574 1.00 97.75 408 ILE A N 1
ATOM 3266 C CA . ILE A 1 408 ? 15.298 3.025 -24.783 1.00 97.75 408 ILE A CA 1
ATOM 3267 C C . ILE A 1 408 ? 16.638 3.150 -25.492 1.00 97.75 408 ILE A C 1
ATOM 3269 O O . ILE A 1 408 ? 17.091 4.261 -25.773 1.00 97.75 408 ILE A O 1
ATOM 3273 N N . TYR A 1 409 ? 17.247 2.011 -25.781 1.00 96.81 409 TYR A N 1
ATOM 3274 C CA . TYR A 1 409 ? 18.525 1.897 -26.465 1.00 96.81 409 TYR A CA 1
ATOM 3275 C C . TYR A 1 409 ? 18.348 1.082 -27.743 1.00 96.81 409 TYR A C 1
ATOM 3277 O O . TYR A 1 409 ? 17.592 0.102 -27.718 1.00 96.81 409 TYR A O 1
ATOM 3285 N N . PRO A 1 410 ? 19.046 1.432 -28.836 1.00 95.06 410 PRO A N 1
ATOM 3286 C CA . PRO A 1 410 ? 19.192 0.504 -29.943 1.00 95.06 410 PRO A CA 1
ATOM 3287 C C . PRO A 1 410 ? 19.889 -0.754 -29.420 1.00 95.06 410 PRO A C 1
ATOM 3289 O O . PRO A 1 410 ? 20.833 -0.688 -28.627 1.00 95.06 410 PRO A O 1
ATOM 3292 N N . GLY A 1 411 ? 19.381 -1.911 -29.817 1.00 89.31 411 GLY A N 1
ATOM 3293 C CA . GLY A 1 411 ? 19.979 -3.178 -29.452 1.00 89.31 411 GLY A CA 1
ATOM 3294 C C . GLY A 1 411 ? 21.326 -3.345 -30.155 1.00 89.31 411 GLY A C 1
ATOM 3295 O O . GLY A 1 411 ? 21.451 -3.006 -31.335 1.00 89.31 411 GLY A O 1
ATOM 3296 N N . PRO A 1 412 ? 22.354 -3.861 -29.465 1.00 83.62 412 PRO A N 1
ATOM 3297 C CA . PRO A 1 412 ? 23.686 -3.962 -30.043 1.00 83.62 412 PRO A CA 1
ATOM 3298 C C . PRO A 1 412 ? 23.797 -5.108 -31.065 1.00 83.62 412 PRO A C 1
ATOM 3300 O O . PRO A 1 412 ? 24.799 -5.174 -31.771 1.00 83.62 412 PRO A O 1
ATOM 3303 N N . LYS A 1 413 ? 22.783 -5.992 -31.156 1.00 81.38 413 LYS A N 1
ATOM 3304 C CA . LYS A 1 413 ? 22.681 -7.112 -32.114 1.00 81.38 413 LYS A CA 1
ATOM 3305 C C . LYS A 1 413 ? 23.959 -7.956 -32.212 1.00 81.38 413 LYS A C 1
ATOM 3307 O O . LYS A 1 413 ? 24.382 -8.350 -33.295 1.00 81.38 413 LYS A O 1
ATOM 3312 N N . LEU A 1 414 ? 24.581 -8.228 -31.065 1.00 78.38 414 LEU A N 1
ATOM 3313 C CA . LEU A 1 414 ? 25.832 -8.989 -30.971 1.00 78.38 414 LEU A CA 1
ATOM 3314 C C . LEU A 1 414 ? 25.609 -10.501 -31.077 1.00 78.38 414 LEU A C 1
ATOM 3316 O O . LEU A 1 414 ? 26.549 -11.238 -31.356 1.00 78.38 414 LEU A O 1
ATOM 3320 N N . ILE A 1 415 ? 24.375 -10.958 -30.853 1.00 69.81 415 ILE A N 1
ATOM 3321 C CA . ILE A 1 415 ? 23.963 -12.346 -31.055 1.00 69.81 415 ILE A CA 1
ATOM 3322 C C . ILE A 1 415 ? 23.001 -12.352 -32.239 1.00 69.81 415 ILE A C 1
ATOM 3324 O O . ILE A 1 415 ? 21.849 -11.935 -32.120 1.00 69.81 415 ILE A O 1
ATOM 3328 N N . LEU A 1 416 ? 23.499 -12.781 -33.396 1.00 60.12 416 LEU A N 1
ATOM 3329 C CA . LEU A 1 416 ? 22.687 -12.954 -34.595 1.00 60.12 416 LEU A CA 1
ATOM 3330 C C . LEU A 1 416 ? 21.871 -14.248 -34.461 1.00 60.12 416 LEU A C 1
ATOM 3332 O O . LEU A 1 416 ? 22.363 -15.248 -33.934 1.00 60.12 416 LEU A O 1
ATOM 3336 N N . ALA A 1 417 ? 20.627 -14.235 -34.946 1.00 54.75 417 ALA A N 1
ATOM 3337 C CA . ALA A 1 417 ? 19.723 -15.390 -34.897 1.00 54.75 417 ALA A CA 1
ATOM 3338 C C . ALA A 1 417 ? 20.303 -16.646 -35.584 1.00 54.75 417 ALA A C 1
ATOM 3340 O O . ALA A 1 417 ? 19.919 -17.761 -35.247 1.00 54.75 417 ALA A O 1
ATOM 3341 N N . ASP A 1 418 ? 21.274 -16.459 -36.479 1.00 54.72 418 ASP A N 1
ATOM 3342 C CA . ASP A 1 418 ? 21.907 -17.500 -37.289 1.00 54.72 418 ASP A CA 1
ATOM 3343 C C . ASP A 1 418 ? 23.145 -18.115 -36.626 1.00 54.72 418 ASP A C 1
ATOM 3345 O O . ASP A 1 418 ? 24.102 -18.460 -37.314 1.00 54.72 418 ASP A O 1
ATOM 3349 N N . THR A 1 419 ? 23.184 -18.226 -35.296 1.00 53.06 419 THR A N 1
ATOM 3350 C CA . THR A 1 419 ? 24.299 -18.924 -34.642 1.00 53.06 419 THR A CA 1
ATOM 3351 C C . THR A 1 419 ? 24.137 -20.429 -34.909 1.00 53.06 419 THR A C 1
ATOM 3353 O O . THR A 1 419 ? 23.155 -21.005 -34.431 1.00 53.06 419 THR A O 1
ATOM 3356 N N . PRO A 1 420 ? 25.029 -21.082 -35.683 1.00 56.22 420 PRO A N 1
ATOM 3357 C CA . PRO A 1 420 ? 24.897 -22.505 -35.982 1.00 56.22 420 PRO A CA 1
ATOM 3358 C C . PRO A 1 420 ? 24.908 -23.339 -34.688 1.00 56.22 420 PRO A C 1
ATOM 3360 O O . PRO A 1 420 ? 25.573 -22.935 -33.729 1.00 56.22 420 PRO A O 1
ATOM 3363 N N . PRO A 1 421 ? 24.216 -24.495 -34.627 1.00 56.03 421 PRO A N 1
ATOM 3364 C CA . PRO A 1 421 ? 24.174 -25.354 -33.434 1.00 56.03 421 PRO A CA 1
ATOM 3365 C C . PRO A 1 421 ? 25.560 -25.750 -32.887 1.00 56.03 421 PRO A C 1
ATOM 3367 O O . PRO A 1 421 ? 25.692 -26.141 -31.731 1.00 56.03 421 PRO A O 1
ATOM 3370 N N . ASP A 1 422 ? 26.577 -25.663 -33.738 1.00 64.31 422 ASP A N 1
ATOM 3371 C CA . ASP A 1 422 ? 27.978 -26.024 -33.557 1.00 64.31 422 ASP A CA 1
ATOM 3372 C C . ASP A 1 422 ? 28.907 -24.836 -33.230 1.00 64.31 422 ASP A C 1
ATOM 3374 O O . ASP A 1 422 ? 30.117 -25.017 -33.080 1.00 64.31 422 ASP A O 1
ATOM 3378 N N . ALA A 1 423 ? 28.381 -23.618 -33.071 1.00 58.53 423 ALA A N 1
ATOM 3379 C CA . ALA A 1 423 ? 29.206 -22.467 -32.717 1.00 58.53 423 ALA A CA 1
ATOM 3380 C C . ALA A 1 423 ? 29.687 -22.523 -31.257 1.00 58.53 423 ALA A C 1
ATOM 3382 O O . ALA A 1 423 ? 28.899 -22.509 -30.310 1.00 58.53 423 ALA A O 1
ATOM 3383 N N . THR A 1 424 ? 31.005 -22.504 -31.059 1.00 50.94 424 THR A N 1
ATOM 3384 C CA . THR A 1 424 ? 31.624 -22.398 -29.730 1.00 50.94 424 THR A CA 1
ATOM 3385 C C . THR A 1 424 ? 31.932 -20.939 -29.366 1.00 50.94 424 THR A C 1
ATOM 3387 O O . THR A 1 424 ? 32.519 -20.229 -30.188 1.00 50.94 424 THR A O 1
ATOM 3390 N N . PRO A 1 425 ? 31.620 -20.474 -28.139 1.00 52.09 425 PRO A N 1
ATOM 3391 C CA . PRO A 1 425 ? 31.934 -19.116 -27.698 1.00 52.09 425 PRO A CA 1
ATOM 3392 C C . PRO A 1 425 ? 33.441 -18.830 -27.744 1.00 52.09 425 PRO A C 1
ATOM 3394 O O . PRO A 1 425 ? 34.238 -19.552 -27.151 1.00 52.09 425 PRO A O 1
ATOM 3397 N N . ALA A 1 426 ? 33.843 -17.724 -28.375 1.00 55.97 426 ALA A N 1
ATOM 3398 C CA . ALA A 1 426 ? 35.254 -17.350 -28.529 1.00 55.97 426 ALA A CA 1
ATOM 3399 C C . ALA A 1 426 ? 35.971 -16.960 -27.212 1.00 55.97 426 ALA A C 1
ATOM 3401 O O . ALA A 1 426 ? 37.183 -16.752 -27.215 1.00 55.97 426 ALA A O 1
ATOM 3402 N N . ASN A 1 427 ? 35.250 -16.879 -26.084 1.00 46.62 427 ASN A N 1
ATOM 3403 C CA . ASN A 1 427 ? 35.763 -16.382 -24.801 1.00 46.62 427 ASN A CA 1
ATOM 3404 C C . ASN A 1 427 ? 35.852 -17.430 -23.678 1.00 46.62 427 ASN A C 1
ATOM 3406 O O . ASN A 1 427 ? 35.873 -17.072 -22.504 1.00 46.62 427 ASN A O 1
ATOM 3410 N N . THR A 1 428 ? 36.004 -18.714 -23.999 1.00 43.41 428 THR A N 1
ATOM 3411 C CA . THR A 1 428 ? 36.588 -19.680 -23.052 1.00 43.41 428 THR A CA 1
ATOM 3412 C C . THR A 1 428 ? 38.079 -19.834 -23.336 1.00 43.41 428 THR A C 1
ATOM 3414 O O . THR A 1 428 ? 38.521 -20.851 -23.866 1.00 43.41 428 THR A O 1
ATOM 3417 N N . ARG A 1 429 ? 38.885 -18.821 -22.995 1.00 35.31 429 ARG A N 1
ATOM 3418 C CA . ARG A 1 429 ? 40.305 -19.078 -22.726 1.00 35.31 429 ARG A CA 1
ATOM 3419 C C . ARG A 1 429 ? 40.402 -19.579 -21.294 1.00 35.31 429 ARG A C 1
ATOM 3421 O O . ARG A 1 429 ? 40.405 -18.791 -20.357 1.00 35.31 429 ARG A O 1
ATOM 3428 N N . SER A 1 430 ? 40.436 -20.899 -21.157 1.00 39.25 430 SER A N 1
ATOM 3429 C CA . SER A 1 430 ? 41.002 -21.567 -19.992 1.00 39.25 430 SER A CA 1
ATOM 3430 C C . SER A 1 430 ? 42.445 -21.088 -19.815 1.00 39.25 430 SER A C 1
ATOM 3432 O O . SER A 1 430 ? 43.300 -21.388 -20.653 1.00 39.25 430 SER A O 1
ATOM 3434 N N . GLY A 1 431 ? 42.676 -20.311 -18.764 1.00 34.84 431 GLY A N 1
ATOM 3435 C CA . GLY A 1 431 ? 43.981 -19.978 -18.209 1.00 34.84 431 GLY A CA 1
ATOM 3436 C C . GLY A 1 431 ? 43.918 -20.201 -16.714 1.00 34.84 431 GLY A C 1
ATOM 3437 O O . GLY A 1 431 ? 42.970 -19.648 -16.111 1.00 34.84 431 GLY A O 1
#

Radius of gyration: 28.42 Å; chains: 1; bounding box: 82×70×80 Å

Secondary structure (DSSP, 8-state):
-HHHHHHHHHHHHHHHT-SS-TT-HHHHHHHHHHHHHHHHHHHHHHHHHHHH-TTTTHHHHHHHHHHHHHHHHH-SS-THHHHHHHHHHHHHHHHHHHHHHHH-THHHH-HHHHHHHHHHHHHHHHHT---EEETTEEES---TTHHHHHHHHHS-HHHHHHHHHHHHTTSHHHHHHHHH--TT-TT--PPPHHHHHHHHHHHHHHHHHHHHHHHHHH-SS--GGGGGGGHHHHHHHHHHHHHHHHHHHHHHHHHTT-GGGGG--S-TTTHHHHHHHHHHHHHHHHHHHT-S-GGG---GGGTHHHHHHHHB---SSTTHHHHHHHHTTSTTGGG-EEEETTGGGTGGG-SSEEE---SHHHHHH-SEEEEEHHHHHHT-S-HHHHHHHHTSPPSEEEEETTEEEEEEEE----S-TT--TTPPPTT----

Sequence (431 aa):
MVLSALTFFVYTARLRTSPEQRQNPISSFILHAQRSSFLIASAVFGGLAALTKAPGPFMAIFVVGMSLLYAGLEWRGKSTFNVHWLVVILTWGLVSLVTFVLLWPAMWVDPLGTVQRMLSETVGKVEEGHLVYFFGQPTLDPGLWFYPYVIPFRLTPITLIGTLISLILLFPKVSALAWSVNISQPDQNTPSKSFYVLRFTFYVLWLFFLSLLLFGILSPKKQDRYLLPLFPLLDLLAAAGWIGLFKLVQYYLLRQKISSLSLLPTPYSLLPISFSLLLLFLHFIPVITYYPYYLTYFNPLMGGPVRAAQTTLMGWGEGMELAAAYLNQKPDAGRLYVASTPSQTLLPYFAGTGENFYTNDIAFRADYVVLYLAQMQRLAPSPEIVAYFQAQQPEKIITIHDVPYAKIYPGPKLILADTPPDATPANTRSG